Protein AF-A0A939YEX9-F1 (afdb_monomer_lite)

Secondary structure (DSSP, 8-state):
-HHHHHHHHHHHHHHHHHHHHHHHHHHHHHHHHHHHHHHHHHHHHHHHHHHS-HHHHTS-S--SSS-PBPP-SSSS----SS--SS-GGG--EEEEEEEEEEETTEEEEEEEEEEEEEEEEEEEEEETTTTEEEEEEEEEE-HHHHHHHHHSEEE--S--HHHHHHHHHHTGGGT---EE-TTS-EEEE-SS--EEEEEEEE-SS----TTTS---S-S---TTTEEEEE--STHHHHHHHHHHHHHHHHHHHHTHHHHHHTT-GGGGSSHHHHHHHHHHHHHHTTTSEEEEEEEEEEEES-BTTB-SEEEEEEEEEEEE-EEETTEEESSSGGG-PPEEEEEEEEEE--SSPPEEEEEE---EEEEETTEEEE-SEEEEEEE--TTTSS-STT-PPPEEEEEE-SS-HHHHHHHH--S--TTSPPPHHHHHHHHHHH-TT---EEEETTEEEE-EEEEEEEEETT-TTPPPPEEEE-S-----SS-TTS-S-B-TTS-BSEE--SS-SS-TTS--SS--TTEEEEESS-SS-TTSS--EEE-TTS-EEE-SSPP------S-SEEEEEEEEEESS-TTS--EEEEEEEE--

Structure (mmCIF, N/CA/C/O backbone):
data_AF-A0A939YEX9-F1
#
_entry.id   AF-A0A939YEX9-F1
#
loop_
_atom_site.group_PDB
_atom_site.id
_atom_site.type_symbol
_atom_site.label_atom_id
_atom_site.label_alt_id
_atom_site.label_comp_id
_atom_site.label_asym_id
_atom_site.label_entity_id
_atom_site.label_seq_id
_atom_site.pdbx_PDB_ins_code
_atom_site.Cartn_x
_atom_site.Cartn_y
_atom_site.Cartn_z
_atom_site.occupancy
_atom_site.B_iso_or_equiv
_atom_site.auth_seq_id
_atom_site.auth_comp_id
_atom_site.auth_asym_id
_atom_site.auth_atom_id
_atom_site.pdbx_PDB_model_num
ATOM 1 N N . MET A 1 1 ? 85.782 7.161 -43.278 1.00 54.78 1 MET A N 1
ATOM 2 C CA . MET A 1 1 ? 84.565 7.900 -43.706 1.00 54.78 1 MET A CA 1
ATOM 3 C C . MET A 1 1 ? 83.475 6.940 -44.194 1.00 54.78 1 MET A C 1
ATOM 5 O O . MET A 1 1 ? 82.371 7.008 -43.679 1.00 54.78 1 MET A O 1
ATOM 9 N N . ILE A 1 2 ? 83.792 5.991 -45.088 1.00 61.62 2 ILE A N 1
ATOM 10 C CA . ILE A 1 2 ? 82.863 4.935 -45.551 1.00 61.62 2 ILE A CA 1
ATOM 11 C C . ILE A 1 2 ? 82.334 4.055 -44.399 1.00 61.62 2 ILE A C 1
ATOM 13 O O . ILE A 1 2 ? 81.137 3.807 -44.330 1.00 61.62 2 ILE A O 1
ATOM 17 N N . GLU A 1 3 ? 83.180 3.660 -43.444 1.00 56.56 3 GLU A N 1
ATOM 18 C CA . GLU A 1 3 ? 82.765 2.830 -42.295 1.00 56.56 3 GLU A CA 1
ATOM 19 C C . GLU A 1 3 ? 81.742 3.521 -41.378 1.00 56.56 3 GLU A C 1
ATOM 21 O O . GLU A 1 3 ? 80.841 2.866 -40.866 1.00 56.56 3 GLU A O 1
ATOM 26 N N . ILE A 1 4 ? 81.816 4.850 -41.226 1.00 60.69 4 ILE A N 1
ATOM 27 C CA . ILE A 1 4 ? 80.838 5.628 -40.446 1.00 60.69 4 ILE A CA 1
ATOM 28 C C . ILE A 1 4 ? 79.496 5.688 -41.186 1.00 60.69 4 ILE A C 1
ATOM 30 O O . ILE A 1 4 ? 78.447 5.537 -40.568 1.00 60.69 4 ILE A O 1
ATOM 34 N N . ILE A 1 5 ? 79.517 5.850 -42.512 1.00 66.62 5 ILE A N 1
ATOM 35 C CA . ILE A 1 5 ? 78.298 5.877 -43.335 1.00 66.62 5 ILE A CA 1
ATOM 36 C C . ILE A 1 5 ? 77.602 4.508 -43.312 1.00 66.62 5 ILE A C 1
ATOM 38 O O . ILE A 1 5 ? 76.385 4.443 -43.149 1.00 66.62 5 ILE A O 1
ATOM 42 N N . ILE A 1 6 ? 78.367 3.414 -43.402 1.00 70.12 6 ILE A N 1
ATOM 43 C CA . ILE A 1 6 ? 77.831 2.048 -43.309 1.00 70.12 6 ILE A CA 1
ATOM 44 C C . ILE A 1 6 ? 77.278 1.780 -41.905 1.00 70.12 6 ILE A C 1
ATOM 46 O O . ILE A 1 6 ? 76.169 1.268 -41.783 1.00 70.12 6 ILE A O 1
ATOM 50 N N . ALA A 1 7 ? 77.991 2.178 -40.847 1.00 68.25 7 ALA A N 1
ATOM 51 C CA . ALA A 1 7 ? 77.516 2.017 -39.474 1.00 68.25 7 ALA A CA 1
ATOM 52 C C . ALA A 1 7 ? 76.199 2.773 -39.222 1.00 68.25 7 ALA A C 1
ATOM 54 O O . ALA A 1 7 ? 75.281 2.209 -38.634 1.00 68.25 7 ALA A O 1
ATOM 55 N N . VAL A 1 8 ? 76.058 4.008 -39.719 1.00 69.06 8 VAL A N 1
ATOM 56 C CA . VAL A 1 8 ? 74.814 4.795 -39.601 1.00 69.06 8 VAL A CA 1
ATOM 57 C C . VAL A 1 8 ? 73.670 4.176 -40.415 1.00 69.06 8 VAL A C 1
ATOM 59 O O . VAL A 1 8 ? 72.540 4.108 -39.928 1.00 69.06 8 VAL A O 1
ATOM 62 N N . ALA A 1 9 ? 73.944 3.676 -41.624 1.00 69.44 9 ALA A N 1
ATOM 63 C CA . ALA A 1 9 ? 72.939 3.020 -42.462 1.00 69.44 9 ALA A CA 1
ATOM 64 C C . ALA A 1 9 ? 72.438 1.700 -41.848 1.00 69.44 9 ALA A C 1
ATOM 66 O O . ALA A 1 9 ? 71.231 1.472 -41.782 1.00 69.44 9 ALA A O 1
ATOM 67 N N . VAL A 1 10 ? 73.346 0.867 -41.327 1.00 72.31 10 VAL A N 1
ATOM 68 C CA . VAL A 1 10 ? 73.003 -0.379 -40.620 1.00 72.31 10 VAL A CA 1
ATOM 69 C C . VAL A 1 10 ? 72.233 -0.074 -39.335 1.00 72.31 10 VAL A C 1
ATOM 71 O O . VAL A 1 10 ? 71.230 -0.722 -39.050 1.00 72.31 10 VAL A O 1
ATOM 74 N N . MET A 1 11 ? 72.631 0.960 -38.593 1.00 70.88 11 MET A N 1
ATOM 75 C CA . MET A 1 11 ? 71.930 1.378 -37.381 1.00 70.88 11 MET A CA 1
ATOM 76 C C . MET A 1 11 ? 70.521 1.908 -37.693 1.00 70.88 11 MET A C 1
ATOM 78 O O . MET A 1 11 ? 69.580 1.586 -36.978 1.00 70.88 11 MET A O 1
ATOM 82 N N . THR A 1 12 ? 70.329 2.631 -38.798 1.00 71.12 12 THR A N 1
ATOM 83 C CA . THR A 1 12 ? 69.005 3.128 -39.215 1.00 71.12 12 THR A CA 1
ATOM 84 C C . THR A 1 12 ? 68.100 1.989 -39.696 1.00 71.12 12 THR A C 1
ATOM 86 O O . THR A 1 12 ? 66.922 1.955 -39.340 1.00 71.12 12 THR A O 1
ATOM 89 N N . LEU A 1 13 ? 68.651 1.014 -40.430 1.00 72.44 13 LEU A N 1
ATOM 90 C CA . LEU A 1 13 ? 67.932 -0.198 -40.844 1.00 72.44 13 LEU A CA 1
ATOM 91 C C . LEU A 1 13 ? 67.508 -1.071 -39.654 1.00 72.44 13 LEU A C 1
ATOM 93 O O . LEU A 1 13 ? 66.443 -1.679 -39.704 1.00 72.44 13 LEU A O 1
ATOM 97 N N . LEU A 1 14 ? 68.308 -1.117 -38.585 1.00 72.62 14 LEU A N 1
ATOM 98 C CA . LEU A 1 14 ? 67.995 -1.888 -37.378 1.00 72.62 14 LEU A CA 1
ATOM 99 C C . LEU A 1 14 ? 67.056 -1.145 -36.416 1.00 72.62 14 LEU A C 1
ATOM 101 O O . LEU A 1 14 ? 66.194 -1.766 -35.801 1.00 72.62 14 LEU A O 1
ATOM 105 N N . ILE A 1 15 ? 67.195 0.176 -36.286 1.00 71.38 15 ILE A N 1
ATOM 106 C CA . ILE A 1 15 ? 66.407 0.983 -35.344 1.00 71.38 15 ILE A CA 1
ATOM 107 C C . ILE A 1 15 ? 65.014 1.312 -35.899 1.00 71.38 15 ILE A C 1
ATOM 109 O O . ILE A 1 15 ? 64.055 1.360 -35.131 1.00 71.38 15 ILE A O 1
ATOM 113 N N . SER A 1 16 ? 64.858 1.515 -37.212 1.00 73.00 16 SER A N 1
ATOM 114 C CA . SER A 1 16 ? 63.571 1.917 -37.801 1.00 73.00 16 SER A CA 1
ATOM 115 C C . SER A 1 16 ? 62.424 0.917 -37.540 1.00 73.00 16 SER A C 1
ATOM 117 O O . SER A 1 16 ? 61.361 1.367 -37.099 1.00 73.00 16 SER A O 1
ATOM 119 N N . PRO A 1 17 ? 62.610 -0.414 -37.683 1.00 72.00 17 PRO A N 1
ATOM 120 C CA . PRO A 1 17 ? 61.582 -1.395 -37.326 1.00 72.00 17 PRO A CA 1
ATOM 121 C C . PRO A 1 17 ? 61.230 -1.386 -35.832 1.00 72.00 17 PRO A C 1
ATOM 123 O O . PRO A 1 17 ? 60.062 -1.518 -35.477 1.00 72.00 17 PRO A O 1
ATOM 126 N N . ILE A 1 18 ? 62.219 -1.176 -34.955 1.00 70.94 18 ILE A N 1
ATOM 127 C CA . ILE A 1 18 ? 62.025 -1.122 -33.497 1.00 70.94 18 ILE A CA 1
ATOM 128 C C . ILE A 1 18 ? 61.221 0.123 -33.116 1.00 70.94 18 ILE A C 1
ATOM 130 O O . ILE A 1 18 ? 60.263 0.035 -32.353 1.00 70.94 18 ILE A O 1
ATOM 134 N N . ILE A 1 19 ? 61.560 1.283 -33.684 1.00 69.56 19 ILE A N 1
ATOM 135 C CA . ILE A 1 19 ? 60.816 2.528 -33.472 1.00 69.56 19 ILE A CA 1
ATOM 136 C C . ILE A 1 19 ? 59.370 2.377 -33.962 1.00 69.56 19 ILE A C 1
ATOM 138 O O . ILE A 1 19 ? 58.446 2.749 -33.240 1.00 69.56 19 ILE A O 1
ATOM 142 N N . ALA A 1 20 ? 59.155 1.786 -35.141 1.00 66.06 20 ALA A N 1
ATOM 143 C CA . ALA A 1 20 ? 57.813 1.528 -35.661 1.00 66.06 20 ALA A CA 1
ATOM 144 C C . ALA A 1 20 ? 56.999 0.607 -34.732 1.00 66.06 20 ALA A C 1
ATOM 146 O O . ALA A 1 20 ? 55.842 0.908 -34.442 1.00 66.06 20 ALA A O 1
ATOM 147 N N . GLN A 1 21 ? 57.609 -0.457 -34.199 1.00 68.50 21 GLN A N 1
ATOM 148 C CA . GLN A 1 21 ? 56.969 -1.358 -33.232 1.00 68.50 21 GLN A CA 1
ATOM 149 C C . GLN A 1 21 ? 56.656 -0.669 -31.897 1.00 68.50 21 GLN A C 1
ATOM 151 O O . GLN A 1 21 ? 55.584 -0.887 -31.332 1.00 68.50 21 GLN A O 1
ATOM 156 N N . VAL A 1 22 ? 57.545 0.194 -31.394 1.00 70.06 22 VAL A N 1
ATOM 157 C CA . VAL A 1 22 ? 57.306 0.975 -30.168 1.00 70.06 22 VAL A CA 1
ATOM 158 C C . VAL A 1 22 ? 56.159 1.964 -30.374 1.00 70.06 22 VAL A C 1
ATOM 160 O O . VAL A 1 22 ? 55.268 2.035 -29.531 1.00 70.06 22 VAL A O 1
ATOM 163 N N . PHE A 1 23 ? 56.112 2.674 -31.506 1.00 71.62 23 PHE A N 1
ATOM 164 C CA . PHE A 1 23 ? 54.994 3.565 -31.826 1.00 71.62 23 PHE A CA 1
ATOM 165 C C . PHE A 1 23 ? 53.674 2.806 -31.982 1.00 71.62 23 PHE A C 1
ATOM 167 O O . PHE A 1 23 ? 52.668 3.247 -31.430 1.00 71.62 23 PHE A O 1
ATOM 174 N N . GLN A 1 24 ? 53.675 1.647 -32.648 1.00 70.06 24 GLN A N 1
ATOM 175 C CA . GLN A 1 24 ? 52.498 0.776 -32.729 1.00 70.06 24 GLN A CA 1
ATOM 176 C C . GLN A 1 24 ? 52.051 0.303 -31.340 1.00 70.06 24 GLN A C 1
ATOM 178 O O . GLN A 1 24 ? 50.870 0.375 -31.021 1.00 70.06 24 GLN A O 1
ATOM 183 N N . THR A 1 25 ? 52.981 -0.101 -30.474 1.00 70.00 25 THR A N 1
ATOM 184 C CA . THR A 1 25 ? 52.676 -0.547 -29.104 1.00 70.00 25 THR A CA 1
ATOM 185 C C . THR A 1 25 ? 52.109 0.589 -28.250 1.00 70.00 25 THR A C 1
ATOM 187 O O . THR A 1 25 ? 51.130 0.393 -27.532 1.00 70.00 25 THR A O 1
ATOM 190 N N . ILE A 1 26 ? 52.674 1.798 -28.353 1.00 72.12 26 ILE A N 1
ATOM 191 C CA . ILE A 1 26 ? 52.170 2.993 -27.661 1.00 72.12 26 ILE A CA 1
ATOM 192 C C . ILE A 1 26 ? 50.772 3.358 -28.169 1.00 72.12 26 ILE A C 1
ATOM 194 O O . ILE A 1 26 ? 49.898 3.654 -27.356 1.00 72.12 26 ILE A O 1
ATOM 198 N N . GLN A 1 27 ? 50.537 3.302 -29.483 1.00 72.50 27 GLN A N 1
ATOM 199 C CA . GLN A 1 27 ? 49.219 3.555 -30.066 1.00 72.50 27 GLN A CA 1
ATOM 200 C C . GLN A 1 27 ? 48.193 2.517 -29.603 1.00 72.50 27 GLN A C 1
ATOM 202 O O . GLN A 1 27 ? 47.121 2.900 -29.143 1.00 72.50 27 GLN A O 1
ATOM 207 N N . THR A 1 28 ? 48.521 1.224 -29.640 1.00 74.25 28 THR A N 1
ATOM 208 C CA . THR A 1 28 ? 47.641 0.152 -29.152 1.00 74.25 28 THR A CA 1
ATOM 209 C C . THR A 1 28 ? 47.346 0.303 -27.660 1.00 74.25 28 THR A C 1
ATOM 211 O O . THR A 1 28 ? 46.192 0.214 -27.250 1.00 74.25 28 THR A O 1
ATOM 214 N N . SER A 1 29 ? 48.356 0.612 -26.840 1.00 72.81 29 SER A N 1
ATOM 215 C CA . SER A 1 29 ? 48.173 0.850 -25.402 1.00 72.81 29 SER A CA 1
ATOM 216 C C . SER A 1 29 ? 47.309 2.084 -25.124 1.00 72.81 29 SER A C 1
ATOM 218 O O . SER A 1 29 ? 46.412 2.024 -24.284 1.00 72.81 29 SER A O 1
ATOM 220 N N . SER A 1 30 ? 47.523 3.185 -25.851 1.00 73.50 30 SER A N 1
ATOM 221 C CA . SER A 1 30 ? 46.703 4.396 -25.733 1.00 73.50 30 SER A CA 1
ATOM 222 C C . SER A 1 30 ? 45.245 4.118 -26.102 1.00 73.50 30 SER A C 1
ATOM 224 O O . SER A 1 30 ? 44.353 4.481 -25.340 1.00 73.50 30 SER A O 1
ATOM 226 N N . ARG A 1 31 ? 45.003 3.394 -27.204 1.00 75.56 31 ARG A N 1
ATOM 227 C CA . ARG A 1 31 ? 43.657 2.984 -27.642 1.00 75.56 31 ARG A CA 1
ATOM 228 C C . ARG A 1 31 ? 42.975 2.039 -26.654 1.00 75.56 31 ARG A C 1
ATOM 230 O O . ARG A 1 31 ? 41.770 2.141 -26.438 1.00 75.56 31 ARG A O 1
ATOM 237 N N . SER A 1 32 ? 43.729 1.126 -26.043 1.00 75.06 32 SER A N 1
ATOM 238 C CA . SER A 1 32 ? 43.203 0.215 -25.021 1.00 75.06 32 SER A CA 1
ATOM 239 C C . SER A 1 32 ? 42.791 0.965 -23.754 1.00 75.06 32 SER A C 1
ATOM 241 O O . SER A 1 32 ? 41.746 0.665 -23.189 1.00 75.06 32 SER A O 1
ATOM 243 N N . LYS A 1 33 ? 43.574 1.959 -23.316 1.00 77.06 33 LYS A N 1
ATOM 244 C CA . LYS A 1 33 ? 43.218 2.794 -22.157 1.00 77.06 33 LYS A CA 1
ATOM 245 C C . LYS A 1 33 ? 42.034 3.707 -22.445 1.00 77.06 33 LYS A C 1
ATOM 247 O O . LYS A 1 33 ? 41.152 3.839 -21.614 1.00 77.06 33 LYS A O 1
ATOM 252 N N . GLU A 1 34 ? 41.996 4.306 -23.629 1.00 77.38 34 GLU A N 1
ATOM 253 C CA . GLU A 1 34 ? 40.845 5.084 -24.089 1.00 77.38 34 GLU A CA 1
ATOM 254 C C . GLU A 1 34 ? 39.575 4.232 -24.152 1.00 77.38 34 GLU A C 1
ATOM 256 O O . GLU A 1 34 ? 38.528 4.656 -23.682 1.00 77.38 34 GLU A O 1
ATOM 261 N N . THR A 1 35 ? 39.691 2.993 -24.637 1.00 77.56 35 THR A N 1
ATOM 262 C CA . THR A 1 35 ? 38.607 2.004 -24.601 1.00 77.56 35 THR A CA 1
ATOM 263 C C . THR A 1 35 ? 38.113 1.758 -23.181 1.00 77.56 35 THR A C 1
ATOM 265 O O . THR A 1 35 ? 36.905 1.755 -22.978 1.00 77.56 35 THR A O 1
ATOM 268 N N . GLN A 1 36 ? 39.022 1.600 -22.215 1.00 77.69 36 GLN A N 1
ATOM 269 C CA . GLN A 1 36 ? 38.646 1.437 -20.813 1.00 77.69 36 GLN A CA 1
ATOM 270 C C . GLN A 1 36 ? 37.895 2.664 -20.284 1.00 77.69 36 GLN A C 1
ATOM 272 O O . GLN A 1 36 ? 36.831 2.510 -19.708 1.00 77.69 36 GLN A O 1
ATOM 277 N N . TYR A 1 37 ? 38.368 3.881 -20.567 1.00 79.81 37 TYR A N 1
ATOM 278 C CA . TYR A 1 37 ? 37.673 5.099 -20.133 1.00 79.81 37 TYR A CA 1
ATOM 279 C C . TYR A 1 37 ? 36.270 5.250 -20.733 1.00 79.81 37 TYR A C 1
ATOM 281 O O . TYR A 1 37 ? 35.382 5.789 -20.078 1.00 79.81 37 TYR A O 1
ATOM 289 N N . VAL A 1 38 ? 36.058 4.787 -21.969 1.00 80.06 38 VAL A N 1
ATOM 290 C CA . VAL A 1 38 ? 34.720 4.745 -22.579 1.00 80.06 38 VAL A CA 1
ATOM 291 C C . VAL A 1 38 ? 33.824 3.737 -21.852 1.00 80.06 38 VAL A C 1
ATOM 293 O O . VAL A 1 38 ? 32.668 4.054 -21.598 1.00 80.06 38 VAL A O 1
ATOM 296 N N . ILE A 1 39 ? 34.353 2.561 -21.491 1.00 80.00 39 ILE A N 1
ATOM 297 C CA . ILE A 1 39 ? 33.623 1.537 -20.722 1.00 80.00 39 ILE A CA 1
ATOM 298 C C . ILE A 1 39 ? 33.222 2.088 -19.349 1.00 80.00 39 ILE A C 1
ATOM 300 O O . ILE A 1 39 ? 32.041 2.076 -19.022 1.00 80.00 39 ILE A O 1
ATOM 304 N N . ASP A 1 40 ? 34.174 2.645 -18.595 1.00 77.56 40 ASP A N 1
ATOM 305 C CA . ASP A 1 40 ? 33.926 3.182 -17.251 1.00 77.56 40 ASP A CA 1
ATOM 306 C C . ASP A 1 40 ? 32.877 4.315 -17.287 1.00 77.56 40 ASP A C 1
ATOM 308 O O . ASP A 1 40 ? 32.009 4.415 -16.422 1.00 77.56 40 ASP A O 1
ATOM 312 N N . ASN A 1 41 ? 32.917 5.171 -18.320 1.00 81.25 41 ASN A N 1
ATOM 313 C CA . ASN A 1 41 ? 31.919 6.229 -18.491 1.00 81.25 41 ASN A CA 1
ATOM 314 C C . ASN A 1 41 ? 30.540 5.675 -18.864 1.00 81.25 41 ASN A C 1
ATOM 316 O O . ASN A 1 41 ? 29.533 6.202 -18.400 1.00 81.25 41 ASN A O 1
ATOM 320 N N . ALA A 1 42 ? 30.487 4.638 -19.700 1.00 77.81 42 ALA A N 1
ATOM 321 C CA . ALA A 1 42 ? 29.236 3.987 -20.059 1.00 77.81 42 ALA A CA 1
ATOM 322 C C . ALA A 1 42 ? 28.580 3.314 -18.850 1.00 77.81 42 ALA A C 1
ATOM 324 O O . ALA A 1 42 ? 27.373 3.436 -18.682 1.00 77.81 42 ALA A O 1
ATOM 325 N N . GLU A 1 43 ? 29.365 2.664 -17.990 1.00 76.38 43 GLU A N 1
ATOM 326 C CA . GLU A 1 43 ? 28.884 2.050 -16.748 1.00 76.38 43 GLU A CA 1
ATOM 327 C C . GLU A 1 43 ? 28.317 3.098 -15.785 1.00 76.38 43 GLU A C 1
ATOM 329 O O . GLU A 1 43 ? 27.205 2.943 -15.290 1.00 76.38 43 GLU A O 1
ATOM 334 N N . MET A 1 44 ? 29.013 4.225 -15.617 1.00 79.19 44 MET A N 1
ATOM 335 C CA . MET A 1 44 ? 28.515 5.358 -14.833 1.00 79.19 44 MET A CA 1
ATOM 336 C C . MET A 1 44 ? 27.186 5.912 -15.378 1.00 79.19 44 MET A C 1
ATOM 338 O O . MET A 1 44 ? 26.282 6.226 -14.608 1.00 79.19 44 MET A O 1
ATOM 342 N N . VAL A 1 45 ? 27.049 6.026 -16.704 1.00 79.81 45 VAL A N 1
ATOM 343 C CA . VAL A 1 45 ? 25.796 6.459 -17.343 1.00 79.81 45 VAL A CA 1
ATOM 344 C C . VAL A 1 45 ? 24.689 5.423 -17.143 1.00 79.81 45 VAL A C 1
ATOM 346 O O . VAL A 1 45 ? 23.569 5.797 -16.811 1.00 79.81 45 VAL A O 1
ATOM 349 N N . LEU A 1 46 ? 24.979 4.131 -17.318 1.00 78.19 46 LEU A N 1
ATOM 350 C CA . LEU A 1 46 ? 24.009 3.060 -17.082 1.00 78.19 46 LEU A CA 1
ATOM 351 C C . LEU A 1 46 ? 23.474 3.108 -15.648 1.00 78.19 46 LEU A C 1
ATOM 353 O O . LEU A 1 46 ? 22.263 3.052 -15.457 1.00 78.19 46 LEU A O 1
ATOM 357 N N . GLU A 1 47 ? 24.357 3.261 -14.663 1.00 73.06 47 GLU A N 1
ATOM 358 C CA . GLU A 1 47 ? 23.973 3.301 -13.252 1.00 73.06 47 GLU A CA 1
ATOM 359 C C . GLU A 1 47 ? 23.107 4.523 -12.923 1.00 73.06 47 GLU A C 1
ATOM 361 O O . GLU A 1 47 ? 22.087 4.394 -12.251 1.00 73.06 47 GLU A O 1
ATOM 366 N N . TYR A 1 48 ? 23.430 5.689 -13.493 1.00 75.44 48 TYR A N 1
ATOM 367 C CA . TYR A 1 48 ? 22.597 6.886 -13.370 1.00 75.44 48 TYR A CA 1
ATOM 368 C C . TYR A 1 48 ? 21.173 6.656 -13.903 1.00 75.44 48 TYR A C 1
ATOM 370 O O . TYR A 1 48 ? 20.192 6.981 -13.237 1.00 75.44 48 TYR A O 1
ATOM 378 N N . PHE A 1 49 ? 21.033 6.060 -15.091 1.00 75.44 49 PHE A N 1
ATOM 379 C CA . PHE A 1 49 ? 19.717 5.797 -15.686 1.00 75.44 49 PHE A CA 1
ATOM 380 C C . PHE A 1 49 ? 18.935 4.690 -14.967 1.00 75.44 49 PHE A C 1
ATOM 382 O O . PHE A 1 49 ? 17.699 4.712 -14.993 1.00 75.44 49 PHE A O 1
ATOM 389 N N . ARG A 1 50 ? 19.630 3.743 -14.321 1.00 71.94 50 ARG A N 1
ATOM 390 C CA . ARG A 1 50 ? 19.015 2.744 -13.435 1.00 71.94 50 ARG A CA 1
ATOM 391 C C . ARG A 1 50 ? 18.447 3.386 -12.175 1.00 71.94 50 ARG A C 1
ATOM 393 O O . ARG A 1 50 ? 17.302 3.109 -11.863 1.00 71.94 50 ARG A O 1
ATOM 400 N N . ALA A 1 51 ? 19.212 4.262 -11.525 1.00 67.19 51 ALA A N 1
ATOM 401 C CA . ALA A 1 51 ? 18.879 4.836 -10.220 1.00 67.19 51 ALA A CA 1
ATOM 402 C C . ALA A 1 51 ? 17.847 5.983 -10.240 1.00 67.19 51 ALA A C 1
ATOM 404 O O . ALA A 1 51 ? 17.424 6.434 -9.182 1.00 67.19 51 ALA A O 1
ATOM 405 N N . ASN A 1 52 ? 17.476 6.515 -11.410 1.00 64.25 52 ASN A N 1
ATOM 406 C CA . ASN A 1 52 ? 16.573 7.671 -11.524 1.00 64.25 52 ASN A CA 1
ATOM 407 C C . ASN A 1 52 ? 15.275 7.295 -12.239 1.00 64.25 52 ASN A C 1
ATOM 409 O O . ASN A 1 52 ? 15.342 6.664 -13.289 1.00 64.25 52 ASN A O 1
ATOM 413 N N . SER A 1 53 ? 14.110 7.737 -11.761 1.00 62.78 53 SER A N 1
ATOM 414 C CA . SER A 1 53 ? 12.801 7.502 -12.404 1.00 62.78 53 SER A CA 1
ATOM 415 C C . SER A 1 53 ? 12.694 8.113 -13.818 1.00 62.78 53 SER A C 1
ATOM 417 O O . SER A 1 53 ? 13.475 8.989 -14.203 1.00 62.78 53 SER A O 1
ATOM 419 N N . LEU A 1 54 ? 11.725 7.675 -14.639 1.00 61.84 54 LEU A N 1
ATOM 420 C CA . LEU A 1 54 ? 11.517 8.279 -15.972 1.00 61.84 54 LEU A CA 1
ATOM 421 C C . LEU A 1 54 ? 11.105 9.755 -15.873 1.00 61.84 54 LEU A C 1
ATOM 423 O O . LEU A 1 54 ? 11.481 10.568 -16.724 1.00 61.84 54 LEU A O 1
ATOM 427 N N . SER A 1 55 ? 10.336 10.105 -14.843 1.00 57.06 55 SER A N 1
ATOM 428 C CA . SER A 1 55 ? 9.950 11.485 -14.561 1.00 57.06 55 SER A CA 1
ATOM 429 C C . SER A 1 55 ? 11.146 12.349 -14.141 1.00 57.06 55 SER A C 1
ATOM 431 O O . SER A 1 55 ? 11.233 13.501 -14.578 1.00 57.06 55 SER A O 1
ATOM 433 N N . ASP A 1 56 ? 12.119 11.791 -13.418 1.00 58.84 56 ASP A N 1
ATOM 434 C CA . ASP A 1 56 ? 13.361 12.486 -13.067 1.00 58.84 56 ASP A CA 1
ATOM 435 C C . ASP A 1 56 ? 14.281 12.739 -14.259 1.00 58.84 56 ASP A C 1
ATOM 437 O O . ASP A 1 56 ? 14.924 13.793 -14.320 1.00 58.84 56 ASP A O 1
ATOM 441 N N . LEU A 1 57 ? 14.305 11.813 -15.218 1.00 62.75 57 LEU A N 1
ATOM 442 C CA . LEU A 1 57 ? 15.083 11.922 -16.454 1.00 62.75 57 LEU A CA 1
ATOM 443 C C . LEU A 1 57 ? 14.470 12.915 -17.461 1.00 62.75 57 LEU A C 1
ATOM 445 O O . LEU A 1 57 ? 15.142 13.347 -18.396 1.00 62.75 57 LEU A O 1
ATOM 449 N N . ALA A 1 58 ? 13.209 13.321 -17.278 1.00 54.69 58 ALA A N 1
ATOM 450 C CA . ALA A 1 58 ? 12.494 14.209 -18.197 1.00 54.69 58 ALA A CA 1
ATOM 451 C C . ALA A 1 58 ? 12.850 15.707 -18.060 1.00 54.69 58 ALA A C 1
ATOM 453 O O . ALA A 1 58 ? 12.330 16.522 -18.827 1.00 54.69 58 ALA A O 1
ATOM 454 N N . VAL A 1 59 ? 13.702 16.095 -17.102 1.00 50.47 59 VAL A N 1
ATOM 455 C CA . VAL A 1 59 ? 14.077 17.496 -16.838 1.00 50.47 59 VAL A CA 1
ATOM 456 C C . VAL A 1 59 ? 15.531 17.748 -17.241 1.00 50.47 59 VAL A C 1
ATOM 458 O O . VAL A 1 59 ? 16.442 17.072 -16.779 1.00 50.47 59 VAL A O 1
ATOM 461 N N . THR A 1 60 ? 15.762 18.757 -18.083 1.00 50.38 60 THR A N 1
ATOM 462 C CA . THR A 1 60 ? 17.107 19.175 -18.514 1.00 50.38 60 THR A CA 1
ATOM 463 C C . THR A 1 60 ? 17.837 19.897 -17.379 1.00 50.38 60 THR A C 1
ATOM 465 O O . THR A 1 60 ? 17.304 20.876 -16.853 1.00 50.38 60 THR A O 1
ATOM 468 N N . GLY A 1 61 ? 19.053 19.475 -17.031 1.00 47.94 61 GLY A N 1
ATOM 469 C CA . GLY A 1 61 ? 19.873 20.125 -16.005 1.00 47.94 61 GLY A CA 1
ATOM 470 C C . GLY A 1 61 ? 20.972 19.221 -15.444 1.00 47.94 61 GLY A C 1
ATOM 471 O O . GLY A 1 61 ? 20.981 18.017 -15.691 1.00 47.94 61 GLY A O 1
ATOM 472 N N . ASP A 1 62 ? 21.899 19.821 -14.698 1.00 47.44 62 ASP A N 1
ATOM 473 C CA . ASP A 1 62 ? 22.898 19.104 -13.901 1.00 47.44 62 ASP A CA 1
ATOM 474 C C . ASP A 1 62 ? 22.223 18.586 -12.620 1.00 47.44 62 ASP A C 1
ATOM 476 O O . ASP A 1 62 ? 21.705 19.375 -11.824 1.00 47.44 62 ASP A O 1
ATOM 480 N N . LYS A 1 63 ? 22.165 17.260 -12.461 1.00 51.47 63 LYS A N 1
ATOM 481 C CA . LYS A 1 63 ? 21.514 16.588 -11.325 1.00 51.47 63 LYS A CA 1
ATOM 482 C C . LYS A 1 63 ? 22.509 16.120 -10.253 1.00 51.47 63 LYS A C 1
ATOM 484 O O . LYS A 1 63 ? 22.120 15.379 -9.360 1.00 51.47 63 LYS A O 1
ATOM 489 N N . GLY A 1 64 ? 23.761 16.586 -10.291 1.00 44.75 64 GLY A N 1
ATOM 490 C CA . GLY A 1 64 ? 24.743 16.364 -9.220 1.00 44.75 64 GLY A CA 1
ATOM 491 C C . GLY A 1 64 ? 25.604 15.107 -9.370 1.00 44.75 64 GLY A C 1
ATOM 492 O O . GLY A 1 64 ? 26.630 15.003 -8.699 1.00 44.75 64 GLY A O 1
ATOM 493 N N . ASP A 1 65 ? 25.259 14.225 -10.307 1.00 51.44 65 ASP A N 1
ATOM 494 C CA . ASP A 1 65 ? 26.114 13.139 -10.784 1.00 51.44 65 ASP A CA 1
ATOM 495 C C . ASP A 1 65 ? 26.727 13.537 -12.134 1.00 51.44 65 ASP A C 1
ATOM 497 O O . ASP A 1 65 ? 26.170 14.362 -12.850 1.00 51.44 65 ASP A O 1
ATOM 501 N N . ALA A 1 66 ? 27.879 12.976 -12.514 1.00 53.53 66 ALA A N 1
ATOM 502 C CA . ALA A 1 66 ? 28.683 13.375 -13.685 1.00 53.53 66 ALA A CA 1
ATOM 503 C C . ALA A 1 66 ? 28.035 13.123 -15.082 1.00 53.53 66 ALA A C 1
ATOM 505 O O . ALA A 1 66 ? 28.732 12.918 -16.086 1.00 53.53 66 ALA A O 1
ATOM 506 N N . VAL A 1 67 ? 26.703 13.126 -15.159 1.00 60.50 67 VAL A N 1
ATOM 507 C CA . VAL A 1 67 ? 25.854 12.943 -16.335 1.00 60.50 67 VAL A CA 1
ATOM 508 C C . VAL A 1 67 ? 24.964 14.180 -16.509 1.00 60.50 67 VAL A C 1
ATOM 510 O O . VAL A 1 67 ? 23.907 14.300 -15.901 1.00 60.50 67 VAL A O 1
ATOM 513 N N . THR A 1 68 ? 25.376 15.093 -17.390 1.00 62.06 68 THR A N 1
ATOM 514 C CA . THR A 1 68 ? 24.558 16.249 -17.787 1.00 62.06 68 THR A CA 1
ATOM 515 C C . THR A 1 68 ? 23.698 15.901 -19.003 1.00 62.06 68 THR A C 1
ATOM 517 O O . THR A 1 68 ? 24.224 15.585 -20.079 1.00 62.06 68 THR A O 1
ATOM 520 N N . LEU A 1 69 ? 22.374 15.982 -18.839 1.00 58.53 69 LEU A N 1
ATOM 521 C CA . LEU A 1 69 ? 21.396 15.867 -19.924 1.00 58.53 69 LEU A CA 1
ATOM 522 C C . LEU A 1 69 ? 21.363 17.173 -20.730 1.00 58.53 69 LEU A C 1
ATOM 524 O O . LEU A 1 69 ? 21.144 18.247 -20.166 1.00 58.53 69 LEU A O 1
ATOM 528 N N . VAL A 1 70 ? 21.547 17.095 -22.050 1.00 57.28 70 VAL A N 1
ATOM 529 C CA . VAL A 1 70 ? 21.559 18.278 -22.927 1.00 57.28 70 VAL A CA 1
ATOM 530 C C . VAL A 1 70 ? 20.210 18.441 -23.603 1.00 57.28 70 VAL A C 1
ATOM 532 O O . VAL A 1 70 ? 19.713 17.516 -24.244 1.00 57.28 70 VAL A O 1
ATOM 535 N N . SER A 1 71 ? 19.639 19.644 -23.534 1.00 46.72 71 SER A N 1
ATOM 536 C CA . SER A 1 71 ? 18.585 20.035 -24.469 1.00 46.72 71 SER A CA 1
ATOM 537 C C . SER A 1 71 ? 19.226 20.358 -25.817 1.00 46.72 71 SER A C 1
ATOM 539 O O . SER A 1 71 ? 20.011 21.296 -25.947 1.00 46.72 71 SER A O 1
ATOM 541 N N . ASN A 1 72 ? 18.908 19.591 -26.857 1.00 39.09 72 ASN A N 1
ATOM 542 C CA . ASN A 1 72 ? 19.451 19.814 -28.202 1.00 39.09 72 ASN A CA 1
ATOM 543 C C . ASN A 1 72 ? 18.804 21.024 -28.911 1.00 39.09 72 ASN A C 1
ATOM 545 O O . ASN A 1 72 ? 18.495 20.939 -30.095 1.00 39.09 72 ASN A O 1
ATOM 549 N N . GLY A 1 73 ? 18.527 22.140 -28.220 1.00 37.16 73 GLY A N 1
ATOM 550 C CA . GLY A 1 73 ? 17.847 23.325 -28.788 1.00 37.16 73 GLY A CA 1
ATOM 551 C C . GLY A 1 73 ? 16.405 23.085 -29.275 1.00 37.16 73 GLY A C 1
ATOM 552 O O . GLY A 1 73 ? 15.671 24.026 -29.555 1.00 37.16 73 GLY A O 1
ATOM 553 N N . GLU A 1 74 ? 15.993 21.830 -29.301 1.00 36.44 74 GLU A N 1
ATOM 554 C CA . GLU A 1 74 ? 14.654 21.289 -29.366 1.00 36.44 74 GLU A CA 1
ATOM 555 C C . GLU A 1 74 ? 14.531 20.463 -28.075 1.00 36.44 74 GLU A C 1
ATOM 557 O O . GLU A 1 74 ? 15.508 19.841 -27.636 1.00 36.44 74 GLU A O 1
ATOM 562 N N . ASN A 1 75 ? 13.363 20.469 -27.426 1.00 38.44 75 ASN A N 1
ATOM 563 C CA . ASN A 1 75 ? 13.029 19.458 -26.413 1.00 38.44 75 ASN A CA 1
ATOM 564 C C . ASN A 1 75 ? 13.455 18.058 -26.919 1.00 38.44 75 ASN A C 1
ATOM 566 O O . ASN A 1 75 ? 13.535 17.903 -28.143 1.00 38.44 75 ASN A O 1
ATOM 570 N N . PRO A 1 76 ? 13.732 17.061 -26.044 1.00 40.31 76 PRO A N 1
ATOM 571 C CA . PRO A 1 76 ? 14.070 15.694 -26.473 1.00 40.31 76 PRO A CA 1
ATOM 572 C C . PRO A 1 76 ? 13.224 15.338 -27.694 1.00 40.31 76 PRO A C 1
ATOM 574 O O . PRO A 1 76 ? 12.020 15.555 -27.632 1.00 40.31 76 PRO A O 1
ATOM 577 N N . LYS A 1 77 ? 13.831 15.000 -28.842 1.00 35.78 77 LYS A N 1
ATOM 578 C CA . LYS A 1 77 ? 13.107 14.939 -30.124 1.00 35.78 77 LYS A CA 1
ATOM 579 C C . LYS A 1 77 ? 11.988 13.900 -30.036 1.00 35.78 77 LYS A C 1
ATOM 581 O O . LYS A 1 77 ? 12.200 12.722 -30.291 1.00 35.78 77 LYS A O 1
ATOM 586 N N . TYR A 1 78 ? 10.799 14.358 -29.665 1.00 39.12 78 TYR A N 1
ATOM 587 C CA . TYR A 1 78 ? 9.583 13.572 -29.595 1.00 39.12 78 TYR A CA 1
ATOM 588 C C . TYR A 1 78 ? 9.035 13.480 -31.019 1.00 39.12 78 TYR A C 1
ATOM 590 O O . TYR A 1 78 ? 8.503 14.458 -31.547 1.00 39.12 78 TYR A O 1
ATOM 598 N N . TYR A 1 79 ? 9.177 12.325 -31.670 1.00 30.11 79 TYR A N 1
ATOM 599 C CA . TYR A 1 79 ? 8.428 12.037 -32.894 1.00 30.11 79 TYR A CA 1
ATOM 600 C C . TYR A 1 79 ? 7.016 11.566 -32.525 1.00 30.11 79 TYR A C 1
ATOM 602 O O . TYR A 1 79 ? 6.648 10.409 -32.689 1.00 30.11 79 TYR A O 1
ATOM 610 N N . ASP A 1 80 ? 6.204 12.506 -32.057 1.00 29.80 80 ASP A N 1
ATOM 611 C CA . ASP A 1 80 ? 4.758 12.471 -32.243 1.00 29.80 80 ASP A CA 1
ATOM 612 C C . ASP A 1 80 ? 4.389 13.813 -32.865 1.00 29.80 80 ASP A C 1
ATOM 614 O O . ASP A 1 80 ? 4.500 14.873 -32.245 1.00 29.80 80 ASP A O 1
ATOM 618 N N . GLY A 1 81 ? 3.987 13.778 -34.132 1.00 30.77 81 GLY A N 1
ATOM 619 C CA . GLY A 1 81 ? 3.379 14.924 -34.777 1.00 30.77 81 GLY A CA 1
ATOM 620 C C . GLY A 1 81 ? 2.005 15.231 -34.181 1.00 30.77 81 GLY A C 1
ATOM 621 O O . GLY A 1 81 ? 1.018 14.995 -34.876 1.00 30.77 81 GLY A O 1
ATOM 622 N N . LYS A 1 82 ? 1.966 15.795 -32.960 1.00 27.27 82 LYS A N 1
ATOM 623 C CA . LYS A 1 82 ? 1.082 16.862 -32.431 1.00 27.27 82 LYS A CA 1
ATOM 624 C C . LYS A 1 82 ? 0.998 16.833 -30.890 1.00 27.27 82 LYS A C 1
ATOM 626 O O . LYS A 1 82 ? 0.433 15.919 -30.311 1.00 27.27 82 LYS A O 1
ATOM 631 N N . ASP A 1 83 ? 1.483 17.917 -30.274 1.00 35.09 83 ASP A N 1
ATOM 632 C CA . ASP A 1 83 ? 1.090 18.513 -28.982 1.00 35.09 83 ASP A CA 1
ATOM 633 C C . ASP A 1 83 ? 0.556 17.601 -27.860 1.00 35.09 83 ASP A C 1
ATOM 635 O O . ASP A 1 83 ? -0.650 17.422 -27.802 1.00 35.09 83 ASP A O 1
ATOM 639 N N . HIS A 1 84 ? 1.371 17.214 -26.860 1.00 31.62 84 HIS A N 1
ATOM 640 C CA . HIS A 1 84 ? 0.915 17.017 -25.463 1.00 31.62 84 HIS A CA 1
ATOM 641 C C . HIS A 1 84 ? 2.082 17.063 -24.453 1.00 31.62 84 HIS A C 1
ATOM 643 O O . HIS A 1 84 ? 2.908 16.160 -24.394 1.00 31.62 84 HIS A O 1
ATOM 649 N N . TYR A 1 85 ? 2.124 18.092 -23.598 1.00 36.06 85 TYR A N 1
ATOM 650 C CA . TYR A 1 85 ? 3.218 18.322 -22.638 1.00 36.06 85 TYR A CA 1
ATOM 651 C C . TYR A 1 85 ? 3.078 17.586 -21.284 1.00 36.06 85 TYR A C 1
ATOM 653 O O . TYR A 1 85 ? 3.921 17.780 -20.424 1.00 36.06 85 TYR A O 1
ATOM 661 N N . ASN A 1 86 ? 2.064 16.744 -21.039 1.00 34.19 86 ASN A N 1
ATOM 662 C CA . ASN A 1 86 ? 1.791 16.235 -19.675 1.00 34.19 86 ASN A CA 1
ATOM 663 C C . ASN A 1 86 ? 1.370 14.754 -19.576 1.00 34.19 86 ASN A C 1
ATOM 665 O O . ASN A 1 86 ? 0.700 14.380 -18.620 1.00 34.19 86 ASN A O 1
ATOM 669 N N . ASP A 1 87 ? 1.768 13.897 -20.517 1.00 37.25 87 ASP A N 1
ATOM 670 C CA . ASP A 1 87 ? 1.446 12.463 -20.459 1.00 37.25 87 ASP A CA 1
ATOM 671 C C . ASP A 1 87 ? 2.702 11.606 -20.718 1.00 37.25 87 ASP A C 1
ATOM 673 O O . ASP A 1 87 ? 3.193 11.595 -21.849 1.00 37.25 87 ASP A O 1
ATOM 677 N N . PRO A 1 88 ? 3.266 10.914 -19.704 1.00 37.53 88 PRO A N 1
ATOM 678 C CA . PRO A 1 88 ? 4.407 10.011 -19.876 1.00 37.53 88 PRO A CA 1
ATOM 679 C C . PRO A 1 88 ? 4.151 8.905 -20.909 1.00 37.53 88 PRO A C 1
ATOM 681 O O . PRO A 1 88 ? 5.072 8.538 -21.633 1.00 37.53 88 PRO A O 1
ATOM 684 N N . SER A 1 89 ? 2.898 8.455 -21.069 1.00 35.78 89 SER A N 1
ATOM 685 C CA . SER A 1 89 ? 2.529 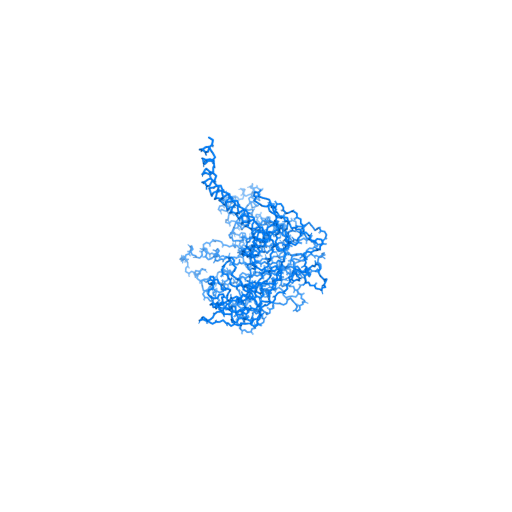7.403 -22.030 1.00 35.78 89 SER A CA 1
ATOM 686 C C . SER A 1 89 ? 2.636 7.829 -23.498 1.00 35.78 89 SER A C 1
ATOM 688 O O . SER A 1 89 ? 2.634 6.983 -24.393 1.00 35.78 89 SER A O 1
ATOM 690 N N . LYS A 1 90 ? 2.778 9.136 -23.760 1.00 37.44 90 LYS A N 1
ATOM 691 C CA . LYS A 1 90 ? 2.932 9.724 -25.101 1.00 37.44 90 LYS A CA 1
ATOM 692 C C . LYS A 1 90 ? 4.370 10.144 -25.426 1.00 37.44 90 LYS A C 1
ATOM 694 O O . LYS A 1 90 ? 4.608 10.747 -26.465 1.00 37.44 90 LYS A O 1
ATOM 699 N N . LYS A 1 91 ? 5.340 9.835 -24.554 1.00 52.00 91 LYS A N 1
ATOM 700 C CA . LYS A 1 91 ? 6.753 10.251 -24.695 1.00 52.00 91 LYS A CA 1
ATOM 701 C C . LYS A 1 91 ? 7.644 9.254 -25.443 1.00 52.00 91 LYS A C 1
ATOM 703 O O . LYS A 1 91 ? 8.846 9.484 -25.537 1.00 52.00 91 LYS A O 1
ATOM 708 N N . HIS A 1 92 ? 7.078 8.169 -25.965 1.00 55.94 92 HIS A N 1
ATOM 709 C CA . HIS A 1 92 ? 7.825 7.101 -26.622 1.00 55.94 92 HIS A CA 1
ATOM 710 C C . HIS A 1 92 ? 7.656 7.164 -28.141 1.00 55.94 92 HIS A C 1
ATOM 712 O O . HIS A 1 92 ? 6.531 7.136 -28.645 1.00 55.94 92 HIS A O 1
ATOM 718 N N . SER A 1 93 ? 8.766 7.163 -28.878 1.00 64.50 93 SER A N 1
ATOM 719 C CA . SER A 1 93 ? 8.726 6.841 -30.304 1.00 64.50 93 SER A CA 1
ATOM 720 C C . SER A 1 93 ? 8.380 5.358 -30.444 1.00 64.50 93 SER A C 1
ATOM 722 O O . SER A 1 93 ? 8.974 4.516 -29.771 1.00 64.50 93 SER A O 1
ATOM 724 N N . LYS A 1 94 ? 7.409 5.020 -31.300 1.00 78.38 94 LYS A N 1
ATOM 725 C CA . LYS A 1 94 ? 7.094 3.619 -31.607 1.00 78.38 94 LYS A CA 1
ATOM 726 C C . LYS A 1 94 ? 7.929 3.145 -32.784 1.00 78.38 94 LYS A C 1
ATOM 728 O O . LYS A 1 94 ? 7.804 3.683 -33.884 1.00 78.38 94 LYS A O 1
ATOM 733 N N . VAL A 1 95 ? 8.726 2.110 -32.561 1.00 83.94 95 VAL A N 1
ATOM 734 C CA . VAL A 1 95 ? 9.555 1.470 -33.583 1.00 83.94 95 VAL A CA 1
ATOM 735 C C . VAL A 1 95 ? 9.002 0.077 -33.862 1.00 83.94 95 VAL A C 1
ATOM 737 O O . VAL A 1 95 ? 8.609 -0.655 -32.954 1.00 83.94 95 VAL A O 1
ATOM 740 N N . SER A 1 96 ? 8.934 -0.286 -35.142 1.00 89.81 96 SER A N 1
ATOM 741 C CA . SER A 1 96 ? 8.544 -1.631 -35.562 1.00 89.81 96 SER A CA 1
ATOM 742 C C . SER A 1 96 ? 9.791 -2.487 -35.749 1.00 89.81 96 SER A C 1
ATOM 744 O O . SER A 1 96 ? 10.671 -2.139 -36.537 1.00 89.81 96 SER A O 1
ATOM 746 N N . CYS A 1 97 ? 9.854 -3.611 -35.040 1.00 92.44 97 CYS A N 1
ATOM 747 C CA . CYS A 1 97 ? 10.946 -4.569 -35.119 1.00 92.44 97 CYS A CA 1
ATOM 748 C C . CYS A 1 97 ? 10.456 -5.889 -35.713 1.00 92.44 97 CYS A C 1
ATOM 750 O O . CYS A 1 97 ? 9.517 -6.499 -35.202 1.00 92.44 97 CYS A O 1
ATOM 752 N N . ASN A 1 98 ? 11.105 -6.354 -36.781 1.00 94.25 98 ASN A N 1
ATOM 753 C CA . ASN A 1 98 ? 10.849 -7.674 -37.351 1.00 94.25 98 ASN A CA 1
ATOM 754 C C . ASN A 1 98 ? 11.600 -8.763 -36.579 1.00 94.25 98 ASN A C 1
ATOM 756 O O . ASN A 1 98 ? 12.828 -8.742 -36.474 1.00 94.25 98 ASN A O 1
ATOM 760 N N . VAL A 1 99 ? 10.862 -9.756 -36.093 1.00 94.06 99 VAL A N 1
ATOM 761 C CA . VAL A 1 99 ? 11.397 -10.843 -35.275 1.00 94.06 99 VAL A CA 1
ATOM 762 C C . VAL A 1 99 ? 11.681 -12.045 -36.165 1.00 94.06 99 VAL A C 1
ATOM 764 O O . VAL A 1 99 ? 10.778 -12.623 -36.766 1.00 94.06 99 VAL A O 1
ATOM 767 N N . TRP A 1 100 ? 12.944 -12.446 -36.249 1.00 93.81 100 TRP A N 1
ATOM 768 C CA . TRP A 1 100 ? 13.370 -13.635 -36.981 1.00 93.81 100 TRP A CA 1
ATOM 769 C C . TRP A 1 100 ? 13.591 -14.782 -36.012 1.00 93.81 100 TRP A C 1
ATOM 771 O O . TRP A 1 100 ? 14.318 -14.630 -35.042 1.00 93.81 100 TRP A O 1
ATOM 781 N N . LYS A 1 101 ? 13.004 -15.947 -36.270 1.00 91.94 101 LYS A N 1
ATOM 782 C CA . LYS A 1 101 ? 13.196 -17.140 -35.442 1.00 91.94 101 LYS A CA 1
ATOM 783 C C . LYS A 1 101 ? 14.285 -18.036 -36.012 1.00 91.94 101 LYS A C 1
ATOM 785 O O . LYS A 1 101 ? 14.282 -18.324 -37.209 1.00 91.94 101 LYS A O 1
ATOM 790 N N . SER A 1 102 ? 15.163 -18.521 -35.135 1.00 85.56 102 SER A N 1
ATOM 791 C CA . SER A 1 102 ? 16.035 -19.666 -35.404 1.00 85.56 102 SER A CA 1
ATOM 792 C C . SER A 1 102 ? 15.335 -20.959 -34.984 1.00 85.56 102 SER A C 1
ATOM 794 O O . SER A 1 102 ? 14.973 -21.124 -33.821 1.00 85.56 102 SER A O 1
ATOM 796 N N . ALA A 1 103 ? 15.134 -21.888 -35.918 1.00 77.50 103 ALA A N 1
ATOM 797 C CA . ALA A 1 103 ? 14.603 -23.217 -35.628 1.00 77.50 103 ALA A CA 1
ATOM 798 C C . ALA A 1 103 ? 15.407 -24.277 -36.384 1.00 77.50 103 ALA A C 1
ATOM 800 O O . ALA A 1 103 ? 15.343 -24.361 -37.609 1.00 77.50 103 ALA A O 1
ATOM 801 N N . SER A 1 104 ? 16.162 -25.107 -35.655 1.00 70.06 104 SER A N 1
ATOM 802 C CA . SER A 1 104 ? 16.925 -26.236 -36.220 1.00 70.06 104 SER A CA 1
ATOM 803 C C . SER A 1 104 ? 17.799 -25.862 -37.435 1.00 70.06 104 SER A C 1
ATOM 805 O O . SER A 1 104 ? 17.841 -26.589 -38.426 1.00 70.06 104 SER A O 1
ATOM 807 N N . GLY A 1 105 ? 18.472 -24.706 -37.386 1.00 69.38 105 GLY A N 1
ATOM 808 C CA . GLY A 1 105 ? 19.347 -24.223 -38.465 1.00 69.38 105 GLY A CA 1
ATOM 809 C C . GLY A 1 105 ? 18.627 -23.563 -39.650 1.00 69.38 105 GLY A C 1
ATOM 810 O O . GLY A 1 105 ? 19.268 -23.268 -40.655 1.00 69.38 105 GLY A O 1
ATOM 811 N N . SER A 1 106 ? 17.316 -23.327 -39.550 1.00 81.19 106 SER A N 1
ATOM 812 C CA . SER A 1 106 ? 16.535 -22.525 -40.501 1.00 81.19 106 SER A CA 1
ATOM 813 C C . SER A 1 106 ? 16.089 -21.204 -39.872 1.00 81.19 106 SER A C 1
ATOM 815 O O . SER A 1 106 ? 15.797 -21.155 -38.676 1.00 81.19 106 SER A O 1
ATOM 817 N N . TYR A 1 107 ? 16.009 -20.153 -40.694 1.00 89.69 107 TYR A N 1
ATOM 818 C CA . TYR A 1 107 ? 15.639 -18.798 -40.277 1.00 89.69 107 TYR A CA 1
ATOM 819 C C . TYR A 1 107 ? 14.368 -18.349 -40.990 1.00 89.69 107 TYR A C 1
ATOM 821 O O . TYR A 1 107 ? 14.302 -18.374 -42.220 1.00 89.69 107 TYR A O 1
ATOM 829 N N . SER A 1 108 ? 13.370 -17.915 -40.228 1.00 90.38 108 SER A N 1
ATOM 830 C CA . SER A 1 108 ? 12.091 -17.442 -40.765 1.00 90.38 108 SER A CA 1
ATOM 831 C C . SER A 1 108 ? 11.616 -16.191 -40.040 1.00 90.38 108 SER A C 1
ATOM 833 O O . SER A 1 108 ? 11.840 -16.053 -38.840 1.00 90.38 108 SER A O 1
ATOM 835 N N . ASN A 1 109 ? 10.923 -15.304 -40.751 1.00 89.25 109 ASN A N 1
ATOM 836 C CA . ASN A 1 109 ? 10.254 -14.160 -40.139 1.00 89.25 109 ASN A CA 1
ATOM 837 C C . ASN A 1 109 ? 9.024 -14.645 -39.345 1.00 89.25 109 ASN A C 1
ATOM 839 O O . ASN A 1 109 ? 8.162 -15.325 -39.903 1.00 89.25 109 ASN A O 1
ATOM 843 N N . SER A 1 110 ? 8.967 -14.303 -38.060 1.00 87.88 110 SER A N 1
ATOM 844 C CA . SER A 1 110 ? 7.905 -14.657 -37.109 1.00 87.88 110 SER A CA 1
ATOM 845 C C . SER A 1 110 ? 6.901 -13.525 -36.876 1.00 87.88 110 SER A C 1
ATOM 847 O O . SER A 1 110 ? 6.037 -13.644 -36.014 1.00 87.88 110 SER A O 1
ATOM 849 N N . GLY A 1 111 ? 6.999 -12.437 -37.640 1.00 88.62 111 GLY A N 1
ATOM 850 C CA . GLY A 1 111 ? 6.157 -11.253 -37.525 1.00 88.62 111 GLY A CA 1
ATOM 851 C C . GLY A 1 111 ? 6.935 -10.029 -37.051 1.00 88.62 111 GLY A C 1
ATOM 852 O O . GLY A 1 111 ? 8.161 -10.038 -36.940 1.00 88.62 111 GLY A O 1
ATOM 853 N N . SER A 1 112 ? 6.198 -8.957 -36.780 1.00 91.19 112 SER A N 1
ATOM 854 C CA . SER A 1 112 ? 6.744 -7.696 -36.286 1.00 91.19 112 SER A CA 1
ATOM 855 C C . SER A 1 112 ? 6.118 -7.332 -34.950 1.00 91.19 112 SER A C 1
ATOM 857 O O . SER A 1 112 ? 4.896 -7.408 -34.823 1.00 91.19 112 SER A O 1
ATOM 859 N N . VAL A 1 113 ? 6.933 -6.862 -34.014 1.00 90.12 113 VAL A N 1
ATOM 860 C CA . VAL A 1 113 ? 6.478 -6.265 -32.755 1.00 90.12 113 VAL A CA 1
ATOM 861 C C . VAL A 1 113 ? 6.661 -4.754 -32.810 1.00 90.12 113 VAL A C 1
ATOM 863 O O . VAL A 1 113 ? 7.611 -4.260 -33.422 1.00 90.12 113 VAL A O 1
ATOM 866 N N . SER A 1 114 ? 5.746 -4.005 -32.198 1.00 88.38 114 SER A N 1
ATOM 867 C CA . SER A 1 114 ? 5.919 -2.564 -32.001 1.00 88.38 114 SER A CA 1
ATOM 868 C C . SER A 1 114 ? 6.415 -2.335 -30.585 1.00 88.38 114 SER A C 1
ATOM 870 O O . SER A 1 114 ? 5.750 -2.739 -29.638 1.00 88.38 114 SER A O 1
ATOM 872 N N . TYR A 1 115 ? 7.543 -1.651 -30.441 1.00 84.75 115 TYR A N 1
ATOM 873 C CA . TYR A 1 115 ? 8.118 -1.336 -29.140 1.00 84.75 115 TYR A CA 1
ATOM 874 C C . TYR A 1 115 ? 8.349 0.169 -29.000 1.00 84.75 115 TYR A C 1
ATOM 876 O O . TYR A 1 115 ? 8.380 0.913 -29.984 1.00 84.75 115 TYR A O 1
ATOM 884 N N . SER A 1 116 ? 8.437 0.612 -27.760 1.00 80.75 116 SER A N 1
ATOM 885 C CA . SER A 1 116 ? 8.574 1.999 -27.351 1.00 80.75 116 SER A CA 1
ATOM 886 C C . SER A 1 116 ? 10.042 2.312 -27.081 1.00 80.75 116 SER A C 1
ATOM 888 O O . SER A 1 116 ? 10.690 1.558 -26.364 1.00 80.75 116 SER A O 1
ATOM 890 N N . VAL A 1 117 ? 10.555 3.433 -27.598 1.00 78.31 117 VAL A N 1
ATOM 891 C CA . VAL A 1 117 ? 11.917 3.923 -27.322 1.00 78.31 117 VAL A CA 1
ATOM 892 C C . VAL A 1 117 ? 11.918 5.395 -26.903 1.00 78.31 117 VAL A C 1
ATOM 894 O O . VAL A 1 117 ? 11.149 6.201 -27.436 1.00 78.31 117 VAL A O 1
ATOM 897 N N . ILE A 1 118 ? 12.777 5.749 -25.944 1.00 76.88 118 ILE A N 1
ATOM 898 C CA . ILE A 1 118 ? 13.069 7.132 -25.541 1.00 76.88 118 ILE A CA 1
ATOM 899 C C . ILE A 1 118 ? 14.571 7.382 -25.655 1.00 76.88 118 ILE A C 1
ATOM 901 O O . ILE A 1 118 ? 15.345 6.686 -25.004 1.00 76.88 118 ILE A O 1
ATOM 905 N N . ASP A 1 119 ? 14.968 8.414 -26.400 1.00 77.75 119 ASP A N 1
ATOM 906 C CA . ASP A 1 119 ? 16.370 8.812 -26.545 1.00 77.75 119 ASP A CA 1
ATOM 907 C C . ASP A 1 119 ? 16.722 10.053 -25.715 1.00 77.75 119 ASP A C 1
ATOM 909 O O . ASP A 1 119 ? 16.050 11.086 -25.767 1.00 77.75 119 ASP A O 1
ATOM 913 N N . TYR A 1 120 ? 17.856 9.982 -25.025 1.00 75.19 120 TYR A N 1
ATOM 914 C CA . TYR A 1 120 ? 18.463 11.059 -24.256 1.00 75.19 120 TYR A CA 1
ATOM 915 C C . TYR A 1 120 ? 19.829 11.393 -24.844 1.00 75.19 120 TYR A C 1
ATOM 917 O O . TYR A 1 120 ? 20.689 10.526 -24.986 1.00 75.19 120 TYR A O 1
ATOM 925 N N . THR A 1 121 ? 20.062 12.664 -25.173 1.00 77.00 121 THR A N 1
ATOM 926 C CA . THR A 1 121 ? 21.392 13.132 -25.589 1.00 77.00 121 THR A CA 1
ATOM 927 C C . THR A 1 121 ? 22.151 13.672 -24.382 1.00 77.00 121 THR A C 1
ATOM 929 O O . THR A 1 121 ? 21.649 14.533 -23.659 1.00 77.00 121 THR A O 1
ATOM 932 N N . LEU A 1 122 ? 23.371 13.181 -24.174 1.00 76.50 122 LEU A N 1
ATOM 933 C CA . LEU A 1 122 ? 24.267 13.664 -23.123 1.00 76.50 122 LEU A CA 1
ATOM 934 C C . LEU A 1 122 ? 25.313 14.615 -23.705 1.00 76.50 122 LEU A C 1
ATOM 936 O O . LEU A 1 122 ? 25.609 14.585 -24.904 1.00 76.50 122 LEU A O 1
ATOM 940 N N . GLU A 1 123 ? 25.940 15.416 -22.841 1.00 78.06 123 GLU A N 1
ATOM 941 C CA . GLU A 1 123 ? 27.060 16.264 -23.258 1.00 78.06 123 GLU A CA 1
ATOM 942 C C . GLU A 1 123 ? 28.166 15.425 -23.898 1.00 78.06 123 GLU A C 1
ATOM 944 O O . GLU A 1 123 ? 28.471 14.312 -23.459 1.00 78.06 123 GLU A O 1
ATOM 949 N N . SER A 1 124 ? 28.792 15.958 -24.945 1.00 82.94 124 SER A N 1
ATOM 950 C CA . SER A 1 124 ? 29.955 15.296 -25.530 1.00 82.94 124 SER A CA 1
ATOM 951 C C . SER A 1 124 ? 31.138 15.366 -24.568 1.00 82.94 124 SER A C 1
ATOM 953 O O . SER A 1 124 ? 31.368 16.392 -23.932 1.00 82.94 124 SER A O 1
ATOM 955 N N . ILE A 1 125 ? 31.914 14.289 -24.487 1.00 80.38 125 ILE A N 1
ATOM 956 C CA . ILE A 1 125 ? 33.055 14.181 -23.571 1.00 80.38 125 ILE A CA 1
ATOM 957 C C . ILE A 1 125 ? 34.348 13.922 -24.341 1.00 80.38 125 ILE A C 1
ATOM 959 O O . ILE A 1 125 ? 34.350 13.250 -25.371 1.00 80.38 125 ILE A O 1
ATOM 963 N N . GLN A 1 126 ? 35.463 14.458 -23.843 1.00 86.38 126 GLN A N 1
ATOM 964 C CA . GLN A 1 126 ? 36.796 14.158 -24.363 1.00 86.38 126 GLN A CA 1
ATOM 965 C C . GLN A 1 126 ? 37.444 13.055 -23.533 1.00 86.38 126 GLN A C 1
ATOM 967 O O . GLN A 1 126 ? 37.632 13.220 -22.328 1.00 86.38 126 GLN A O 1
ATOM 972 N N . LEU A 1 127 ? 37.814 11.950 -24.178 1.00 80.56 127 LEU A N 1
ATOM 973 C CA . LEU A 1 127 ? 38.399 10.784 -23.515 1.00 80.56 127 LEU A CA 1
ATOM 974 C C . LEU A 1 127 ? 39.783 10.447 -24.079 1.00 80.56 127 LEU A C 1
ATOM 976 O O . LEU A 1 127 ? 40.139 10.778 -25.212 1.00 80.56 127 LEU A O 1
ATOM 980 N N . GLY A 1 128 ? 40.583 9.779 -23.247 1.00 74.00 128 GLY A N 1
ATOM 981 C CA . GLY A 1 128 ? 41.921 9.322 -23.608 1.00 74.00 128 GLY A CA 1
ATOM 982 C C . GLY A 1 128 ? 42.975 10.432 -23.705 1.00 74.00 128 GLY A C 1
ATOM 983 O O . GLY A 1 128 ? 42.722 11.624 -23.537 1.00 74.00 128 GLY A O 1
ATOM 984 N N . LYS A 1 129 ? 44.218 10.020 -23.980 1.00 74.06 129 LYS A N 1
ATOM 985 C CA . LYS A 1 129 ? 45.379 10.925 -24.062 1.00 74.06 129 LYS A CA 1
ATOM 986 C C . LYS A 1 129 ? 45.302 11.879 -25.261 1.00 74.06 129 LYS A C 1
ATOM 988 O O . LYS A 1 129 ? 45.823 12.988 -25.189 1.00 74.06 129 LYS A O 1
ATOM 993 N N . GLU A 1 130 ? 44.668 11.435 -26.345 1.00 74.69 130 GLU A N 1
ATOM 994 C CA . GLU A 1 130 ? 44.467 12.213 -27.576 1.00 74.69 130 GLU A CA 1
ATOM 995 C C . GLU A 1 130 ? 43.288 13.196 -27.467 1.00 74.69 130 GLU A C 1
ATOM 997 O O . GLU A 1 130 ? 43.123 14.025 -28.355 1.00 74.69 130 GLU A O 1
ATOM 1002 N N . LYS A 1 131 ? 42.518 13.153 -26.363 1.00 81.56 131 LYS A N 1
ATOM 1003 C CA . LYS A 1 131 ? 41.308 13.960 -26.142 1.00 81.56 131 LYS A CA 1
ATOM 1004 C C . LYS A 1 131 ? 40.292 13.822 -27.281 1.00 81.56 131 LYS A C 1
ATOM 1006 O O . LYS A 1 131 ? 39.737 14.818 -27.742 1.00 81.56 131 LYS A O 1
ATOM 1011 N N . ASN A 1 132 ? 40.057 12.592 -27.733 1.00 82.44 132 ASN A N 1
ATOM 1012 C CA . ASN A 1 132 ? 39.054 12.331 -28.760 1.00 82.44 132 ASN A CA 1
ATOM 1013 C C . ASN A 1 132 ? 37.664 12.650 -28.200 1.00 82.44 132 ASN A C 1
ATOM 1015 O O . ASN A 1 132 ? 37.344 12.277 -27.069 1.00 82.44 132 ASN A O 1
ATOM 1019 N N . THR A 1 133 ? 36.858 13.363 -28.983 1.00 85.00 133 THR A N 1
ATOM 1020 C CA . THR A 1 133 ? 35.506 13.772 -28.601 1.00 85.00 133 THR A CA 1
ATOM 1021 C C . THR A 1 133 ? 34.513 12.670 -28.940 1.00 85.00 133 THR A C 1
ATOM 1023 O O . THR A 1 133 ? 34.432 12.230 -30.088 1.00 85.00 133 THR A O 1
ATOM 1026 N N . TYR A 1 134 ? 33.716 12.285 -27.950 1.00 82.75 134 TYR A N 1
ATOM 1027 C CA . TYR A 1 134 ? 32.646 11.310 -28.075 1.00 82.75 134 TYR A CA 1
ATOM 1028 C C . TYR A 1 134 ? 31.291 11.970 -27.846 1.00 82.75 134 TYR A C 1
ATOM 1030 O O . TYR A 1 134 ? 31.086 12.586 -26.796 1.00 82.75 134 TYR A O 1
ATOM 1038 N N . SER A 1 135 ? 30.360 11.807 -28.787 1.00 84.31 135 SER A N 1
ATOM 1039 C CA . SER A 1 135 ? 28.942 12.049 -28.505 1.00 84.31 135 SER A CA 1
ATOM 1040 C C . SER A 1 135 ? 28.327 10.827 -27.842 1.00 84.31 135 SER A C 1
ATOM 1042 O O . SER A 1 135 ? 28.734 9.692 -28.105 1.00 84.31 135 SER A O 1
ATOM 1044 N N . ARG A 1 136 ? 27.352 11.078 -26.971 1.00 81.38 136 ARG A N 1
ATOM 1045 C CA . ARG A 1 136 ? 26.740 10.079 -26.100 1.00 81.38 136 ARG A CA 1
ATOM 1046 C C . ARG A 1 136 ? 25.221 10.171 -26.209 1.00 81.38 136 ARG A C 1
ATOM 1048 O O . ARG A 1 136 ? 24.658 11.242 -25.979 1.00 81.38 136 ARG A O 1
ATOM 1055 N N . VAL A 1 137 ? 24.578 9.063 -26.554 1.00 80.94 137 VAL A N 1
ATOM 1056 C CA . VAL A 1 137 ? 23.115 8.936 -26.610 1.00 80.94 137 VAL A CA 1
ATOM 1057 C C . VAL A 1 137 ? 22.703 7.739 -25.764 1.00 80.94 137 VAL A C 1
ATOM 1059 O O . VAL A 1 137 ? 23.360 6.705 -25.823 1.00 80.94 137 VAL A O 1
ATOM 1062 N N . VAL A 1 138 ? 21.646 7.881 -24.973 1.00 79.06 138 VAL A N 1
ATOM 1063 C CA . VAL A 1 138 ? 21.061 6.800 -24.175 1.00 79.06 138 VAL A CA 1
ATOM 1064 C C . VAL A 1 138 ? 19.655 6.529 -24.676 1.00 79.06 138 VAL A C 1
ATOM 1066 O O . VAL A 1 138 ? 18.844 7.445 -24.700 1.00 79.06 138 VAL A O 1
ATOM 1069 N N . SER A 1 139 ? 19.360 5.289 -25.038 1.00 80.38 139 SER A N 1
ATOM 1070 C CA . SER A 1 139 ? 18.034 4.842 -25.457 1.00 80.38 139 SER A CA 1
ATOM 1071 C C . SER A 1 139 ? 17.435 3.935 -24.384 1.00 80.38 139 SER A C 1
ATOM 1073 O O . SER A 1 139 ? 18.104 3.010 -23.925 1.00 80.38 139 SER A O 1
ATOM 1075 N N . LEU A 1 140 ? 16.194 4.197 -23.975 1.00 80.19 140 LEU A N 1
ATOM 1076 C CA . LEU A 1 140 ? 15.397 3.330 -23.102 1.00 80.19 140 LEU A CA 1
ATOM 1077 C C . LEU A 1 140 ? 14.306 2.654 -23.928 1.00 80.19 140 LEU A C 1
ATOM 1079 O O . LEU A 1 140 ? 13.491 3.371 -24.508 1.00 80.19 140 LEU A O 1
ATOM 1083 N N . ASP A 1 141 ? 14.261 1.321 -23.968 1.00 82.50 141 ASP A N 1
ATOM 1084 C CA . ASP A 1 141 ? 13.287 0.585 -24.783 1.00 82.50 141 ASP A CA 1
ATOM 1085 C C . ASP A 1 141 ? 12.679 -0.662 -24.120 1.00 82.50 141 ASP A C 1
ATOM 1087 O O . ASP A 1 141 ? 13.261 -1.239 -23.206 1.00 82.50 141 ASP A O 1
ATOM 1091 N N . ASP A 1 142 ? 11.485 -1.076 -24.558 1.00 82.12 142 ASP A N 1
ATOM 1092 C CA . ASP A 1 142 ? 10.784 -2.275 -24.065 1.00 82.12 142 ASP A CA 1
ATOM 1093 C C . ASP A 1 142 ? 10.798 -3.454 -25.062 1.00 82.12 142 ASP A C 1
ATOM 1095 O O . ASP A 1 142 ? 9.999 -4.388 -24.926 1.00 82.12 142 ASP A O 1
ATOM 1099 N N . LEU A 1 143 ? 11.713 -3.460 -26.049 1.00 86.81 143 LEU A N 1
ATOM 1100 C CA . LEU A 1 143 ? 11.706 -4.428 -27.157 1.00 86.81 143 LEU A CA 1
ATOM 1101 C C . LEU A 1 143 ? 11.721 -5.876 -26.669 1.00 86.81 143 LEU A C 1
ATOM 1103 O O . LEU A 1 143 ? 10.931 -6.691 -27.141 1.00 86.81 143 LEU A O 1
ATOM 1107 N N . SER A 1 144 ? 12.604 -6.206 -25.725 1.00 86.12 144 SER A N 1
ATOM 1108 C CA . SER A 1 144 ? 12.729 -7.576 -25.215 1.00 86.12 144 SER A CA 1
ATOM 1109 C C . SER A 1 144 ? 11.399 -8.083 -24.642 1.00 86.12 144 SER A C 1
ATOM 1111 O O . SER A 1 144 ? 10.947 -9.178 -24.984 1.00 86.12 144 SER A O 1
ATOM 1113 N N . ASN A 1 145 ? 10.706 -7.258 -23.850 1.00 83.56 145 ASN A N 1
ATOM 1114 C CA . ASN A 1 145 ? 9.420 -7.624 -23.251 1.00 83.56 145 ASN A CA 1
ATOM 1115 C C . ASN A 1 145 ? 8.344 -7.822 -24.318 1.00 83.56 145 ASN A C 1
ATOM 1117 O O . ASN A 1 145 ? 7.603 -8.803 -24.258 1.00 83.56 145 ASN A O 1
ATOM 1121 N N . ARG A 1 146 ? 8.308 -6.941 -25.327 1.00 86.44 146 ARG A N 1
ATOM 1122 C CA . ARG A 1 146 ? 7.382 -7.024 -26.465 1.00 86.44 146 ARG A CA 1
ATOM 1123 C C . ARG A 1 146 ? 7.595 -8.292 -27.282 1.00 86.44 146 ARG A C 1
ATOM 1125 O O . ARG A 1 146 ? 6.634 -9.006 -27.550 1.00 86.44 146 ARG A O 1
ATOM 1132 N N . VAL A 1 147 ? 8.845 -8.624 -27.616 1.00 88.56 147 VAL A N 1
ATOM 1133 C CA . VAL A 1 147 ? 9.184 -9.870 -28.326 1.00 88.56 147 VAL A CA 1
ATOM 1134 C C . VAL A 1 147 ? 8.686 -11.077 -27.530 1.00 88.56 147 VAL A C 1
ATOM 1136 O O . VAL A 1 147 ? 7.989 -11.932 -28.079 1.00 88.56 147 VAL A O 1
ATOM 1139 N N . MET A 1 148 ? 8.954 -11.113 -26.226 1.00 87.62 148 MET A N 1
ATOM 1140 C CA . MET A 1 148 ? 8.565 -12.231 -25.367 1.00 87.62 148 MET A CA 1
ATOM 1141 C C . MET A 1 148 ? 7.052 -12.366 -25.188 1.00 87.62 148 MET A C 1
ATOM 1143 O O . MET A 1 148 ? 6.538 -13.481 -25.263 1.00 87.62 148 MET A O 1
ATOM 1147 N N . ALA A 1 149 ? 6.336 -11.264 -24.968 1.00 83.69 149 ALA A N 1
ATOM 1148 C CA . ALA A 1 149 ? 4.900 -11.291 -24.699 1.00 83.69 149 ALA A CA 1
ATOM 1149 C C . ALA A 1 149 ? 4.054 -11.488 -25.962 1.00 83.69 149 ALA A C 1
ATOM 1151 O O . ALA A 1 149 ? 3.053 -12.197 -25.919 1.00 83.69 149 ALA A O 1
ATOM 1152 N N . GLU A 1 150 ? 4.451 -10.894 -27.090 1.00 87.56 150 GLU A N 1
ATOM 1153 C CA . GLU A 1 150 ? 3.646 -10.917 -28.317 1.00 87.56 150 GLU A CA 1
ATOM 1154 C C . GLU A 1 150 ? 3.976 -12.110 -29.222 1.00 87.56 150 GLU A C 1
ATOM 1156 O O . GLU A 1 150 ? 3.113 -12.561 -29.975 1.00 87.56 150 GLU A O 1
ATOM 1161 N N . THR A 1 151 ? 5.203 -12.645 -29.155 1.00 87.50 151 THR A N 1
ATOM 1162 C CA . THR A 1 151 ? 5.637 -13.742 -30.045 1.00 87.50 151 THR A CA 1
ATOM 1163 C C . THR A 1 151 ? 5.940 -15.056 -29.326 1.00 87.50 151 THR A C 1
ATOM 1165 O O . THR A 1 151 ? 6.024 -16.093 -29.984 1.00 87.50 151 THR A O 1
ATOM 1168 N N . GLY A 1 152 ? 6.108 -15.047 -27.997 1.00 86.69 152 GLY A N 1
ATOM 1169 C CA . GLY A 1 152 ? 6.569 -16.221 -27.243 1.00 86.69 152 GLY A CA 1
ATOM 1170 C C . GLY A 1 152 ? 8.029 -16.604 -27.529 1.00 86.69 152 GLY A C 1
ATOM 1171 O O . GLY A 1 152 ? 8.446 -17.729 -27.257 1.00 86.69 152 GLY A O 1
ATOM 1172 N N . LEU A 1 153 ? 8.807 -15.687 -28.108 1.00 90.25 153 LEU A N 1
ATOM 1173 C CA . LEU A 1 153 ? 10.224 -15.863 -28.419 1.00 90.25 153 LEU A CA 1
ATOM 1174 C C . LEU A 1 153 ? 11.078 -14.990 -27.493 1.00 90.25 153 LEU A C 1
ATOM 1176 O O . LEU A 1 153 ? 10.623 -13.964 -27.009 1.00 90.25 153 LEU A O 1
ATOM 1180 N N . GLU A 1 154 ? 12.330 -15.356 -27.267 1.00 90.06 154 GLU A N 1
ATOM 1181 C CA . GLU A 1 154 ? 13.328 -14.524 -26.588 1.00 90.06 154 GLU A CA 1
ATOM 1182 C C . GLU A 1 154 ? 14.457 -14.158 -27.549 1.00 90.06 154 GLU A C 1
ATOM 1184 O O . GLU A 1 154 ? 14.762 -14.912 -28.475 1.00 90.06 154 GLU A O 1
ATOM 1189 N N . ILE A 1 155 ? 15.080 -12.995 -27.352 1.00 90.31 155 ILE A N 1
ATOM 1190 C CA . ILE A 1 155 ? 16.203 -12.559 -28.187 1.00 90.31 155 ILE A CA 1
ATOM 1191 C C . ILE A 1 155 ? 17.346 -13.575 -28.066 1.00 90.31 155 ILE A C 1
ATOM 1193 O O . ILE A 1 155 ? 17.716 -14.013 -26.978 1.00 90.31 155 ILE A O 1
ATOM 1197 N N . ARG A 1 156 ? 17.892 -13.989 -29.211 1.00 87.81 156 ARG A N 1
ATOM 1198 C CA . ARG A 1 156 ? 18.924 -15.021 -29.277 1.00 87.81 156 ARG A CA 1
ATOM 1199 C C . ARG A 1 156 ? 20.291 -14.414 -28.969 1.00 87.81 156 ARG A C 1
ATOM 1201 O O . ARG A 1 156 ? 20.823 -13.661 -29.782 1.00 87.81 156 ARG A O 1
ATOM 1208 N N . HIS A 1 157 ? 20.868 -14.857 -27.857 1.00 86.56 157 HIS A N 1
ATOM 1209 C CA . HIS A 1 157 ? 22.256 -14.602 -27.466 1.00 86.56 157 HIS A CA 1
ATOM 1210 C C . HIS A 1 157 ? 23.241 -15.592 -28.110 1.00 86.56 157 HIS A C 1
ATOM 1212 O O . HIS A 1 157 ? 22.834 -16.630 -28.637 1.00 86.56 157 HIS A O 1
ATOM 1218 N N . ASP A 1 158 ? 24.539 -15.287 -28.046 1.00 86.25 158 ASP A N 1
ATOM 1219 C CA . ASP A 1 158 ? 25.642 -16.131 -28.536 1.00 86.25 158 ASP A CA 1
ATOM 1220 C C . ASP A 1 158 ? 25.545 -16.520 -30.023 1.00 86.25 158 ASP A C 1
ATOM 1222 O O . ASP A 1 158 ? 25.839 -17.653 -30.414 1.00 86.25 158 ASP A O 1
ATOM 1226 N N . VAL A 1 159 ? 25.123 -15.581 -30.872 1.00 88.62 159 VAL A N 1
ATOM 1227 C CA . VAL A 1 159 ? 25.026 -15.796 -32.318 1.00 88.62 159 VAL A CA 1
ATOM 1228 C C . VAL A 1 159 ? 26.417 -15.872 -32.937 1.00 88.62 159 VAL A C 1
ATOM 1230 O O . VAL A 1 159 ? 27.238 -14.961 -32.824 1.00 88.62 159 VAL A O 1
ATOM 1233 N N . THR A 1 160 ? 26.681 -16.959 -33.653 1.00 89.62 160 THR A N 1
ATOM 1234 C CA . THR A 1 160 ? 27.941 -17.154 -34.371 1.00 89.62 160 THR A CA 1
ATOM 1235 C C . THR A 1 160 ? 27.953 -16.421 -35.716 1.00 89.62 160 THR A C 1
ATOM 1237 O O . THR A 1 160 ? 26.918 -16.180 -36.338 1.00 89.62 160 THR A O 1
ATOM 1240 N N . ASN A 1 161 ? 29.149 -16.134 -36.244 1.00 89.00 161 ASN A N 1
ATOM 1241 C CA . ASN A 1 161 ? 29.292 -15.560 -37.591 1.00 89.00 161 ASN A CA 1
ATOM 1242 C C . ASN A 1 161 ? 28.637 -16.431 -38.679 1.00 89.00 161 ASN A C 1
ATOM 1244 O O . ASN A 1 161 ? 28.115 -15.902 -39.654 1.00 89.00 161 ASN A O 1
ATOM 1248 N N . ALA A 1 162 ? 28.646 -17.759 -38.520 1.00 89.19 162 ALA A N 1
ATOM 1249 C CA . ALA A 1 162 ? 28.008 -18.665 -39.473 1.00 89.19 162 ALA A CA 1
ATOM 1250 C C . ALA A 1 162 ? 26.479 -18.500 -39.480 1.00 89.19 162 ALA A C 1
ATOM 1252 O O . ALA A 1 162 ? 25.868 -18.442 -40.546 1.00 89.19 162 ALA A O 1
ATOM 1253 N N . GLU A 1 163 ? 25.875 -18.369 -38.298 1.00 89.62 163 GLU A N 1
ATOM 1254 C CA . GLU A 1 163 ? 24.441 -18.109 -38.152 1.00 89.62 163 GLU A CA 1
ATOM 1255 C C . GLU A 1 163 ? 24.058 -16.724 -38.690 1.00 89.62 163 GLU A C 1
ATOM 1257 O O . GLU A 1 163 ? 23.036 -16.590 -39.360 1.00 89.62 163 GLU A O 1
ATOM 1262 N N . LEU A 1 164 ? 24.904 -15.707 -38.479 1.00 90.19 164 LEU A N 1
ATOM 1263 C CA . LEU A 1 164 ? 24.699 -14.364 -39.028 1.00 90.19 164 LEU A CA 1
ATOM 1264 C C . LEU A 1 164 ? 24.649 -14.369 -40.566 1.00 90.19 164 LEU A C 1
ATOM 1266 O O . LEU A 1 164 ? 23.772 -13.742 -41.159 1.00 90.19 164 LEU A O 1
ATOM 1270 N N . GLU A 1 165 ? 25.572 -15.069 -41.228 1.00 91.00 165 GLU A N 1
ATOM 1271 C CA . GLU A 1 165 ? 25.602 -15.143 -42.697 1.00 91.00 165 GLU A CA 1
ATOM 1272 C C . GLU A 1 165 ? 24.416 -15.940 -43.265 1.00 91.00 165 GLU A C 1
ATOM 1274 O O . GLU A 1 165 ? 23.835 -15.569 -44.294 1.00 91.00 165 GLU A O 1
ATOM 1279 N N . ALA A 1 166 ? 23.997 -16.999 -42.570 1.00 90.12 166 ALA A N 1
ATOM 1280 C CA . ALA A 1 166 ? 22.801 -17.750 -42.932 1.00 90.12 166 ALA A CA 1
ATOM 1281 C C . ALA A 1 166 ? 21.525 -16.899 -42.776 1.00 90.12 166 ALA A C 1
ATOM 1283 O O . ALA A 1 166 ? 20.679 -16.888 -43.676 1.00 90.12 166 ALA A O 1
ATOM 1284 N N . LEU A 1 167 ? 21.428 -16.111 -41.700 1.00 91.62 167 LEU A N 1
ATOM 1285 C CA . LEU A 1 167 ? 20.342 -15.157 -41.480 1.00 91.62 167 LEU A CA 1
ATOM 1286 C C . LEU A 1 167 ? 20.297 -14.083 -42.574 1.00 91.62 167 LEU A C 1
ATOM 1288 O O . LEU A 1 167 ? 19.239 -13.871 -43.164 1.00 91.62 167 LEU A O 1
ATOM 1292 N N . LYS A 1 168 ? 21.436 -13.461 -42.914 1.00 92.25 168 LYS A N 1
ATOM 1293 C CA . LYS A 1 168 ? 21.532 -12.473 -44.009 1.00 92.25 168 LYS A CA 1
ATOM 1294 C C . LYS A 1 168 ? 21.031 -13.035 -45.337 1.00 92.25 168 LYS A C 1
ATOM 1296 O O . LYS A 1 168 ? 20.355 -12.337 -46.091 1.00 92.25 168 LYS A O 1
ATOM 1301 N N . THR A 1 169 ? 21.348 -14.298 -45.614 1.00 89.75 169 THR A N 1
ATOM 1302 C CA . THR A 1 169 ? 20.891 -14.990 -46.824 1.00 89.75 169 THR A CA 1
ATOM 1303 C C . THR A 1 169 ? 19.372 -15.173 -46.804 1.00 89.75 169 THR A C 1
ATOM 1305 O O . THR A 1 169 ? 18.693 -14.797 -47.765 1.00 89.75 169 THR A O 1
ATOM 1308 N N . ALA A 1 170 ? 18.828 -15.684 -45.695 1.00 88.38 170 ALA A N 1
ATOM 1309 C CA . ALA A 1 170 ? 17.393 -15.913 -45.515 1.00 88.38 170 ALA A CA 1
ATOM 1310 C C . ALA A 1 170 ? 16.567 -14.613 -45.541 1.00 88.38 170 ALA A C 1
ATOM 1312 O O . ALA A 1 170 ? 15.444 -14.602 -46.042 1.00 88.38 170 ALA A O 1
ATOM 1313 N N . SER A 1 171 ? 17.133 -13.503 -45.060 1.00 90.06 171 SER A N 1
ATOM 1314 C CA . SER A 1 171 ? 16.479 -12.193 -45.003 1.00 90.06 171 SER A CA 1
ATOM 1315 C C . SER A 1 171 ? 16.837 -11.256 -46.160 1.00 90.06 171 SER A C 1
ATOM 1317 O O . SER A 1 171 ? 16.549 -10.060 -46.088 1.00 90.06 171 SER A O 1
ATOM 1319 N N . SER A 1 172 ? 17.494 -11.752 -47.209 1.00 85.25 172 SER A N 1
ATOM 1320 C CA . SER A 1 172 ? 18.044 -10.926 -48.298 1.00 85.25 172 SER A CA 1
ATOM 1321 C C . SER A 1 172 ? 16.998 -10.058 -49.011 1.00 85.25 172 SER A C 1
ATOM 1323 O O . SER A 1 172 ? 17.308 -8.948 -49.437 1.00 85.25 172 SER A O 1
ATOM 1325 N N . SER A 1 173 ? 15.741 -10.508 -49.070 1.00 84.25 173 SER A N 1
ATOM 1326 C CA . SER A 1 173 ? 14.618 -9.758 -49.650 1.00 84.25 173 SER A CA 1
ATOM 1327 C C . SER A 1 173 ? 14.198 -8.518 -48.851 1.00 84.25 173 SER A C 1
ATOM 1329 O O . SER A 1 173 ? 13.476 -7.682 -49.386 1.00 84.25 173 SER A O 1
ATOM 1331 N N . GLN A 1 174 ? 14.634 -8.393 -47.593 1.00 82.75 174 GLN A N 1
ATOM 1332 C CA . GLN A 1 174 ? 14.252 -7.304 -46.686 1.00 82.75 174 GLN A CA 1
ATOM 1333 C C . GLN A 1 174 ? 15.324 -6.211 -46.554 1.00 82.75 174 GLN A C 1
ATOM 1335 O O . GLN A 1 174 ? 15.054 -5.154 -45.996 1.00 82.75 174 GLN A O 1
ATOM 1340 N N . GLY A 1 175 ? 16.544 -6.444 -47.053 1.00 83.31 175 GLY A N 1
ATOM 1341 C CA . GLY A 1 175 ? 17.607 -5.431 -47.063 1.00 83.31 175 GLY A CA 1
ATOM 1342 C C . GLY A 1 175 ? 18.212 -5.076 -45.696 1.00 83.31 175 GLY A C 1
ATOM 1343 O O . GLY A 1 175 ? 18.852 -4.033 -45.577 1.00 83.31 175 GLY A O 1
ATOM 1344 N N . TYR A 1 176 ? 18.045 -5.914 -44.667 1.00 88.88 176 TYR A N 1
ATOM 1345 C CA . TYR A 1 176 ? 18.602 -5.658 -43.333 1.00 88.88 176 TYR A CA 1
ATOM 1346 C C . TYR A 1 176 ? 20.133 -5.724 -43.296 1.00 88.88 176 TYR A C 1
ATOM 1348 O O . TYR A 1 176 ? 20.747 -6.685 -43.764 1.00 88.88 176 TYR A O 1
ATOM 1356 N N . ASN A 1 177 ? 20.749 -4.735 -42.645 1.00 87.75 177 ASN A N 1
ATOM 1357 C CA . ASN A 1 177 ? 22.184 -4.720 -42.371 1.00 87.75 177 ASN A CA 1
ATOM 1358 C C . ASN A 1 177 ? 22.492 -5.378 -41.016 1.00 87.75 177 ASN A C 1
ATOM 1360 O O . ASN A 1 177 ? 22.765 -4.695 -40.028 1.00 87.75 177 ASN A O 1
ATOM 1364 N N . TRP A 1 178 ? 22.411 -6.708 -40.972 1.00 87.94 178 TRP A N 1
ATOM 1365 C CA . TRP A 1 178 ? 22.630 -7.485 -39.752 1.00 87.94 178 TRP A CA 1
ATOM 1366 C C . TRP A 1 178 ? 24.058 -7.384 -39.216 1.00 87.94 178 TRP A C 1
ATOM 1368 O O . TRP A 1 178 ? 25.033 -7.579 -39.953 1.00 87.94 178 TRP A O 1
ATOM 1378 N N . LYS A 1 179 ? 24.166 -7.187 -37.902 1.00 87.00 179 LYS A N 1
ATOM 1379 C CA . LYS A 1 179 ? 25.419 -7.201 -37.146 1.00 87.00 179 LYS A CA 1
ATOM 1380 C C . LYS A 1 179 ? 25.252 -8.019 -35.869 1.00 87.00 179 LYS A C 1
ATOM 1382 O O . LYS A 1 179 ? 24.153 -8.098 -35.325 1.00 87.00 179 LYS A O 1
ATOM 1387 N N . ILE A 1 180 ? 26.354 -8.600 -35.400 1.00 82.06 180 ILE A N 1
ATOM 1388 C CA . ILE A 1 180 ? 26.421 -9.145 -34.043 1.00 82.06 180 ILE A CA 1
ATOM 1389 C C . ILE A 1 180 ? 26.704 -7.976 -33.093 1.00 82.06 180 ILE A C 1
ATOM 1391 O O . ILE A 1 180 ? 27.666 -7.233 -33.305 1.00 82.06 180 ILE A O 1
ATOM 1395 N N . THR A 1 181 ? 25.837 -7.779 -32.101 1.00 76.88 181 THR A N 1
ATOM 1396 C CA . THR A 1 181 ? 25.990 -6.763 -31.055 1.00 76.88 181 THR A CA 1
ATOM 1397 C C . THR A 1 181 ? 27.082 -7.169 -30.067 1.00 76.88 181 THR A C 1
ATOM 1399 O O . THR A 1 181 ? 27.571 -8.299 -30.069 1.00 76.88 181 THR A O 1
ATOM 1402 N N . THR A 1 182 ? 27.478 -6.245 -29.196 1.00 66.31 182 THR A N 1
ATOM 1403 C CA . THR A 1 182 ? 28.444 -6.506 -28.120 1.00 66.31 182 THR A CA 1
ATOM 1404 C C . THR A 1 182 ? 27.960 -7.567 -27.123 1.00 66.31 182 THR A C 1
ATOM 1406 O O . THR A 1 182 ? 28.798 -8.253 -26.547 1.00 66.31 182 THR A O 1
ATOM 1409 N N . GLU A 1 183 ? 26.646 -7.776 -26.980 1.00 65.81 183 GLU A N 1
ATOM 1410 C CA . GLU A 1 183 ? 26.062 -8.875 -26.184 1.00 65.81 183 GLU A CA 1
ATOM 1411 C C . GLU A 1 183 ? 25.977 -10.218 -26.929 1.00 65.81 183 GLU A C 1
ATOM 1413 O O . GLU A 1 183 ? 25.429 -11.184 -26.402 1.00 65.81 183 GLU A O 1
ATOM 1418 N N . GLY A 1 184 ? 26.452 -10.293 -28.175 1.00 78.81 184 GLY A N 1
ATOM 1419 C CA . GLY A 1 184 ? 26.371 -11.516 -28.972 1.00 78.81 184 GLY A CA 1
ATOM 1420 C C . GLY A 1 184 ? 25.010 -11.758 -29.635 1.00 78.81 184 GLY A C 1
ATOM 1421 O O . GLY A 1 184 ? 24.757 -12.872 -30.086 1.00 78.81 184 GLY A O 1
ATOM 1422 N N . ASN A 1 185 ? 24.146 -10.743 -29.737 1.00 87.25 185 ASN A N 1
ATOM 1423 C CA . ASN A 1 185 ? 22.849 -10.845 -30.420 1.00 87.25 185 ASN A CA 1
ATOM 1424 C C . ASN A 1 185 ? 22.984 -10.500 -31.903 1.00 87.25 185 ASN A C 1
ATOM 1426 O O . ASN A 1 185 ? 23.771 -9.627 -32.254 1.00 87.25 185 ASN A O 1
ATOM 1430 N N . ALA A 1 186 ? 22.182 -11.096 -32.787 1.00 90.19 186 ALA A N 1
ATOM 1431 C CA . ALA A 1 186 ? 22.061 -10.600 -34.160 1.00 90.19 186 ALA A CA 1
ATOM 1432 C C . ALA A 1 186 ? 20.923 -9.580 -34.257 1.00 90.19 186 ALA A C 1
ATOM 1434 O O . ALA A 1 186 ? 19.761 -9.923 -34.036 1.00 90.19 186 ALA A O 1
ATOM 1435 N N . ALA A 1 187 ? 21.263 -8.344 -34.621 1.00 90.81 187 ALA A N 1
ATOM 1436 C CA . ALA A 1 187 ? 20.313 -7.250 -34.783 1.00 90.81 187 ALA A CA 1
ATOM 1437 C C . ALA A 1 187 ? 20.639 -6.393 -36.016 1.00 90.81 187 ALA A C 1
ATOM 1439 O O . ALA A 1 187 ? 21.793 -6.295 -36.448 1.00 90.81 187 ALA A O 1
ATOM 1440 N N . ALA A 1 188 ? 19.614 -5.765 -36.582 1.00 90.00 188 ALA A N 1
ATOM 1441 C CA . ALA A 1 188 ? 19.740 -4.699 -37.565 1.00 90.00 188 ALA A CA 1
ATOM 1442 C C . ALA A 1 188 ? 19.127 -3.421 -36.991 1.00 90.00 188 ALA A C 1
ATOM 1444 O O . ALA A 1 188 ? 18.053 -3.468 -36.389 1.00 90.00 188 ALA A O 1
ATOM 1445 N N . THR A 1 189 ? 19.802 -2.292 -37.196 1.00 86.12 189 THR A N 1
ATOM 1446 C CA . THR A 1 189 ? 19.373 -0.987 -36.687 1.00 86.12 189 THR A CA 1
ATOM 1447 C C . THR A 1 189 ? 19.104 0.001 -37.815 1.00 86.12 189 THR A C 1
ATOM 1449 O O . THR A 1 189 ? 19.664 -0.136 -38.908 1.00 86.12 189 THR A O 1
ATOM 1452 N N . ASP A 1 190 ? 18.279 1.008 -37.548 1.00 83.62 190 ASP A N 1
ATOM 1453 C CA . ASP A 1 190 ? 18.102 2.164 -38.429 1.00 83.62 190 ASP A CA 1
ATOM 1454 C C . ASP A 1 190 ? 19.247 3.195 -38.296 1.00 83.62 190 ASP A C 1
ATOM 1456 O O . ASP A 1 190 ? 20.327 2.897 -37.770 1.00 83.62 190 ASP A O 1
ATOM 1460 N N . SER A 1 191 ? 19.036 4.400 -38.840 1.00 75.38 191 SER A N 1
ATOM 1461 C CA . SER A 1 191 ? 19.995 5.511 -38.793 1.00 75.38 191 SER A CA 1
ATOM 1462 C C . SER A 1 191 ? 20.199 6.092 -37.397 1.00 75.38 191 SER A C 1
ATOM 1464 O O . SER A 1 191 ? 21.288 6.595 -37.113 1.00 75.38 191 SER A O 1
ATOM 1466 N N . ASP A 1 192 ? 19.180 6.023 -36.546 1.00 70.69 192 ASP A N 1
ATOM 1467 C CA . ASP A 1 192 ? 19.216 6.565 -35.189 1.00 70.69 192 ASP A CA 1
ATOM 1468 C C . ASP A 1 192 ? 19.819 5.541 -34.211 1.00 70.69 192 ASP A C 1
ATOM 1470 O O . ASP A 1 192 ? 20.461 5.903 -33.223 1.00 70.69 192 ASP A O 1
ATOM 1474 N N . GLY A 1 193 ? 19.794 4.262 -34.590 1.00 75.50 193 GLY A N 1
ATOM 1475 C CA . GLY A 1 193 ? 20.359 3.149 -33.836 1.00 75.50 193 GLY A CA 1
ATOM 1476 C C . GLY A 1 193 ? 19.292 2.285 -33.174 1.00 75.50 193 GLY A C 1
ATOM 1477 O O . GLY A 1 193 ? 19.646 1.426 -32.369 1.00 75.50 193 GLY A O 1
ATOM 1478 N N . HIS A 1 194 ? 18.017 2.477 -33.518 1.00 83.75 194 HIS A N 1
ATOM 1479 C CA . HIS A 1 194 ? 16.909 1.672 -33.017 1.00 83.75 194 HIS A CA 1
ATOM 1480 C C . HIS A 1 194 ? 16.856 0.333 -33.747 1.00 83.75 194 HIS A C 1
ATOM 1482 O O . HIS A 1 194 ? 17.151 0.245 -34.940 1.00 83.75 194 HIS A O 1
ATOM 1488 N N . VAL A 1 195 ? 16.504 -0.732 -33.031 1.00 88.00 195 VAL A N 1
ATOM 1489 C CA . VAL A 1 195 ? 16.483 -2.100 -33.554 1.00 88.00 195 VAL A CA 1
ATOM 1490 C C . VAL A 1 195 ? 15.239 -2.315 -34.417 1.00 88.00 195 VAL A C 1
ATOM 1492 O O . VAL A 1 195 ? 14.118 -2.369 -33.928 1.00 88.00 195 VAL A O 1
ATOM 1495 N N . ILE A 1 196 ? 15.444 -2.511 -35.716 1.00 90.94 196 ILE A N 1
ATOM 1496 C CA . ILE A 1 196 ? 14.374 -2.743 -36.700 1.00 90.94 196 ILE A CA 1
ATOM 1497 C C . ILE A 1 196 ? 14.228 -4.219 -37.089 1.00 90.94 196 ILE A C 1
ATOM 1499 O O . ILE A 1 196 ? 13.230 -4.612 -37.700 1.00 90.94 196 ILE A O 1
ATOM 1503 N N . ALA A 1 197 ? 15.212 -5.054 -36.748 1.00 93.00 197 ALA A N 1
ATOM 1504 C CA . ALA A 1 197 ? 15.098 -6.503 -36.838 1.00 93.00 197 ALA A CA 1
ATOM 1505 C C . ALA A 1 197 ? 16.006 -7.201 -35.820 1.00 93.00 197 ALA A C 1
ATOM 1507 O O . ALA A 1 197 ? 17.128 -6.753 -35.580 1.00 93.00 197 ALA A O 1
ATOM 1508 N N . VAL A 1 198 ? 15.544 -8.324 -35.266 1.00 94.06 198 VAL A N 1
ATOM 1509 C CA . VAL A 1 198 ? 16.286 -9.108 -34.267 1.00 94.06 198 VAL A CA 1
ATOM 1510 C C . VAL A 1 198 ? 16.143 -10.611 -34.510 1.00 94.06 198 VAL A C 1
ATOM 1512 O O . VAL A 1 198 ? 15.100 -11.072 -34.979 1.00 94.06 198 VAL A O 1
ATOM 1515 N N . LEU A 1 199 ? 17.191 -11.381 -34.204 1.00 93.62 199 LEU A N 1
ATOM 1516 C CA . LEU A 1 199 ? 17.125 -12.841 -34.152 1.00 93.62 199 LEU A CA 1
ATOM 1517 C C . LEU A 1 199 ? 16.662 -13.304 -32.764 1.00 93.62 199 LEU A C 1
ATOM 1519 O O . LEU A 1 199 ? 17.195 -12.871 -31.746 1.00 93.62 199 LEU A O 1
ATOM 1523 N N . ALA A 1 200 ? 15.711 -14.228 -32.735 1.00 93.12 200 ALA A N 1
ATOM 1524 C CA . ALA A 1 200 ? 15.073 -14.763 -31.545 1.00 93.12 200 ALA A CA 1
ATOM 1525 C C . ALA A 1 200 ? 14.988 -16.302 -31.585 1.00 93.12 200 ALA A C 1
ATOM 1527 O O . ALA A 1 200 ? 15.127 -16.940 -32.636 1.00 93.12 200 ALA A O 1
ATOM 1528 N N . THR A 1 201 ? 14.766 -16.906 -30.423 1.00 91.44 201 THR A N 1
ATOM 1529 C CA . THR A 1 201 ? 14.591 -18.348 -30.202 1.00 91.44 201 THR A CA 1
ATOM 1530 C C . THR A 1 201 ? 13.369 -18.601 -29.323 1.00 91.44 201 THR A C 1
ATOM 1532 O O . THR A 1 201 ? 12.819 -17.670 -28.750 1.00 91.44 201 THR A O 1
ATOM 1535 N N . ASP A 1 202 ? 12.905 -19.845 -29.233 1.00 88.69 202 ASP A N 1
ATOM 1536 C CA . ASP A 1 202 ? 11.747 -20.186 -28.402 1.00 88.69 202 ASP A CA 1
ATOM 1537 C C . ASP A 1 202 ? 12.007 -19.905 -26.916 1.00 88.69 202 ASP A C 1
ATOM 1539 O O . ASP A 1 202 ? 12.943 -20.457 -26.335 1.00 88.69 202 ASP A O 1
ATOM 1543 N N . LYS A 1 203 ? 11.137 -19.092 -26.303 1.00 79.25 203 LYS A N 1
ATOM 1544 C CA . LYS A 1 203 ? 11.104 -18.860 -24.860 1.00 79.25 203 LYS A CA 1
ATOM 1545 C C . LYS A 1 203 ? 10.186 -19.908 -24.241 1.00 79.25 203 LYS A C 1
ATOM 1547 O O . LYS A 1 203 ? 8.982 -19.907 -24.476 1.00 79.25 203 LYS A O 1
ATOM 1552 N N . GLY A 1 204 ? 10.737 -20.852 -23.487 1.00 71.94 204 GLY A N 1
ATOM 1553 C CA . GLY A 1 204 ? 9.915 -21.861 -22.817 1.00 71.94 204 GLY A CA 1
ATOM 1554 C C . GLY A 1 204 ? 8.917 -21.220 -21.840 1.00 71.94 204 GLY A C 1
ATOM 1555 O O . GLY A 1 204 ? 9.329 -20.506 -20.931 1.00 71.94 204 GLY A O 1
ATOM 1556 N N . GLY A 1 205 ? 7.621 -21.512 -21.993 1.00 74.69 205 GLY A N 1
ATOM 1557 C CA . GLY A 1 205 ? 6.556 -21.067 -21.081 1.00 74.69 205 GLY A CA 1
ATOM 1558 C C . GLY A 1 205 ? 5.795 -19.811 -21.528 1.00 74.69 205 GLY A C 1
ATOM 1559 O O . GLY A 1 205 ? 6.110 -19.191 -22.539 1.00 74.69 205 GLY A O 1
ATOM 1560 N N . THR A 1 206 ? 4.751 -19.451 -20.777 1.00 76.50 206 THR A N 1
ATOM 1561 C CA . THR A 1 206 ? 3.961 -18.231 -21.010 1.00 76.50 206 THR A CA 1
ATOM 1562 C C . THR A 1 206 ? 4.632 -17.043 -20.326 1.00 76.50 206 THR A C 1
ATOM 1564 O O . THR A 1 206 ? 5.011 -17.136 -19.160 1.00 76.50 206 THR A O 1
ATOM 1567 N N . TYR A 1 207 ? 4.767 -15.923 -21.037 1.00 76.81 207 TYR A N 1
ATOM 1568 C CA . TYR A 1 207 ? 5.295 -14.679 -20.486 1.00 76.81 207 TYR A CA 1
ATOM 1569 C C . TYR A 1 207 ? 4.249 -13.572 -20.539 1.00 76.81 207 TYR A C 1
ATOM 1571 O O . TYR A 1 207 ? 3.608 -13.365 -21.566 1.00 76.81 207 TYR A O 1
ATOM 1579 N N . HIS A 1 208 ? 4.127 -12.849 -19.433 1.00 70.81 208 HIS A N 1
ATOM 1580 C CA . HIS A 1 208 ? 3.292 -11.666 -19.308 1.00 70.81 208 HIS A CA 1
ATOM 1581 C C . HIS A 1 208 ? 4.206 -10.448 -19.209 1.00 70.81 208 HIS A C 1
ATOM 1583 O O . HIS A 1 208 ? 5.111 -10.423 -18.374 1.00 70.81 208 HIS A O 1
ATOM 1589 N N . ASP A 1 209 ? 4.009 -9.470 -20.092 1.00 71.81 209 ASP A N 1
ATOM 1590 C CA . ASP A 1 209 ? 4.837 -8.268 -20.120 1.00 71.81 209 ASP A CA 1
ATOM 1591 C C . ASP A 1 209 ? 4.595 -7.434 -18.845 1.00 71.81 209 ASP A C 1
ATOM 1593 O O . ASP A 1 209 ? 3.465 -6.998 -18.609 1.00 71.81 209 ASP A O 1
ATOM 1597 N N . PRO A 1 210 ? 5.624 -7.197 -18.009 1.00 63.03 210 PRO A N 1
ATOM 1598 C CA . PRO A 1 210 ? 5.484 -6.472 -16.748 1.00 63.03 210 PRO A CA 1
ATOM 1599 C C . PRO A 1 210 ? 5.111 -4.996 -16.941 1.00 63.03 210 PRO A C 1
ATOM 1601 O O . PRO A 1 210 ? 4.647 -4.373 -15.987 1.00 63.03 210 PRO A O 1
ATOM 1604 N N . ASN A 1 211 ? 5.273 -4.451 -18.155 1.00 64.06 211 ASN A N 1
ATOM 1605 C CA . ASN A 1 211 ? 4.859 -3.095 -18.521 1.00 64.06 211 ASN A CA 1
ATOM 1606 C C . ASN A 1 211 ? 3.366 -3.001 -18.876 1.00 64.06 211 ASN A C 1
ATOM 1608 O O . ASN A 1 211 ? 2.832 -1.902 -18.977 1.00 64.06 211 ASN A O 1
ATOM 1612 N N . THR A 1 212 ? 2.689 -4.133 -19.091 1.00 60.16 212 THR A N 1
ATOM 1613 C CA . THR A 1 212 ? 1.253 -4.195 -19.431 1.00 60.16 212 THR A CA 1
ATOM 1614 C C . THR A 1 212 ? 0.441 -5.056 -18.467 1.00 60.16 212 THR A C 1
ATOM 1616 O O . THR A 1 212 ? -0.787 -5.037 -18.504 1.00 60.16 212 THR A O 1
ATOM 1619 N N . THR A 1 213 ? 1.110 -5.800 -17.588 1.00 53.19 213 THR A N 1
ATOM 1620 C CA . THR A 1 213 ? 0.483 -6.708 -16.627 1.00 53.19 213 THR A CA 1
ATOM 1621 C C . THR A 1 213 ? 0.426 -6.054 -15.261 1.00 53.19 213 THR A C 1
ATOM 1623 O O . THR A 1 213 ? 1.454 -5.672 -14.715 1.00 53.19 213 THR A O 1
ATOM 1626 N N . THR A 1 214 ? -0.752 -5.956 -14.658 1.00 49.94 214 THR A N 1
ATOM 1627 C CA . THR A 1 214 ? -0.895 -5.466 -13.285 1.00 49.94 214 THR A CA 1
ATOM 1628 C C . THR A 1 214 ? -0.320 -6.493 -12.305 1.00 49.94 214 THR A C 1
ATOM 1630 O O . THR A 1 214 ? -0.856 -7.592 -12.186 1.00 49.94 214 THR A O 1
ATOM 1633 N N . LEU A 1 215 ? 0.773 -6.167 -11.603 1.00 47.53 215 LEU A N 1
ATOM 1634 C CA . LEU A 1 215 ? 1.501 -7.119 -10.741 1.00 47.53 215 LEU A CA 1
ATOM 1635 C C . LEU A 1 215 ? 0.834 -7.366 -9.373 1.00 47.53 215 LEU A C 1
ATOM 1637 O O . LEU A 1 215 ? 1.398 -8.030 -8.508 1.00 47.53 215 LEU A O 1
ATOM 1641 N N . GLY A 1 216 ? -0.391 -6.881 -9.173 1.00 48.59 216 GLY A N 1
ATOM 1642 C CA . GLY A 1 216 ? -1.082 -7.001 -7.895 1.00 48.59 216 GLY A CA 1
ATOM 1643 C C . GLY A 1 216 ? -0.513 -6.080 -6.812 1.00 48.59 216 GLY A C 1
ATOM 1644 O O . GLY A 1 216 ? 0.202 -5.119 -7.086 1.00 48.59 216 GLY A O 1
ATOM 1645 N N . ASN A 1 217 ? -0.923 -6.373 -5.580 1.00 49.25 217 ASN A N 1
ATOM 1646 C CA . ASN A 1 217 ? -1.112 -5.438 -4.469 1.00 49.25 217 ASN A CA 1
ATOM 1647 C C . ASN A 1 217 ? 0.150 -4.941 -3.741 1.00 49.25 217 ASN A C 1
ATOM 1649 O O . ASN A 1 217 ? 0.017 -4.148 -2.831 1.00 49.25 217 ASN A O 1
ATOM 1653 N N . ILE A 1 218 ? 1.368 -5.382 -4.052 1.00 52.03 218 ILE A N 1
ATOM 1654 C CA . ILE A 1 218 ? 2.563 -4.856 -3.366 1.00 52.03 218 ILE A CA 1
ATOM 1655 C C . ILE A 1 218 ? 3.686 -4.784 -4.390 1.00 52.03 218 ILE A C 1
ATOM 1657 O O . ILE A 1 218 ? 4.355 -5.779 -4.649 1.00 52.03 218 ILE A O 1
ATOM 1661 N N . GLN A 1 219 ? 3.840 -3.625 -5.028 1.00 51.59 219 GLN A N 1
ATOM 1662 C CA . GLN A 1 219 ? 4.867 -3.442 -6.059 1.00 51.59 219 GLN A CA 1
ATOM 1663 C C . GLN A 1 219 ? 6.126 -2.766 -5.531 1.00 51.59 219 GLN A C 1
ATOM 1665 O O . GLN A 1 219 ? 7.190 -3.008 -6.080 1.00 51.59 219 GLN A O 1
ATOM 1670 N N . ASN A 1 220 ? 6.024 -1.987 -4.453 1.00 55.91 220 ASN A N 1
ATOM 1671 C CA . ASN A 1 220 ? 7.161 -1.292 -3.873 1.00 55.91 220 ASN A CA 1
ATOM 1672 C C . ASN A 1 220 ? 7.013 -1.285 -2.335 1.00 55.91 220 ASN A C 1
ATOM 1674 O O . ASN A 1 220 ? 6.075 -0.697 -1.803 1.00 55.91 220 ASN A O 1
ATOM 1678 N N . ILE A 1 221 ? 7.880 -2.036 -1.640 1.00 59.97 221 ILE A N 1
ATOM 1679 C CA . ILE A 1 221 ? 7.955 -2.119 -0.159 1.00 59.97 221 ILE A CA 1
ATOM 1680 C C . ILE A 1 221 ? 9.043 -1.162 0.353 1.00 59.97 221 ILE A C 1
ATOM 1682 O O . ILE A 1 221 ? 9.497 -1.258 1.492 1.00 59.97 221 ILE A O 1
ATOM 1686 N N . ASP A 1 222 ? 9.521 -0.252 -0.492 1.00 63.03 222 ASP A N 1
ATOM 1687 C CA . ASP A 1 222 ? 10.471 0.744 -0.049 1.00 63.03 222 ASP A CA 1
ATOM 1688 C C . ASP A 1 222 ? 9.819 1.626 1.020 1.00 63.03 222 ASP A C 1
ATOM 1690 O O . ASP A 1 222 ? 8.726 2.173 0.862 1.00 63.03 222 ASP A O 1
ATOM 1694 N N . SER A 1 223 ? 10.546 1.794 2.116 1.00 60.34 223 SER A N 1
ATOM 1695 C CA . SER A 1 223 ? 10.244 2.727 3.195 1.00 60.34 223 SER A CA 1
ATOM 1696 C C . SER A 1 223 ? 10.021 4.174 2.734 1.00 60.34 223 SER A C 1
ATOM 1698 O O . SER A 1 223 ? 9.451 4.965 3.488 1.00 60.34 223 SER A O 1
ATOM 1700 N N . TYR A 1 224 ? 10.461 4.529 1.520 1.00 64.88 224 TYR A N 1
ATOM 1701 C CA . TYR A 1 224 ? 10.233 5.837 0.906 1.00 64.88 224 TYR A CA 1
ATOM 1702 C C . TYR A 1 224 ? 8.927 5.949 0.111 1.00 64.88 224 TYR A C 1
ATOM 1704 O O . TYR A 1 224 ? 8.522 7.069 -0.184 1.00 64.88 224 TYR A O 1
ATOM 1712 N N . SER A 1 225 ? 8.256 4.843 -0.220 1.00 68.38 225 SER A N 1
ATOM 1713 C CA . SER A 1 225 ? 7.030 4.818 -1.037 1.00 68.38 225 SER A CA 1
ATOM 1714 C C . SER A 1 225 ? 5.838 4.162 -0.326 1.00 68.38 225 SER A C 1
ATOM 1716 O O . SER A 1 225 ? 4.689 4.349 -0.737 1.00 68.38 225 SER A O 1
ATOM 1718 N N . MET A 1 226 ? 6.094 3.433 0.765 1.00 82.00 226 MET A N 1
ATOM 1719 C CA . MET A 1 226 ? 5.087 2.734 1.554 1.00 82.00 226 MET A CA 1
ATOM 1720 C C . MET A 1 226 ? 5.268 2.978 3.056 1.00 82.00 226 MET A C 1
ATOM 1722 O O . MET A 1 226 ? 6.360 2.852 3.610 1.00 82.00 226 MET A O 1
ATOM 1726 N N . ALA A 1 227 ? 4.164 3.264 3.743 1.00 85.69 227 ALA A N 1
ATOM 1727 C CA . ALA A 1 227 ? 4.104 3.266 5.197 1.00 85.69 227 ALA A CA 1
ATOM 1728 C C . ALA A 1 227 ? 3.830 1.850 5.710 1.00 85.69 227 ALA A C 1
ATOM 1730 O O . ALA A 1 227 ? 2.763 1.291 5.455 1.00 85.69 227 ALA A O 1
ATOM 1731 N N . ILE A 1 228 ? 4.772 1.279 6.459 1.00 85.56 228 ILE A N 1
ATOM 1732 C CA . ILE A 1 228 ? 4.613 -0.034 7.094 1.00 85.56 228 ILE A CA 1
ATOM 1733 C C . ILE A 1 228 ? 4.274 0.181 8.567 1.00 85.56 228 ILE A C 1
ATOM 1735 O O . ILE A 1 228 ? 5.080 0.701 9.337 1.00 85.56 228 ILE A O 1
ATOM 1739 N N . ILE A 1 229 ? 3.061 -0.210 8.946 1.00 86.69 229 ILE A N 1
ATOM 1740 C CA . ILE A 1 229 ? 2.505 -0.024 10.283 1.00 86.69 229 ILE A CA 1
ATOM 1741 C C . ILE A 1 229 ? 2.236 -1.395 10.893 1.00 86.69 229 ILE A C 1
ATOM 1743 O O . ILE A 1 229 ? 1.347 -2.134 10.462 1.00 86.69 229 ILE A O 1
ATOM 1747 N N . GLU A 1 230 ? 2.991 -1.720 11.937 1.00 80.12 230 GLU A N 1
ATOM 1748 C CA . GLU A 1 230 ? 2.764 -2.909 12.751 1.00 80.12 230 GLU A CA 1
ATOM 1749 C C . GLU A 1 230 ? 1.834 -2.554 13.917 1.00 80.12 230 GLU A C 1
ATOM 1751 O O . GLU A 1 230 ? 2.240 -1.942 14.902 1.00 80.12 230 GLU A O 1
ATOM 1756 N N . GLY A 1 231 ? 0.560 -2.935 13.812 1.00 67.75 231 GLY A N 1
ATOM 1757 C CA . GLY A 1 231 ? -0.386 -2.924 14.936 1.00 67.75 231 GLY A CA 1
ATOM 1758 C C . GLY A 1 231 ? -0.501 -4.271 15.636 1.00 67.75 231 GLY A C 1
ATOM 1759 O O . GLY A 1 231 ? -1.451 -4.487 16.388 1.00 67.75 231 GLY A O 1
ATOM 1760 N N . THR A 1 232 ? 0.412 -5.195 15.352 1.00 59.25 232 THR A N 1
ATOM 1761 C CA . THR A 1 232 ? 0.496 -6.490 16.021 1.00 59.25 232 THR A CA 1
ATOM 1762 C C . THR A 1 232 ? 1.208 -6.337 17.353 1.00 59.25 232 THR A C 1
ATOM 1764 O O . THR A 1 232 ? 2.248 -5.692 17.425 1.00 59.25 232 THR A O 1
ATOM 1767 N N . GLN A 1 233 ? 0.681 -7.003 18.378 1.00 54.41 233 GLN A N 1
ATOM 1768 C CA . GLN A 1 233 ? 1.076 -6.937 19.788 1.00 54.41 233 GLN A CA 1
ATOM 1769 C C . GLN A 1 233 ? 0.439 -5.822 20.619 1.00 54.41 233 GLN A C 1
ATOM 1771 O O . GLN A 1 233 ? 0.409 -4.640 20.286 1.00 54.41 233 GLN A O 1
ATOM 1776 N N . ALA A 1 234 ? 0.021 -6.260 21.806 1.00 56.31 234 ALA A N 1
ATOM 1777 C CA . ALA A 1 234 ? -0.587 -5.532 22.906 1.00 56.31 234 ALA A CA 1
ATOM 1778 C C . ALA A 1 234 ? 0.244 -4.361 23.465 1.00 56.31 234 ALA A C 1
ATOM 1780 O O . ALA A 1 234 ? 0.021 -3.978 24.601 1.00 56.31 234 ALA A O 1
ATOM 1781 N N . THR A 1 235 ? 1.222 -3.789 22.763 1.00 67.19 235 THR A N 1
ATOM 1782 C CA . THR A 1 235 ? 2.051 -2.698 23.302 1.00 67.19 235 THR A CA 1
ATOM 1783 C C . THR A 1 235 ? 1.202 -1.467 23.594 1.00 67.19 235 THR A C 1
ATOM 1785 O O . THR A 1 235 ? 1.227 -0.968 24.717 1.00 67.19 235 THR A O 1
ATOM 1788 N N . THR A 1 236 ? 0.371 -1.038 22.641 1.00 80.88 236 THR A N 1
ATOM 1789 C CA . THR A 1 236 ? -0.556 0.083 22.850 1.00 80.88 236 THR A CA 1
ATOM 1790 C C . THR A 1 236 ? -1.674 -0.288 23.826 1.00 80.88 236 THR A C 1
ATOM 1792 O O . THR A 1 236 ? -2.015 0.508 24.694 1.00 80.88 236 THR A O 1
ATOM 1795 N N . ASP A 1 237 ? -2.184 -1.525 23.766 1.00 81.25 237 ASP A N 1
ATOM 1796 C CA . ASP A 1 237 ? -3.201 -2.024 24.705 1.00 81.25 237 ASP A CA 1
ATOM 1797 C C . ASP A 1 237 ? -2.664 -2.077 26.157 1.00 81.25 237 ASP A C 1
ATOM 1799 O O . ASP A 1 237 ? -3.358 -1.713 27.106 1.00 81.25 237 ASP A O 1
ATOM 1803 N N . ASN A 1 238 ? -1.404 -2.486 26.339 1.00 80.06 238 ASN A N 1
ATOM 1804 C CA . ASN A 1 238 ? -0.703 -2.520 27.622 1.00 80.06 238 ASN A CA 1
ATOM 1805 C C . ASN A 1 238 ? -0.413 -1.106 28.117 1.00 80.06 238 ASN A C 1
ATOM 1807 O O . ASN A 1 238 ? -0.573 -0.847 29.309 1.00 80.06 238 ASN A O 1
ATOM 1811 N N . GLN A 1 239 ? 0.011 -0.203 27.226 1.00 85.44 239 GLN A N 1
ATOM 1812 C CA . GLN A 1 239 ? 0.223 1.203 27.562 1.00 85.44 239 GLN A CA 1
ATOM 1813 C C . GLN A 1 239 ? -1.087 1.838 28.038 1.00 85.44 239 GLN A C 1
ATOM 1815 O O . GLN A 1 239 ? -1.113 2.433 29.111 1.00 85.44 239 GLN A O 1
ATOM 1820 N N . PHE A 1 240 ? -2.189 1.595 27.323 1.00 87.56 240 PHE A N 1
ATOM 1821 C CA . PHE A 1 240 ? -3.530 1.983 27.751 1.00 87.56 240 PHE A CA 1
ATOM 1822 C C . PHE A 1 240 ? -3.875 1.436 29.139 1.00 87.56 240 PHE A C 1
ATOM 1824 O O . PHE A 1 240 ? -4.324 2.193 29.996 1.00 87.56 240 PHE A O 1
ATOM 1831 N N . GLN A 1 241 ? -3.625 0.151 29.408 1.00 86.38 241 GLN A N 1
ATOM 1832 C CA . GLN A 1 241 ? -3.851 -0.414 30.740 1.00 86.38 241 GLN A CA 1
ATOM 1833 C C . GLN A 1 241 ? -3.000 0.279 31.818 1.00 86.38 241 GLN A C 1
ATOM 1835 O O . GLN A 1 241 ? -3.514 0.555 32.902 1.00 86.38 241 GLN A O 1
ATOM 1840 N N . GLN A 1 242 ? -1.718 0.558 31.557 1.00 86.50 242 GLN A N 1
ATOM 1841 C CA . GLN A 1 242 ? -0.862 1.246 32.530 1.00 86.50 242 GLN A CA 1
ATOM 1842 C C . GLN A 1 242 ? -1.351 2.671 32.805 1.00 86.50 242 GLN A C 1
ATOM 1844 O O . GLN A 1 242 ? -1.445 3.057 33.969 1.00 86.50 242 GLN A O 1
ATOM 1849 N N . ASP A 1 243 ? -1.719 3.422 31.768 1.00 88.06 243 ASP A N 1
ATOM 1850 C CA . ASP A 1 243 ? -2.213 4.795 31.909 1.00 88.06 243 ASP A CA 1
ATOM 1851 C C . ASP A 1 243 ? -3.573 4.820 32.621 1.00 88.06 243 ASP A C 1
ATOM 1853 O O . ASP A 1 243 ? -3.807 5.637 33.514 1.00 88.06 243 ASP A O 1
ATOM 1857 N N . PHE A 1 244 ? -4.448 3.858 32.318 1.00 88.00 244 PHE A N 1
ATOM 1858 C CA . PHE A 1 244 ? -5.715 3.681 33.021 1.00 88.00 244 PHE A CA 1
ATOM 1859 C C . PHE A 1 244 ? -5.497 3.389 34.512 1.00 88.00 244 PHE A C 1
ATOM 1861 O O . PHE A 1 244 ? -6.142 3.992 35.373 1.00 88.00 244 PHE A O 1
ATOM 1868 N N . ILE A 1 245 ? -4.574 2.480 34.842 1.00 88.75 245 ILE A N 1
ATOM 1869 C CA . ILE A 1 245 ? -4.224 2.167 36.233 1.00 88.75 245 ILE A CA 1
ATOM 1870 C C . ILE A 1 245 ? -3.599 3.384 36.921 1.00 88.75 245 ILE A C 1
ATOM 1872 O O . ILE A 1 245 ? -3.901 3.628 38.087 1.00 88.75 245 ILE A O 1
ATOM 1876 N N . SER A 1 246 ? -2.786 4.179 36.221 1.00 87.62 246 SER A N 1
ATOM 1877 C CA . SER A 1 246 ? -2.246 5.431 36.760 1.00 87.62 246 SER A CA 1
ATOM 1878 C C . SER A 1 246 ? -3.370 6.381 37.184 1.00 87.62 246 SER A C 1
ATOM 1880 O O . SER A 1 246 ? -3.368 6.862 38.317 1.00 87.62 246 SER A O 1
ATOM 1882 N N . ASN A 1 247 ? -4.401 6.549 36.349 1.00 86.88 247 ASN A N 1
ATOM 1883 C CA . ASN A 1 247 ? -5.578 7.350 36.702 1.00 86.88 247 ASN A CA 1
ATOM 1884 C C . ASN A 1 247 ? -6.318 6.785 37.929 1.00 86.88 247 ASN A C 1
ATOM 1886 O O . ASN A 1 247 ? -6.785 7.540 38.786 1.00 86.88 247 ASN A O 1
ATOM 1890 N N . MET A 1 248 ? -6.408 5.456 38.063 1.00 88.62 248 MET A N 1
ATOM 1891 C CA . MET A 1 248 ? -6.972 4.824 39.264 1.00 88.62 248 MET A CA 1
ATOM 1892 C C . MET A 1 248 ? -6.143 5.127 40.516 1.00 88.62 248 MET A C 1
ATOM 1894 O O . MET A 1 248 ? -6.708 5.433 41.570 1.00 88.62 248 MET A O 1
ATOM 1898 N N . VAL A 1 249 ? -4.813 5.066 40.410 1.00 89.69 249 VAL A N 1
ATOM 1899 C CA . VAL A 1 249 ? -3.889 5.373 41.510 1.00 89.69 249 VAL A CA 1
ATOM 1900 C C . VAL A 1 249 ? -4.050 6.819 41.971 1.00 89.69 249 VAL A C 1
ATOM 1902 O O . VAL A 1 249 ? -4.084 7.055 43.179 1.00 89.69 249 VAL A O 1
ATOM 1905 N N . ASP A 1 250 ? -4.247 7.768 41.058 1.00 88.19 250 ASP A N 1
ATOM 1906 C CA . ASP A 1 250 ? -4.493 9.170 41.411 1.00 88.19 250 ASP A CA 1
ATOM 1907 C C . ASP A 1 250 ? -5.791 9.352 42.214 1.00 88.19 250 ASP A C 1
ATOM 1909 O O . ASP A 1 250 ? -5.834 10.110 43.189 1.00 88.19 250 ASP A O 1
ATOM 1913 N N . ILE A 1 251 ? -6.850 8.611 41.872 1.00 88.38 251 ILE A N 1
ATOM 1914 C CA . ILE A 1 251 ? -8.112 8.610 42.633 1.00 88.38 251 ILE A CA 1
ATOM 1915 C C . ILE A 1 251 ? -7.890 8.016 44.029 1.00 88.38 251 ILE A C 1
ATOM 1917 O O . ILE A 1 251 ? -8.316 8.596 45.032 1.00 88.38 251 ILE A O 1
ATOM 1921 N N . ILE A 1 252 ? -7.185 6.885 44.120 1.00 91.06 252 ILE A N 1
ATOM 1922 C CA . ILE A 1 252 ? -6.849 6.244 45.400 1.00 91.06 252 ILE A CA 1
ATOM 1923 C C . ILE A 1 252 ? -6.007 7.179 46.268 1.00 91.06 252 ILE A C 1
ATOM 1925 O O . ILE A 1 252 ? -6.255 7.288 47.468 1.00 91.06 252 ILE A O 1
ATOM 1929 N N . ALA A 1 253 ? -5.039 7.885 45.679 1.00 89.50 253 ALA A N 1
ATOM 1930 C CA . ALA A 1 253 ? -4.198 8.842 46.381 1.00 89.50 253 ALA A CA 1
ATOM 1931 C C . ALA A 1 253 ? -5.031 9.992 46.965 1.00 89.50 253 ALA A C 1
ATOM 1933 O O . ALA A 1 253 ? -4.873 10.317 48.145 1.00 89.50 253 ALA A O 1
ATOM 1934 N N . ARG A 1 254 ? -5.975 10.545 46.188 1.00 91.56 254 ARG A N 1
ATOM 1935 C CA . ARG A 1 254 ? -6.909 11.581 46.662 1.00 91.56 254 ARG A CA 1
ATOM 1936 C C . ARG A 1 254 ? -7.836 11.079 47.772 1.00 91.56 254 ARG A C 1
ATOM 1938 O O . ARG A 1 254 ? -8.079 11.811 48.728 1.00 91.56 254 ARG A O 1
ATOM 1945 N N . LYS A 1 255 ? -8.309 9.831 47.692 1.00 91.75 255 LYS A N 1
ATOM 1946 C CA . LYS A 1 255 ? -9.244 9.229 48.666 1.00 91.75 255 LYS A CA 1
ATOM 1947 C C . LYS A 1 255 ? -8.573 8.418 49.773 1.00 91.75 255 LYS A C 1
ATOM 1949 O O . LYS A 1 255 ? -9.251 7.758 50.560 1.00 91.75 255 LYS A O 1
ATOM 1954 N N . LYS A 1 256 ? -7.245 8.469 49.883 1.00 91.81 256 LYS A N 1
ATOM 1955 C CA . LYS A 1 256 ? -6.463 7.588 50.762 1.00 91.81 256 LYS A CA 1
ATOM 1956 C C . LYS A 1 256 ? -6.960 7.574 52.208 1.00 91.81 256 LYS A C 1
ATOM 1958 O O . LYS A 1 256 ? -7.110 6.505 52.793 1.00 91.81 256 LYS A O 1
ATOM 1963 N N . HIS A 1 257 ? -7.219 8.743 52.790 1.00 92.25 257 HIS A N 1
ATOM 1964 C CA . HIS A 1 257 ? -7.672 8.843 54.180 1.00 92.25 257 HIS A CA 1
ATOM 1965 C C . HIS A 1 257 ? -9.054 8.212 54.399 1.00 92.25 257 HIS A C 1
ATOM 1967 O O . HIS A 1 257 ? -9.254 7.540 55.409 1.00 92.25 257 HIS A O 1
ATOM 1973 N N . GLU A 1 258 ? -9.972 8.368 53.444 1.00 93.44 258 GLU A N 1
ATOM 1974 C CA . GLU A 1 258 ? -11.307 7.759 53.482 1.00 93.44 258 GLU A CA 1
ATOM 1975 C C . GLU A 1 258 ? -11.220 6.235 53.360 1.00 93.44 258 GLU A C 1
ATOM 1977 O O . GLU A 1 258 ? -11.843 5.509 54.130 1.00 93.44 258 GLU A O 1
ATOM 1982 N N . LEU A 1 259 ? -10.384 5.741 52.443 1.00 92.81 259 LEU A N 1
ATOM 1983 C CA . LEU A 1 259 ? -10.157 4.308 52.248 1.00 92.81 259 LEU A CA 1
ATOM 1984 C C . LEU A 1 259 ? -9.536 3.646 53.486 1.00 92.81 259 LEU A C 1
ATOM 1986 O O . LEU A 1 259 ? -9.904 2.524 53.831 1.00 92.81 259 LEU A O 1
ATOM 1990 N N . ILE A 1 260 ? -8.619 4.334 54.177 1.00 92.69 260 ILE A N 1
ATOM 1991 C CA . ILE A 1 260 ? -8.040 3.849 55.439 1.00 92.69 260 ILE A CA 1
ATOM 1992 C C . ILE A 1 260 ? -9.105 3.825 56.541 1.00 92.69 260 ILE A C 1
ATOM 1994 O O . ILE A 1 260 ? -9.216 2.827 57.249 1.00 92.69 260 ILE A O 1
ATOM 1998 N N . ALA A 1 261 ? -9.907 4.887 56.674 1.00 93.69 261 ALA A N 1
ATOM 1999 C CA . ALA A 1 261 ? -10.976 4.955 57.671 1.00 93.69 261 ALA A CA 1
ATOM 2000 C C . ALA A 1 261 ? -12.049 3.870 57.460 1.00 93.69 261 ALA A C 1
ATOM 2002 O O . ALA A 1 261 ? -12.565 3.321 58.432 1.00 93.69 261 ALA A O 1
ATOM 2003 N N . ASN A 1 262 ? -12.331 3.525 56.200 1.00 92.19 262 ASN A N 1
ATOM 2004 C CA . ASN A 1 262 ? -13.282 2.480 55.819 1.00 92.19 262 ASN A CA 1
ATOM 2005 C C . ASN A 1 262 ? -12.677 1.063 55.816 1.00 92.19 262 ASN A C 1
ATOM 2007 O O . ASN A 1 262 ? -13.405 0.097 55.600 1.00 92.19 262 ASN A O 1
ATOM 2011 N N . GLY A 1 263 ? -11.367 0.915 56.045 1.00 91.25 263 GLY A N 1
ATOM 2012 C CA . GLY A 1 263 ? -10.681 -0.381 56.051 1.00 91.25 263 GLY A CA 1
ATOM 2013 C C . GLY A 1 263 ? -10.507 -1.036 54.674 1.00 91.25 263 GLY A C 1
ATOM 2014 O O . GLY A 1 263 ? -10.186 -2.218 54.617 1.00 91.25 263 GLY A O 1
ATOM 2015 N N . THR A 1 264 ? -10.693 -0.297 53.575 1.00 91.44 264 THR A N 1
ATOM 2016 C CA . THR A 1 264 ? -10.653 -0.813 52.189 1.00 91.44 264 THR A CA 1
ATOM 2017 C C . THR A 1 264 ? -9.395 -0.405 51.418 1.00 91.44 264 THR A C 1
ATOM 2019 O O . THR A 1 264 ? -9.259 -0.719 50.242 1.00 91.44 264 THR A O 1
ATOM 2022 N N . TYR A 1 265 ? -8.460 0.326 52.034 1.00 89.25 265 TYR A N 1
ATOM 2023 C CA . TYR A 1 265 ? -7.210 0.733 51.367 1.00 89.25 265 TYR A CA 1
ATOM 2024 C C . TYR A 1 265 ? -6.364 -0.467 50.911 1.00 89.25 265 TYR A C 1
ATOM 2026 O O . TYR A 1 265 ? -5.711 -0.420 49.869 1.00 89.25 265 TYR A O 1
ATOM 2034 N N . ASP A 1 266 ? -6.413 -1.562 51.670 1.00 88.81 266 ASP A N 1
ATOM 2035 C CA . ASP A 1 266 ? -5.668 -2.786 51.385 1.00 88.81 266 ASP A CA 1
ATOM 2036 C C . ASP A 1 266 ? -6.121 -3.506 50.106 1.00 88.81 266 ASP A C 1
ATOM 2038 O O . ASP A 1 266 ? -5.349 -4.296 49.562 1.00 88.81 266 ASP A O 1
ATOM 2042 N N . ASP A 1 267 ? -7.310 -3.185 49.588 1.00 86.81 267 ASP A N 1
ATOM 2043 C CA . ASP A 1 267 ? -7.822 -3.704 48.316 1.00 86.81 267 ASP A CA 1
ATOM 2044 C C . ASP A 1 267 ? -7.167 -3.039 47.096 1.00 86.81 267 ASP A C 1
ATOM 2046 O O . ASP A 1 267 ? -7.431 -3.449 45.972 1.00 86.81 267 ASP A O 1
ATOM 2050 N N . TYR A 1 268 ? -6.316 -2.025 47.302 1.00 89.00 268 TYR A N 1
ATOM 2051 C CA . TYR A 1 268 ? -5.687 -1.241 46.230 1.00 89.00 268 TYR A CA 1
ATOM 2052 C C . TYR A 1 268 ? -4.199 -0.947 46.472 1.00 89.00 268 TYR A C 1
ATOM 2054 O O . TYR A 1 268 ? -3.605 -0.107 45.796 1.00 89.00 268 TYR A O 1
ATOM 2062 N N . LYS A 1 269 ? -3.590 -1.585 47.476 1.00 80.50 269 LYS A N 1
ATOM 2063 C CA . LYS A 1 269 ? -2.249 -1.222 47.967 1.00 80.50 269 LYS A CA 1
ATOM 2064 C C . LYS A 1 269 ? -1.090 -1.708 47.095 1.00 80.50 269 LYS A C 1
ATOM 2066 O O . LYS A 1 269 ? 0.035 -1.255 47.299 1.00 80.50 269 LYS A O 1
ATOM 2071 N N . ASP A 1 270 ? -1.341 -2.644 46.185 1.00 86.69 270 ASP A N 1
ATOM 2072 C CA . ASP A 1 270 ? -0.323 -3.261 45.338 1.00 86.69 270 ASP A CA 1
ATOM 2073 C C . ASP A 1 270 ? -0.780 -3.402 43.878 1.00 86.69 270 ASP A C 1
ATOM 2075 O O . ASP A 1 270 ? -1.946 -3.198 43.531 1.00 86.69 270 ASP A O 1
ATOM 2079 N N . LYS A 1 271 ? 0.185 -3.718 43.009 1.00 83.12 271 LYS A N 1
ATOM 2080 C CA . LYS A 1 271 ? -0.010 -3.787 41.558 1.00 83.12 271 LYS A CA 1
ATOM 2081 C C . LYS A 1 271 ? -0.995 -4.883 41.146 1.00 83.12 271 LYS A C 1
ATOM 2083 O O . LYS A 1 271 ? -1.757 -4.670 40.208 1.00 83.12 271 LYS A O 1
ATOM 2088 N N . ASP A 1 272 ? -0.993 -6.027 41.822 1.00 83.31 272 ASP A N 1
ATOM 2089 C CA . ASP A 1 272 ? -1.860 -7.151 41.462 1.00 83.31 272 ASP A CA 1
ATOM 2090 C C . ASP A 1 272 ? -3.316 -6.807 41.772 1.00 83.31 272 ASP A C 1
ATOM 2092 O O . ASP A 1 272 ? -4.192 -6.991 40.933 1.00 83.31 272 ASP A O 1
ATOM 2096 N N . LYS A 1 273 ? -3.558 -6.171 42.920 1.00 87.56 273 LYS A N 1
ATOM 2097 C CA . LYS A 1 273 ? -4.875 -5.659 43.298 1.00 87.56 273 LYS A CA 1
ATOM 2098 C C . LYS A 1 273 ? -5.390 -4.553 42.382 1.00 87.56 273 LYS A C 1
ATOM 2100 O O . LYS A 1 273 ? -6.575 -4.529 42.055 1.00 87.56 273 LYS A O 1
ATOM 2105 N N . LEU A 1 274 ? -4.512 -3.659 41.933 1.00 86.88 274 LEU A N 1
ATOM 2106 C CA . LEU A 1 274 ? -4.868 -2.634 40.948 1.00 86.88 274 LEU A CA 1
ATOM 2107 C C . LEU A 1 274 ? -5.227 -3.246 39.591 1.00 86.88 274 LEU A C 1
ATOM 2109 O O . LEU A 1 274 ? -6.210 -2.831 38.980 1.00 86.88 274 LEU A O 1
ATOM 2113 N N . ASN A 1 275 ? -4.477 -4.258 39.149 1.00 83.94 275 ASN A N 1
ATOM 2114 C CA . ASN A 1 275 ? -4.805 -5.014 37.942 1.00 83.94 275 ASN A CA 1
ATOM 2115 C C . ASN A 1 275 ? -6.140 -5.757 38.088 1.00 83.94 275 ASN A C 1
ATOM 2117 O O . ASN A 1 275 ? -6.961 -5.695 37.178 1.00 83.94 275 ASN A O 1
ATOM 2121 N N . ASP A 1 276 ? -6.400 -6.393 39.234 1.00 84.06 276 ASP A N 1
ATOM 2122 C CA . ASP A 1 276 ? -7.687 -7.037 39.519 1.00 84.06 276 ASP A CA 1
ATOM 2123 C C . ASP A 1 276 ? -8.840 -6.020 39.450 1.00 84.06 276 ASP A C 1
ATOM 2125 O O . ASP A 1 276 ? -9.876 -6.281 38.836 1.00 84.06 276 ASP A O 1
ATOM 2129 N N . ALA A 1 277 ? -8.663 -4.832 40.038 1.00 86.12 277 ALA A N 1
ATOM 2130 C CA . ALA A 1 277 ? -9.663 -3.767 40.015 1.00 86.12 277 ALA A CA 1
ATOM 2131 C C . ALA A 1 277 ? -9.909 -3.224 38.595 1.00 86.12 277 ALA A C 1
ATOM 2133 O O . ALA A 1 277 ? -11.066 -3.046 38.202 1.00 86.12 277 ALA A O 1
ATOM 2134 N N . PHE A 1 278 ? -8.848 -3.017 37.807 1.00 86.81 278 PHE A N 1
ATOM 2135 C CA . PHE A 1 278 ? -8.946 -2.677 36.385 1.00 86.81 278 PHE A CA 1
ATOM 2136 C C . PHE A 1 278 ? -9.753 -3.732 35.627 1.00 86.81 278 PHE A C 1
ATOM 2138 O O . PHE A 1 278 ? -10.715 -3.403 34.934 1.00 86.81 278 PHE A O 1
ATOM 2145 N N . GLU A 1 279 ? -9.424 -5.009 35.815 1.00 81.50 279 GLU A N 1
ATOM 2146 C CA . GLU A 1 279 ? -10.106 -6.119 35.158 1.00 81.50 279 GLU A CA 1
ATOM 2147 C C . GLU A 1 279 ? -11.589 -6.194 35.536 1.00 81.50 279 GLU A C 1
ATOM 2149 O O . GLU A 1 279 ? -12.437 -6.418 34.668 1.00 81.50 279 GLU A O 1
ATOM 2154 N N . VAL A 1 280 ? -11.938 -5.942 36.801 1.00 82.31 280 VAL A N 1
ATOM 2155 C CA . VAL A 1 280 ? -13.334 -5.862 37.257 1.00 82.31 280 VAL A CA 1
ATOM 2156 C C . VAL A 1 280 ? -14.076 -4.705 36.583 1.00 82.31 280 VAL A C 1
ATOM 2158 O O . VAL A 1 280 ? -15.195 -4.901 36.093 1.00 82.31 280 VAL A O 1
ATOM 2161 N N . ILE A 1 281 ? -13.472 -3.514 36.516 1.00 84.94 281 ILE A N 1
ATOM 2162 C CA . ILE A 1 281 ? -14.061 -2.337 35.856 1.00 84.94 281 ILE A CA 1
ATOM 2163 C C . ILE A 1 281 ? -14.282 -2.615 34.372 1.00 84.94 281 ILE A C 1
ATOM 2165 O O . ILE A 1 281 ? -15.386 -2.419 33.853 1.00 84.94 281 ILE A O 1
ATOM 2169 N N . ARG A 1 282 ? -13.244 -3.106 33.701 1.00 79.00 282 ARG A N 1
ATOM 2170 C CA . ARG A 1 282 ? -13.232 -3.401 32.273 1.00 79.00 282 ARG A CA 1
ATOM 2171 C C . ARG A 1 282 ? -14.259 -4.470 31.905 1.00 79.00 282 ARG A C 1
ATOM 2173 O O . ARG A 1 282 ? -14.919 -4.366 30.874 1.00 79.00 282 ARG A O 1
ATOM 2180 N N . GLN A 1 283 ? -14.460 -5.473 32.763 1.00 73.69 283 GLN A N 1
ATOM 2181 C CA . GLN A 1 283 ? -15.503 -6.489 32.589 1.00 73.69 283 GLN A CA 1
ATOM 2182 C C . GLN A 1 283 ? -16.912 -5.927 32.805 1.00 73.69 283 GLN A C 1
ATOM 2184 O O . GLN A 1 283 ? -17.811 -6.189 32.001 1.00 73.69 283 GLN A O 1
ATOM 2189 N N . SER A 1 284 ? -17.105 -5.145 33.866 1.00 76.94 284 SER A N 1
ATOM 2190 C CA . SER A 1 284 ? -18.419 -4.608 34.243 1.00 76.94 284 SER A CA 1
ATOM 2191 C C . SER A 1 284 ? -18.931 -3.565 33.248 1.00 76.94 284 SER A C 1
ATOM 2193 O O . SER A 1 284 ? -20.132 -3.482 33.011 1.00 76.94 284 SER A O 1
ATOM 2195 N N . ASN A 1 285 ? -18.024 -2.823 32.608 1.00 75.75 285 ASN A N 1
ATOM 2196 C CA . ASN A 1 285 ? -18.340 -1.736 31.673 1.00 75.75 285 ASN A CA 1
ATOM 2197 C C . ASN A 1 285 ? -17.989 -2.090 30.230 1.00 75.75 285 ASN A C 1
ATOM 2199 O O . ASN A 1 285 ? -17.662 -1.241 29.410 1.00 75.75 285 ASN A O 1
ATOM 2203 N N . SER A 1 286 ? -18.009 -3.374 29.917 1.00 67.44 286 SER A N 1
ATOM 2204 C CA . SER A 1 286 ? -17.360 -3.878 28.717 1.00 67.44 286 SER A CA 1
ATOM 2205 C C . SER A 1 286 ? -17.988 -3.471 27.377 1.00 67.44 286 SER A C 1
ATOM 2207 O O . SER A 1 286 ? -17.337 -3.618 26.351 1.00 67.44 286 SER A O 1
ATOM 2209 N N . SER A 1 287 ? -19.215 -2.945 27.376 1.00 69.00 287 SER A N 1
ATOM 2210 C CA . SER A 1 287 ? -19.846 -2.293 26.217 1.00 69.00 287 SER A CA 1
ATOM 2211 C C . SER A 1 287 ? -19.355 -0.862 25.977 1.00 69.00 287 SER A C 1
ATOM 2213 O O . SER A 1 287 ? -19.643 -0.282 24.937 1.00 69.00 287 SER A O 1
ATOM 2215 N N . SER A 1 288 ? -18.669 -0.284 26.959 1.00 75.19 288 SER A N 1
ATOM 2216 C CA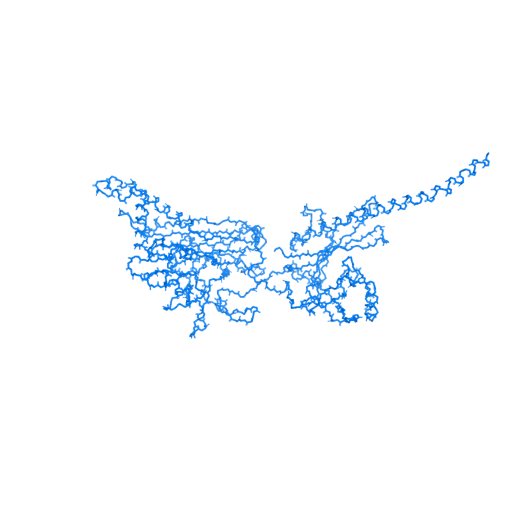 . SER A 1 288 ? -18.226 1.109 26.979 1.00 75.19 288 SER A CA 1
ATOM 2217 C C . SER A 1 288 ? -16.717 1.258 26.798 1.00 75.19 288 SER A C 1
ATOM 2219 O O . SER A 1 288 ? -16.222 2.382 26.791 1.00 75.19 288 SER A O 1
ATOM 2221 N N . PHE A 1 289 ? -15.993 0.139 26.685 1.00 79.56 289 PHE A N 1
ATOM 2222 C CA . PHE A 1 289 ? -14.591 0.104 26.282 1.00 79.56 289 PHE A CA 1
ATOM 2223 C C . PHE A 1 289 ? -14.532 -0.033 24.765 1.00 79.56 289 PHE A C 1
ATOM 2225 O O . PHE A 1 289 ? -15.076 -0.981 24.201 1.00 79.56 289 PHE A O 1
ATOM 2232 N N . SER A 1 290 ? -13.906 0.921 24.093 1.00 81.38 290 SER A N 1
ATOM 2233 C CA . SER A 1 290 ? -13.799 0.942 22.636 1.00 81.38 290 SER A CA 1
ATOM 2234 C C . SER A 1 290 ? -12.413 1.392 22.223 1.00 81.38 290 SER A C 1
ATOM 2236 O O . SER A 1 290 ? -11.880 2.342 22.797 1.00 81.38 290 SER A O 1
ATOM 2238 N N . ARG A 1 291 ? -11.862 0.723 21.209 1.00 87.44 291 ARG A N 1
ATOM 2239 C CA . ARG A 1 291 ? -10.633 1.132 20.540 1.00 87.44 291 ARG A CA 1
ATOM 2240 C C . ARG A 1 291 ? -10.959 1.572 19.122 1.00 87.44 291 ARG A C 1
ATOM 2242 O O . ARG A 1 291 ? -11.696 0.887 18.416 1.00 87.44 291 ARG A O 1
ATOM 2249 N N . MET A 1 292 ? -10.426 2.717 18.726 1.00 88.69 292 MET A N 1
ATOM 2250 C CA . MET A 1 292 ? -10.574 3.260 17.386 1.00 88.69 292 MET A CA 1
ATOM 2251 C C . MET A 1 292 ? -9.205 3.590 16.819 1.00 88.69 292 MET A C 1
ATOM 2253 O O . MET A 1 292 ? -8.369 4.176 17.497 1.00 88.69 292 MET A O 1
ATOM 2257 N N . ILE A 1 293 ? -8.987 3.225 15.568 1.00 90.69 293 ILE A N 1
ATOM 2258 C CA . ILE A 1 293 ? -7.758 3.500 14.842 1.00 90.69 293 ILE A CA 1
ATOM 2259 C C . ILE A 1 293 ? -8.084 4.535 13.771 1.00 90.69 293 ILE A C 1
ATOM 2261 O O . ILE A 1 293 ? -8.959 4.301 12.941 1.00 90.69 293 ILE A O 1
ATOM 2265 N N . LYS A 1 294 ? -7.404 5.681 13.809 1.00 91.88 294 LYS A N 1
ATOM 2266 C CA . LYS A 1 294 ? -7.493 6.735 12.795 1.00 91.88 294 LYS A CA 1
ATOM 2267 C C . LYS A 1 294 ? -6.219 6.704 11.962 1.00 91.88 294 LYS A C 1
ATOM 2269 O O . LYS A 1 294 ? -5.151 7.055 12.460 1.00 91.88 294 LYS A O 1
ATOM 2274 N N . LEU A 1 295 ? -6.348 6.303 10.704 1.00 93.62 295 LEU A N 1
ATOM 2275 C CA . LEU A 1 295 ? -5.292 6.371 9.703 1.00 93.62 295 LEU A CA 1
ATOM 2276 C C . LEU A 1 295 ? -5.525 7.605 8.828 1.00 93.62 295 LEU A C 1
ATOM 2278 O O . LEU A 1 295 ? -6.602 7.755 8.256 1.00 93.62 295 LEU A O 1
ATOM 2282 N N . SER A 1 296 ? -4.534 8.484 8.723 1.00 93.25 296 SER A N 1
ATOM 2283 C CA . SER A 1 296 ? -4.581 9.679 7.879 1.00 93.25 296 SER A CA 1
ATOM 2284 C C . SER A 1 296 ? -3.491 9.618 6.825 1.00 93.25 296 SER A C 1
ATOM 2286 O O . SER A 1 296 ? -2.342 9.348 7.161 1.00 93.25 296 SER A O 1
ATOM 2288 N N . ILE A 1 297 ? -3.857 9.887 5.573 1.00 92.56 297 ILE A N 1
ATOM 2289 C CA . ILE A 1 297 ? -2.960 9.939 4.417 1.00 92.56 297 ILE A CA 1
ATOM 2290 C C . ILE A 1 297 ? -3.287 11.235 3.673 1.00 92.56 297 ILE A C 1
ATOM 2292 O O . ILE A 1 297 ? -4.291 11.306 2.960 1.00 92.56 297 ILE A O 1
ATOM 2296 N N . THR A 1 298 ? -2.485 12.278 3.879 1.00 91.44 298 THR A N 1
ATOM 2297 C CA . THR A 1 298 ? -2.766 13.632 3.365 1.00 91.44 298 THR A CA 1
ATOM 2298 C C . THR A 1 298 ? -1.561 14.239 2.661 1.00 91.44 298 THR A C 1
ATOM 2300 O O . THR A 1 298 ? -0.415 13.960 3.006 1.00 91.44 298 THR A O 1
ATOM 2303 N N . GLY A 1 299 ? -1.819 15.062 1.648 1.00 89.50 299 GLY A N 1
ATOM 2304 C CA . GLY A 1 299 ? -0.822 15.914 1.017 1.00 89.50 299 GLY A CA 1
ATOM 2305 C C . GLY A 1 299 ? -0.602 17.187 1.834 1.00 89.50 299 GLY A C 1
ATOM 2306 O O . GLY A 1 299 ? -1.551 17.885 2.184 1.00 89.50 299 GLY A O 1
ATOM 2307 N N . GLU A 1 300 ? 0.655 17.520 2.102 1.00 89.62 300 GLU A N 1
ATOM 2308 C CA . GLU A 1 300 ? 1.054 18.650 2.941 1.00 89.62 300 GLU A CA 1
ATOM 2309 C C . GLU A 1 300 ? 1.858 19.691 2.143 1.00 89.62 300 GLU A C 1
ATOM 2311 O O . GLU A 1 300 ? 2.379 19.419 1.055 1.00 89.62 300 GLU A O 1
ATOM 2316 N N . ASP A 1 301 ? 1.945 20.910 2.691 1.00 86.62 301 ASP A N 1
ATOM 2317 C CA . ASP A 1 301 ? 2.666 22.055 2.117 1.00 86.62 301 ASP A CA 1
ATOM 2318 C C . ASP A 1 301 ? 2.384 22.245 0.619 1.00 86.62 301 ASP A C 1
ATOM 2320 O O . ASP A 1 301 ? 3.257 22.109 -0.240 1.00 86.62 301 ASP A O 1
ATOM 2324 N N . ILE A 1 302 ? 1.126 22.543 0.290 1.00 82.94 302 ILE A N 1
ATOM 2325 C CA . ILE A 1 302 ? 0.673 22.668 -1.099 1.00 82.94 302 ILE A CA 1
ATOM 2326 C C . ILE A 1 302 ? 1.386 23.834 -1.797 1.00 82.94 302 ILE A C 1
ATOM 2328 O O . ILE A 1 302 ? 1.120 25.006 -1.518 1.00 82.94 302 ILE A O 1
ATOM 2332 N N . VAL A 1 303 ? 2.242 23.516 -2.770 1.00 72.81 303 VAL A N 1
ATOM 2333 C CA . VAL A 1 303 ? 2.924 24.499 -3.618 1.00 72.81 303 VAL A CA 1
ATOM 2334 C C . VAL A 1 303 ? 2.286 24.471 -5.006 1.00 72.81 303 VAL A C 1
ATOM 2336 O O . VAL A 1 303 ? 2.425 23.531 -5.789 1.00 72.81 303 VAL A O 1
ATOM 2339 N N . GLY A 1 304 ? 1.536 25.527 -5.324 1.00 77.81 304 GLY A N 1
ATOM 2340 C CA . GLY A 1 304 ? 0.763 25.605 -6.562 1.00 77.81 304 GLY A CA 1
ATOM 2341 C C . GLY A 1 304 ? -0.460 24.681 -6.534 1.00 77.81 304 GLY A C 1
ATOM 2342 O O . GLY A 1 304 ? -1.462 25.015 -5.909 1.00 77.81 304 GLY A O 1
ATOM 2343 N N . SER A 1 305 ? -0.394 23.550 -7.246 1.00 74.75 305 SER A N 1
ATOM 2344 C CA . SER A 1 305 ? -1.495 22.570 -7.367 1.00 74.75 305 SER A CA 1
ATOM 2345 C C . SER A 1 305 ? -1.135 21.161 -6.888 1.00 74.75 305 SER A C 1
ATOM 2347 O O . SER A 1 305 ? -1.964 20.262 -7.003 1.00 74.75 305 SER A O 1
ATOM 2349 N N . LYS A 1 306 ? 0.069 20.968 -6.341 1.00 77.44 306 LYS A N 1
ATOM 2350 C CA . LYS A 1 306 ? 0.563 19.675 -5.862 1.00 77.44 306 LYS A CA 1
ATOM 2351 C C . LYS A 1 306 ? 1.069 19.795 -4.419 1.00 77.44 306 LYS A C 1
A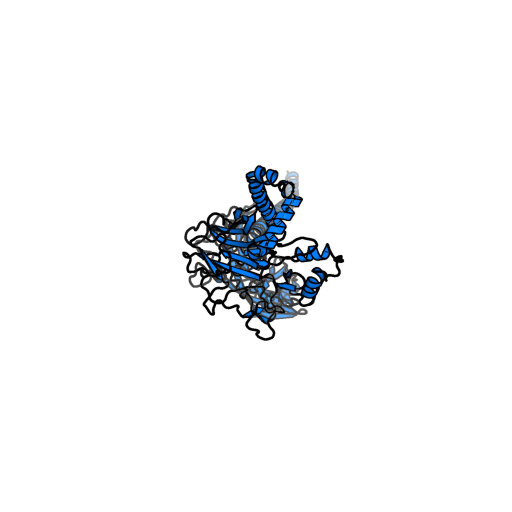TOM 2353 O O . LYS A 1 306 ? 1.543 20.873 -4.049 1.00 77.44 306 LYS A O 1
ATOM 2358 N N . PRO A 1 307 ? 0.957 18.730 -3.613 1.00 84.69 307 PRO A N 1
ATOM 2359 C CA . PRO A 1 307 ? 1.611 18.675 -2.313 1.00 84.69 307 PRO A CA 1
ATOM 2360 C C . PRO A 1 307 ? 3.135 18.647 -2.474 1.00 84.69 307 PRO A C 1
ATOM 2362 O O . PRO A 1 307 ? 3.644 18.150 -3.479 1.00 84.69 307 PRO A O 1
ATOM 2365 N N . SER A 1 308 ? 3.854 19.204 -1.498 1.00 84.19 308 SER A N 1
ATOM 2366 C CA . SER A 1 308 ? 5.323 19.108 -1.456 1.00 84.19 308 SER A CA 1
ATOM 2367 C C . SER A 1 308 ? 5.789 17.767 -0.891 1.00 84.19 308 SER A C 1
ATOM 2369 O O . SER A 1 308 ? 6.863 17.290 -1.245 1.00 84.19 308 SER A O 1
ATOM 2371 N N . TYR A 1 309 ? 4.992 17.178 -0.001 1.00 84.69 309 TYR A N 1
ATOM 2372 C CA . TYR A 1 309 ? 5.179 15.842 0.555 1.00 84.69 309 TYR A CA 1
ATOM 2373 C C . TYR A 1 309 ? 3.830 15.286 1.009 1.00 84.69 309 TYR A C 1
ATOM 2375 O O . TYR A 1 309 ? 2.851 16.024 1.127 1.00 84.69 309 TYR A O 1
ATOM 2383 N N . TYR A 1 310 ? 3.786 13.993 1.292 1.00 89.25 310 TYR A N 1
ATOM 2384 C CA . TYR A 1 310 ? 2.629 13.336 1.886 1.00 89.25 310 TYR A CA 1
ATOM 2385 C C . TYR A 1 310 ? 2.938 12.954 3.325 1.00 89.25 310 TYR A C 1
ATOM 2387 O O . TYR A 1 310 ? 4.046 12.521 3.627 1.00 89.25 310 TYR A O 1
ATOM 2395 N N . ARG A 1 311 ? 1.968 13.083 4.222 1.00 93.44 311 ARG A N 1
ATOM 2396 C CA . ARG A 1 311 ? 2.095 12.651 5.611 1.00 93.44 311 ARG A CA 1
ATOM 2397 C C . ARG A 1 311 ? 1.157 11.486 5.870 1.00 93.44 311 ARG A C 1
ATOM 2399 O O . ARG A 1 311 ? -0.045 11.578 5.620 1.00 93.44 311 ARG A O 1
ATOM 2406 N N . VAL A 1 312 ? 1.716 10.409 6.416 1.00 94.44 312 VAL A N 1
ATOM 2407 C CA . VAL A 1 312 ? 0.939 9.284 6.939 1.00 94.44 312 VAL A CA 1
ATOM 2408 C C . VAL A 1 312 ? 1.012 9.308 8.456 1.00 94.44 312 VAL A C 1
ATOM 2410 O O . VAL A 1 312 ? 2.102 9.246 9.026 1.00 94.44 312 VAL A O 1
ATOM 2413 N N . THR A 1 313 ? -0.144 9.372 9.116 1.00 94.25 313 THR A N 1
ATOM 2414 C CA . THR A 1 313 ? -0.243 9.218 10.572 1.00 94.25 313 THR A CA 1
ATOM 2415 C C . THR A 1 313 ? -1.215 8.114 10.943 1.00 94.25 313 THR A C 1
ATOM 2417 O O . THR A 1 313 ? -2.269 7.961 10.330 1.00 94.25 313 THR A O 1
ATOM 2420 N N . CYS A 1 314 ? -0.882 7.361 11.986 1.00 92.75 314 CYS A N 1
ATOM 2421 C CA . CYS A 1 314 ? -1.791 6.402 12.591 1.00 92.75 314 CYS A CA 1
ATOM 2422 C C . CYS A 1 314 ? -1.891 6.665 14.089 1.00 92.75 314 CYS A C 1
ATOM 2424 O O . CYS A 1 314 ? -0.920 6.521 14.836 1.00 92.75 314 CYS A O 1
ATOM 2426 N N . ASP A 1 315 ? -3.087 7.049 14.515 1.00 91.56 315 ASP A N 1
ATOM 2427 C CA . ASP A 1 315 ? -3.431 7.294 15.907 1.00 91.56 315 ASP A CA 1
ATOM 2428 C C . ASP A 1 315 ? -4.381 6.201 16.404 1.00 91.56 315 ASP A C 1
ATOM 2430 O O . ASP A 1 315 ? -5.382 5.879 15.761 1.00 91.56 315 ASP A O 1
ATOM 2434 N N . VAL A 1 316 ? -4.088 5.650 17.577 1.00 90.75 316 VAL A N 1
ATOM 2435 C CA . VAL A 1 316 ? -4.951 4.700 18.277 1.00 90.75 316 VAL A CA 1
ATOM 2436 C C . VAL A 1 316 ? -5.589 5.405 19.462 1.00 90.75 316 VAL A C 1
ATOM 2438 O O . VAL A 1 316 ? -4.903 5.964 20.318 1.00 90.75 316 VAL A O 1
ATOM 2441 N N . TYR A 1 317 ? -6.912 5.362 19.509 1.00 89.75 317 TYR A N 1
ATOM 2442 C CA . TYR A 1 317 ? -7.739 5.967 20.536 1.00 89.75 317 TYR A CA 1
ATOM 2443 C C . TYR A 1 317 ? -8.407 4.887 21.375 1.00 89.75 317 TYR A C 1
ATOM 2445 O O . TYR A 1 317 ? -8.996 3.954 20.829 1.00 89.75 317 TYR A O 1
ATOM 2453 N N . TYR A 1 318 ? -8.382 5.051 22.692 1.00 87.94 318 TYR A N 1
ATOM 2454 C CA . TYR A 1 318 ? -9.139 4.225 23.624 1.00 87.94 318 TYR A CA 1
ATOM 2455 C C . TYR A 1 318 ? -10.106 5.098 24.405 1.00 87.94 318 TYR A C 1
ATOM 2457 O O . TYR A 1 318 ? -9.740 6.141 24.949 1.00 87.94 318 TYR A O 1
ATOM 2465 N N . LYS A 1 319 ? -11.343 4.630 24.513 1.00 83.75 319 LYS A N 1
ATOM 2466 C CA . LYS A 1 319 ? -12.371 5.236 25.352 1.00 83.75 319 LYS A CA 1
ATOM 2467 C C . LYS A 1 319 ? -12.941 4.203 26.294 1.00 83.75 319 LYS A C 1
ATOM 2469 O O . LYS A 1 319 ? -13.189 3.065 25.903 1.00 83.75 319 LYS A O 1
ATOM 2474 N N . ALA A 1 320 ? -13.152 4.633 27.530 1.00 81.38 320 ALA A N 1
ATOM 2475 C CA . ALA A 1 320 ? -13.736 3.836 28.589 1.00 81.38 320 ALA A CA 1
ATOM 2476 C C . ALA A 1 320 ? -14.673 4.714 29.419 1.00 81.38 320 ALA A C 1
ATOM 2478 O O . ALA A 1 320 ? -14.249 5.729 29.964 1.00 81.38 320 ALA A O 1
ATOM 2479 N N . ILE A 1 321 ? -15.936 4.307 29.538 1.00 82.31 321 ILE A N 1
ATOM 2480 C CA . ILE A 1 321 ? -16.893 4.921 30.471 1.00 82.31 321 ILE A CA 1
ATOM 2481 C C . ILE A 1 321 ? -16.992 4.008 31.689 1.00 82.31 321 ILE A C 1
ATOM 2483 O O . ILE A 1 321 ? -17.338 2.833 31.544 1.00 82.31 321 ILE A O 1
ATOM 2487 N N . TYR A 1 322 ? -16.666 4.520 32.875 1.00 83.62 322 TYR A N 1
ATOM 2488 C CA . TYR A 1 322 ? -16.625 3.719 34.098 1.00 83.62 322 TYR A CA 1
ATOM 2489 C C . TYR A 1 322 ? -16.847 4.553 35.361 1.00 83.62 322 TYR A C 1
ATOM 2491 O O . TYR A 1 322 ? -16.743 5.775 35.351 1.00 83.62 322 TYR A O 1
ATOM 2499 N N . SER A 1 323 ? -17.134 3.868 36.468 1.00 85.56 323 SER A N 1
ATOM 2500 C CA . SER A 1 323 ? -17.151 4.456 37.805 1.00 85.56 323 SER A CA 1
ATOM 2501 C C . SER A 1 323 ? -16.106 3.771 38.675 1.00 85.56 323 SER A C 1
ATOM 2503 O O . SER A 1 323 ? -15.996 2.542 38.656 1.00 85.56 323 SER A O 1
ATOM 2505 N N . PHE A 1 324 ? -15.343 4.546 39.439 1.00 88.12 324 PHE A N 1
ATOM 2506 C CA . PHE A 1 324 ? -14.367 4.026 40.387 1.00 88.12 324 PHE A CA 1
ATOM 2507 C C . PHE A 1 324 ? -14.378 4.842 41.678 1.00 88.12 324 PHE A C 1
ATOM 2509 O O . PHE A 1 324 ? -14.267 6.065 41.666 1.00 88.12 324 PHE A O 1
ATOM 2516 N N . LEU A 1 325 ? -14.551 4.151 42.811 1.00 88.69 325 LEU A N 1
ATOM 2517 C CA . LEU A 1 325 ? -14.646 4.754 44.147 1.00 88.69 325 LEU A CA 1
ATOM 2518 C C . LEU A 1 325 ? -15.664 5.910 44.233 1.00 88.69 325 LEU A C 1
ATOM 2520 O O . LEU A 1 325 ? -15.455 6.874 44.967 1.00 88.69 325 LEU A O 1
ATOM 2524 N N . GLY A 1 326 ? -16.771 5.822 43.490 1.00 83.50 326 GLY A N 1
ATOM 2525 C CA . GLY A 1 326 ? -17.835 6.832 43.466 1.00 83.50 326 GLY A CA 1
ATOM 2526 C C . GLY A 1 326 ? -17.560 8.047 42.575 1.00 83.50 326 GLY A C 1
ATOM 2527 O O . GLY A 1 326 ? -18.361 8.976 42.581 1.00 83.50 326 GLY A O 1
ATOM 2528 N N . GLU A 1 327 ? -16.456 8.059 41.826 1.00 84.12 327 GLU A N 1
ATOM 2529 C CA . GLU A 1 327 ? -16.211 9.023 40.747 1.00 84.12 327 GLU A CA 1
ATOM 2530 C C . GLU A 1 327 ? -16.571 8.391 39.402 1.00 84.12 327 GLU A C 1
ATOM 2532 O O . GLU A 1 327 ? -16.244 7.230 39.161 1.00 84.12 327 GLU A O 1
ATOM 2537 N N . ASN A 1 328 ? -17.266 9.138 38.544 1.00 82.88 328 ASN A N 1
ATOM 2538 C CA . ASN A 1 328 ? -17.682 8.687 37.217 1.00 82.88 328 ASN A CA 1
ATOM 2539 C C . ASN A 1 328 ? -16.788 9.330 36.156 1.00 82.88 328 ASN A C 1
ATOM 2541 O O . ASN A 1 328 ? -16.481 10.512 36.259 1.00 82.88 328 ASN A O 1
ATOM 2545 N N . PHE A 1 329 ? -16.412 8.559 35.140 1.00 77.62 329 PHE A N 1
ATOM 2546 C CA . PHE A 1 329 ? -15.527 8.969 34.052 1.00 77.62 329 PHE A CA 1
ATOM 2547 C C . PHE A 1 329 ? -16.182 8.676 32.704 1.00 77.62 329 PHE A C 1
ATOM 2549 O O . PHE A 1 329 ? -16.844 7.645 32.540 1.00 77.62 329 PHE A O 1
ATOM 2556 N N . GLY A 1 330 ? -16.004 9.583 31.740 1.00 69.94 330 GLY A N 1
ATOM 2557 C CA . GLY A 1 330 ? -16.546 9.455 30.383 1.00 69.94 330 GLY A CA 1
ATOM 2558 C C . GLY A 1 330 ? -18.059 9.685 30.251 1.00 69.94 330 GLY A C 1
ATOM 2559 O O . GLY A 1 330 ? -18.608 9.475 29.168 1.00 69.94 330 GLY A O 1
ATOM 2560 N N . SER A 1 331 ? -18.750 10.097 31.325 1.00 63.22 331 SER A N 1
ATOM 2561 C CA . SER A 1 331 ? -20.189 10.414 31.314 1.00 63.22 331 SER A CA 1
ATOM 2562 C C . SER A 1 331 ? -20.506 11.849 30.880 1.00 63.22 331 SER A C 1
ATOM 2564 O O . SER A 1 331 ? -21.565 12.069 30.296 1.00 63.22 331 SER A O 1
ATOM 2566 N N . ASP A 1 332 ? -19.594 12.795 31.120 1.00 59.44 332 ASP A N 1
ATOM 2567 C CA . ASP A 1 332 ? -19.718 14.204 30.726 1.00 59.44 332 ASP A CA 1
ATOM 2568 C C . ASP A 1 332 ? -18.753 14.546 29.581 1.00 59.44 332 ASP A C 1
ATOM 2570 O O . ASP A 1 332 ? -17.691 13.942 29.443 1.00 59.44 332 ASP A O 1
ATOM 2574 N N . ALA A 1 333 ? -19.114 15.524 28.743 1.00 54.66 333 ALA A N 1
ATOM 2575 C CA . ALA A 1 333 ? -18.351 15.881 27.541 1.00 54.66 333 ALA A CA 1
ATOM 2576 C C . ALA A 1 333 ? -16.926 16.405 27.828 1.00 54.66 333 ALA A C 1
ATOM 2578 O O . ALA A 1 333 ? -16.056 16.248 26.978 1.00 54.66 333 ALA A O 1
ATOM 2579 N N . SER A 1 334 ? -16.680 16.992 29.006 1.00 52.72 334 SER A N 1
ATOM 2580 C CA . SER A 1 334 ? -15.358 17.484 29.431 1.00 52.72 334 SER A CA 1
ATOM 2581 C C . SER A 1 334 ? -14.416 16.385 29.930 1.00 52.72 334 SER A C 1
ATOM 2583 O O . SER A 1 334 ? -13.207 16.560 29.864 1.00 52.72 334 SER A O 1
ATOM 2585 N N . ASP A 1 335 ? -14.962 15.254 30.386 1.00 53.62 335 ASP A N 1
ATOM 2586 C CA . ASP A 1 335 ? -14.212 14.137 30.987 1.00 53.62 335 ASP A CA 1
ATOM 2587 C C . ASP A 1 335 ? -14.074 12.965 30.000 1.00 53.62 335 ASP A C 1
ATOM 2589 O O . ASP A 1 335 ? -13.824 11.820 30.382 1.00 53.62 335 ASP A O 1
ATOM 2593 N N . ASN A 1 336 ? -14.320 13.24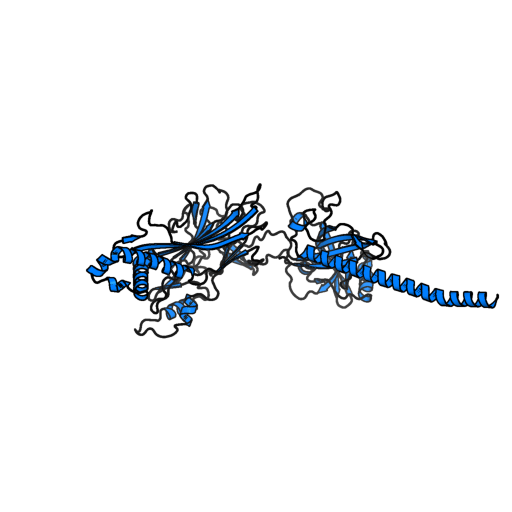8 28.718 1.00 60.03 336 ASN A N 1
ATOM 2594 C CA . ASN A 1 336 ? -14.445 12.273 27.640 1.00 60.03 336 ASN A CA 1
ATOM 2595 C C . ASN A 1 336 ? -13.225 12.247 26.714 1.00 60.03 336 ASN A C 1
ATOM 2597 O O . ASN A 1 336 ? -13.333 11.716 25.606 1.00 60.03 336 ASN A O 1
ATOM 2601 N N . GLU A 1 337 ? -12.103 12.847 27.128 1.00 70.19 337 GLU A N 1
ATOM 2602 C CA . GLU A 1 337 ? -10.878 12.814 26.335 1.00 70.19 337 GLU A CA 1
ATOM 2603 C C . GLU A 1 337 ? -10.399 11.360 26.202 1.00 70.19 337 GLU A C 1
ATOM 2605 O O . GLU A 1 337 ? -10.108 10.704 27.207 1.00 70.19 337 GLU A O 1
ATOM 2610 N N . PRO A 1 338 ? -10.364 10.810 24.977 1.00 80.50 338 PRO A N 1
ATOM 2611 C CA . PRO A 1 338 ? -9.874 9.460 24.765 1.00 80.50 338 PRO A CA 1
ATOM 2612 C C . PRO A 1 338 ? -8.363 9.406 25.007 1.00 80.50 338 PRO A C 1
ATOM 2614 O O . PRO A 1 338 ? -7.633 10.343 24.678 1.00 80.50 338 PRO A O 1
ATOM 2617 N N . PHE A 1 339 ? -7.873 8.270 25.501 1.00 86.62 339 PHE A N 1
ATOM 2618 C CA . PHE A 1 339 ? -6.437 8.002 25.516 1.00 86.62 339 PHE A CA 1
ATOM 2619 C C . PHE A 1 339 ? -5.969 7.896 24.068 1.00 86.62 339 PHE A C 1
ATOM 2621 O O . PHE A 1 339 ? -6.490 7.066 23.323 1.00 86.62 339 PHE A O 1
ATOM 2628 N N . ARG A 1 340 ? -5.018 8.738 23.663 1.00 89.69 340 ARG A N 1
ATOM 2629 C CA . ARG A 1 340 ? -4.505 8.798 22.292 1.00 89.69 340 ARG A CA 1
ATOM 2630 C C . ARG A 1 340 ? -3.041 8.394 22.262 1.00 89.69 340 ARG A C 1
ATOM 2632 O O . ARG A 1 340 ? -2.221 8.985 22.959 1.00 89.69 340 ARG A O 1
ATOM 2639 N N . TYR A 1 341 ? -2.715 7.476 21.363 1.00 89.56 341 TYR A N 1
ATOM 2640 C CA . TYR A 1 341 ? -1.353 7.035 21.096 1.00 89.56 341 TYR A CA 1
ATOM 2641 C C . TYR A 1 341 ? -1.058 7.180 19.610 1.00 89.56 341 TYR A C 1
ATOM 2643 O O . TYR A 1 341 ? -1.726 6.562 18.784 1.00 89.56 341 TYR A O 1
ATOM 2651 N N . ASN A 1 342 ? -0.053 7.980 19.267 1.00 89.88 342 ASN A N 1
ATOM 2652 C CA . ASN A 1 342 ? 0.464 8.006 17.907 1.00 89.88 342 ASN A CA 1
ATOM 2653 C C . ASN A 1 342 ? 1.415 6.817 17.733 1.00 89.88 342 ASN A C 1
ATOM 2655 O O . ASN A 1 342 ? 2.445 6.756 18.403 1.00 89.88 342 ASN A O 1
ATOM 2659 N N . ILE A 1 343 ? 1.039 5.858 16.886 1.00 88.19 343 ILE A N 1
ATOM 2660 C CA . ILE A 1 343 ? 1.843 4.651 16.633 1.00 88.19 343 ILE A CA 1
ATOM 2661 C C . ILE A 1 343 ? 2.661 4.759 15.347 1.00 88.19 343 ILE A C 1
ATOM 2663 O O . ILE A 1 343 ? 3.587 3.983 15.140 1.00 88.19 343 ILE A O 1
ATOM 2667 N N . PHE A 1 344 ? 2.322 5.721 14.489 1.00 90.19 344 PHE A N 1
ATOM 2668 C CA . PHE A 1 344 ? 3.048 5.992 13.260 1.00 90.19 344 PHE A CA 1
ATOM 2669 C C . PHE A 1 344 ? 2.882 7.458 12.853 1.00 90.19 344 PHE A C 1
ATOM 2671 O O . PHE A 1 344 ? 1.775 8.006 12.902 1.00 90.19 344 PHE A O 1
ATOM 2678 N N . SER A 1 345 ? 3.978 8.073 12.416 1.00 91.69 345 SER A N 1
ATOM 2679 C CA . SER A 1 345 ? 3.995 9.396 11.797 1.00 91.69 345 SER A CA 1
ATOM 2680 C C . SER A 1 345 ? 5.238 9.516 10.925 1.00 91.69 345 SER A C 1
ATOM 2682 O O . SER A 1 345 ? 6.352 9.550 11.448 1.00 91.69 345 SER A O 1
ATOM 2684 N N . GLN A 1 346 ? 5.054 9.598 9.611 1.00 88.12 346 GLN A N 1
ATOM 2685 C CA . GLN A 1 346 ? 6.154 9.749 8.661 1.00 88.12 346 GLN A CA 1
ATOM 2686 C C . GLN A 1 346 ? 5.756 10.662 7.501 1.00 88.12 346 GLN A C 1
ATOM 2688 O O . GLN A 1 346 ? 4.619 10.622 7.022 1.00 88.12 346 GLN A O 1
ATOM 2693 N N . ASP A 1 347 ? 6.732 11.452 7.054 1.00 89.38 347 ASP A N 1
ATOM 2694 C CA . ASP A 1 347 ? 6.637 12.313 5.881 1.00 89.38 347 ASP A CA 1
ATOM 2695 C C . ASP A 1 347 ? 7.324 11.627 4.688 1.00 89.38 347 ASP A C 1
ATOM 2697 O O . ASP A 1 347 ? 8.454 11.144 4.795 1.00 89.38 347 ASP A O 1
ATOM 2701 N N . PHE A 1 348 ? 6.631 11.589 3.554 1.00 81.50 348 PHE A N 1
ATOM 2702 C CA . PHE A 1 348 ? 7.030 10.947 2.305 1.00 81.50 348 PHE A CA 1
ATOM 2703 C C . PHE A 1 348 ? 7.230 12.020 1.235 1.00 81.50 348 PHE A C 1
ATOM 2705 O O . PHE A 1 348 ? 6.274 12.637 0.758 1.00 81.50 348 PHE A O 1
ATOM 2712 N N . TYR A 1 349 ? 8.488 12.260 0.868 1.00 80.62 349 TYR A N 1
ATOM 2713 C CA . TYR A 1 349 ? 8.880 13.245 -0.143 1.00 80.62 349 TYR A CA 1
ATOM 2714 C C . TYR A 1 349 ? 8.864 12.622 -1.542 1.00 80.62 349 TYR A C 1
ATOM 2716 O O . TYR A 1 349 ? 9.889 12.531 -2.214 1.00 80.62 349 TYR A O 1
ATOM 2724 N N . THR A 1 350 ? 7.688 12.159 -1.955 1.00 73.75 350 THR A N 1
ATOM 2725 C CA . THR A 1 350 ? 7.452 11.470 -3.227 1.00 73.75 350 THR A CA 1
ATOM 2726 C C . THR A 1 350 ? 6.535 12.282 -4.133 1.00 73.75 350 THR A C 1
ATOM 2728 O O . THR A 1 350 ? 5.784 13.150 -3.691 1.00 73.75 350 THR A O 1
ATOM 2731 N N . SER A 1 351 ? 6.590 12.006 -5.436 1.00 72.94 351 SER A N 1
ATOM 2732 C CA . SER A 1 351 ? 5.670 12.582 -6.424 1.00 72.94 351 SER A CA 1
ATOM 2733 C C . SER A 1 351 ? 4.259 11.984 -6.325 1.00 72.94 351 SER A C 1
ATOM 2735 O O . SER A 1 351 ? 3.275 12.674 -6.604 1.00 72.94 351 SER A O 1
ATOM 2737 N N . GLU A 1 352 ? 4.164 10.728 -5.895 1.00 75.44 352 GLU A N 1
ATOM 2738 C CA . GLU A 1 352 ? 2.931 9.955 -5.738 1.00 75.44 352 GLU A CA 1
ATOM 2739 C C . GLU A 1 352 ? 2.580 9.741 -4.261 1.00 75.44 352 GLU A C 1
ATOM 2741 O O . GLU A 1 352 ? 3.491 9.676 -3.428 1.00 75.44 352 GLU A O 1
ATOM 2746 N N . PRO A 1 353 ? 1.285 9.623 -3.916 1.00 79.94 353 PRO A N 1
ATOM 2747 C CA . PRO A 1 353 ? 0.886 9.376 -2.541 1.00 79.94 353 PRO A CA 1
ATOM 2748 C C . PRO A 1 353 ? 1.332 7.975 -2.084 1.00 79.94 353 PRO A C 1
ATOM 2750 O O . PRO A 1 353 ? 1.195 7.016 -2.847 1.00 79.94 353 PRO A O 1
ATOM 2753 N N . PRO A 1 354 ? 1.847 7.834 -0.850 1.00 83.88 354 PRO A N 1
ATOM 2754 C CA . PRO A 1 354 ? 2.345 6.561 -0.350 1.00 83.88 354 PRO A CA 1
ATOM 2755 C C . PRO A 1 354 ? 1.199 5.584 -0.098 1.00 83.88 354 PRO A C 1
ATOM 2757 O O . PRO A 1 354 ? 0.126 5.970 0.374 1.00 83.88 354 PRO A O 1
ATOM 2760 N N . ASP A 1 355 ? 1.447 4.307 -0.359 1.00 84.00 355 ASP A N 1
ATOM 2761 C CA . ASP A 1 355 ? 0.564 3.225 0.072 1.00 84.00 355 ASP A CA 1
ATOM 2762 C C . ASP A 1 355 ? 0.796 2.910 1.562 1.00 84.00 355 ASP A C 1
ATOM 2764 O O . ASP A 1 355 ? 1.849 3.215 2.125 1.00 84.00 355 ASP A O 1
ATOM 2768 N N . VAL A 1 356 ? -0.173 2.277 2.225 1.00 87.25 356 VAL A N 1
ATOM 2769 C CA . VAL A 1 356 ? -0.061 1.892 3.640 1.00 87.25 356 VAL A CA 1
ATOM 2770 C C . VAL A 1 356 ? -0.237 0.392 3.796 1.00 87.25 356 VAL A C 1
ATOM 2772 O O . VAL A 1 356 ? -1.322 -0.131 3.559 1.00 87.25 356 VAL A O 1
ATOM 2775 N N . LEU A 1 357 ? 0.794 -0.303 4.267 1.00 85.12 357 LEU A N 1
ATOM 2776 C CA . LEU A 1 357 ? 0.686 -1.667 4.769 1.00 85.12 357 LEU A CA 1
ATOM 2777 C C . LEU A 1 357 ? 0.424 -1.631 6.269 1.00 85.12 357 LEU A C 1
ATOM 2779 O O . LEU A 1 357 ? 1.304 -1.293 7.054 1.00 85.12 357 LEU A O 1
ATOM 2783 N N . PHE A 1 358 ? -0.781 -2.014 6.673 1.00 86.38 358 PHE A N 1
ATOM 2784 C CA . PHE A 1 358 ? -1.168 -2.086 8.070 1.00 86.38 358 PHE A CA 1
ATOM 2785 C C . PHE A 1 358 ? -1.391 -3.537 8.487 1.00 86.38 358 PHE A C 1
ATOM 2787 O O . PHE A 1 358 ? -2.438 -4.125 8.210 1.00 86.38 358 PHE A O 1
ATOM 2794 N N . ILE A 1 359 ? -0.428 -4.092 9.224 1.00 82.50 359 ILE A N 1
ATOM 2795 C CA . ILE A 1 359 ? -0.598 -5.378 9.897 1.00 82.50 359 ILE A CA 1
ATOM 2796 C C . ILE A 1 359 ? -1.454 -5.169 11.153 1.00 82.50 359 ILE A C 1
ATOM 2798 O O . ILE A 1 359 ? -1.016 -4.575 12.137 1.00 82.50 359 ILE A O 1
ATOM 2802 N N . TYR A 1 360 ? -2.701 -5.620 11.103 1.00 82.25 360 TYR A N 1
ATOM 2803 C CA . TYR A 1 360 ? -3.739 -5.301 12.075 1.00 82.25 360 TYR A CA 1
ATOM 2804 C C . TYR A 1 360 ? -4.055 -6.465 13.012 1.00 82.25 360 TYR A C 1
ATOM 2806 O O . TYR A 1 360 ? -4.217 -7.607 12.581 1.00 82.25 360 TYR A O 1
ATOM 2814 N N . GLU A 1 361 ? -4.264 -6.153 14.290 1.00 80.75 361 GLU A N 1
ATOM 2815 C CA . GLU A 1 361 ? -4.801 -7.068 15.292 1.00 80.75 361 GLU A CA 1
ATOM 2816 C C . GLU A 1 361 ? -5.862 -6.370 16.172 1.00 80.75 361 GLU A C 1
ATOM 2818 O O . GLU A 1 361 ? -5.621 -5.244 16.613 1.00 80.75 361 GLU A O 1
ATOM 2823 N N . PRO A 1 362 ? -7.031 -6.990 16.453 1.00 81.25 362 PRO A N 1
ATOM 2824 C CA . PRO A 1 362 ? -8.073 -6.410 17.311 1.00 81.25 362 PRO A CA 1
ATOM 2825 C C . PRO A 1 362 ? -7.657 -6.183 18.770 1.00 81.25 362 PRO A C 1
ATOM 2827 O O . PRO A 1 362 ? -6.755 -6.847 19.277 1.00 81.25 362 PRO A O 1
ATOM 2830 N N . PHE A 1 363 ? -8.376 -5.301 19.476 1.00 81.69 363 PHE A N 1
ATOM 2831 C CA . PHE A 1 363 ? -8.131 -4.975 20.879 1.00 81.69 363 PHE A CA 1
ATOM 2832 C C . PHE A 1 363 ? -8.264 -6.224 21.733 1.00 81.69 363 PHE A C 1
ATOM 2834 O O . PHE A 1 363 ? -9.315 -6.882 21.755 1.00 81.69 363 PHE A O 1
ATOM 2841 N N . VAL A 1 364 ? -7.205 -6.544 22.469 1.00 77.31 364 VAL A N 1
ATOM 2842 C CA . VAL A 1 364 ? -7.234 -7.654 23.409 1.00 77.31 364 VAL A CA 1
ATOM 2843 C C . VAL A 1 364 ? -8.089 -7.250 24.598 1.00 77.31 364 VAL A C 1
ATOM 2845 O O . VAL A 1 364 ? -7.698 -6.461 25.453 1.00 77.31 364 VAL A O 1
ATOM 2848 N N . ARG A 1 365 ? -9.292 -7.825 24.671 1.00 68.81 365 ARG A N 1
ATOM 2849 C CA . ARG A 1 365 ? -10.202 -7.558 25.774 1.00 68.81 365 ARG A CA 1
ATOM 2850 C C . ARG A 1 365 ? -9.709 -8.306 26.999 1.00 68.81 365 ARG A C 1
ATOM 2852 O O . ARG A 1 365 ? -9.444 -7.667 27.994 1.00 68.81 365 ARG A O 1
ATOM 2859 N N . ARG A 1 366 ? -9.576 -9.633 27.008 1.00 67.00 366 ARG A N 1
ATOM 2860 C CA . ARG A 1 366 ? -9.252 -10.375 28.249 1.00 67.00 366 ARG A CA 1
ATOM 2861 C C . ARG A 1 366 ? -8.177 -11.423 28.037 1.00 67.00 366 ARG A C 1
ATOM 2863 O O . ARG A 1 366 ? -8.244 -12.157 27.061 1.00 67.00 366 ARG A O 1
ATOM 2870 N N . THR A 1 367 ? -7.237 -11.491 28.978 1.00 61.31 367 THR A N 1
ATOM 2871 C CA . THR A 1 367 ? -6.008 -12.295 28.899 1.00 61.31 367 THR A CA 1
ATOM 2872 C C . THR A 1 367 ? -5.924 -13.401 29.954 1.00 61.31 367 THR A C 1
ATOM 2874 O O . THR A 1 367 ? -4.895 -14.068 30.052 1.00 61.31 367 THR A O 1
ATOM 2877 N N . ASP A 1 368 ? -6.970 -13.610 30.762 1.00 58.41 368 ASP A N 1
ATOM 2878 C CA . ASP A 1 368 ? -6.883 -14.561 31.868 1.00 58.41 368 ASP A CA 1
ATOM 2879 C C . ASP A 1 368 ? -7.095 -16.016 31.448 1.00 58.41 368 ASP A C 1
ATOM 2881 O O . ASP A 1 368 ? -7.649 -16.344 30.395 1.00 58.41 368 ASP A O 1
ATOM 2885 N N . SER A 1 369 ? -6.665 -16.906 32.339 1.00 50.91 369 SER A N 1
ATOM 2886 C CA . SER A 1 369 ? -6.726 -18.352 32.160 1.00 50.91 369 SER A CA 1
ATOM 2887 C C . SER A 1 369 ? -8.143 -18.912 32.079 1.00 50.91 369 SER A C 1
ATOM 2889 O O . SER A 1 369 ? -8.260 -20.119 31.939 1.00 50.91 369 SER A O 1
ATOM 2891 N N . SER A 1 370 ? -9.199 -18.093 32.181 1.00 53.22 370 SER A N 1
ATOM 2892 C CA . SER A 1 370 ? -10.609 -18.492 32.113 1.00 53.22 370 SER A CA 1
ATOM 2893 C C . SER A 1 370 ? -11.350 -18.027 30.870 1.00 53.22 370 SER A C 1
ATOM 2895 O O . SER A 1 370 ? -12.389 -18.600 30.526 1.00 53.22 370 SER A O 1
ATOM 2897 N N . TYR A 1 371 ? -10.829 -17.006 30.195 1.00 57.91 371 TYR A N 1
ATOM 2898 C CA . TYR A 1 371 ? -11.534 -16.330 29.124 1.00 57.91 371 TYR A CA 1
ATOM 2899 C C . TYR A 1 371 ? -10.560 -15.490 28.290 1.00 57.91 371 TYR A C 1
ATOM 2901 O O . TYR A 1 371 ? -10.070 -14.461 28.747 1.00 57.91 371 TYR A O 1
ATOM 2909 N N . VAL A 1 372 ? -10.327 -15.903 27.043 1.00 62.22 372 VAL A N 1
ATOM 2910 C CA . VAL A 1 372 ? -9.430 -15.221 26.098 1.00 62.22 372 VAL A CA 1
ATOM 2911 C C . VAL A 1 372 ? -10.274 -14.648 24.967 1.00 62.22 372 VAL A C 1
ATOM 2913 O O . VAL A 1 372 ? -10.910 -15.397 24.219 1.00 62.22 372 VAL A O 1
ATOM 2916 N N . SER A 1 373 ? -10.356 -13.322 24.861 1.00 69.12 373 SER A N 1
ATOM 2917 C CA . SER A 1 373 ? -11.210 -12.698 23.848 1.00 69.12 373 SER A CA 1
ATOM 2918 C C . SER A 1 373 ? -10.682 -11.353 23.374 1.00 69.12 373 SER A C 1
ATOM 2920 O O . SER A 1 373 ? -10.185 -10.558 24.173 1.00 69.12 373 SER A O 1
ATOM 2922 N N . TYR A 1 374 ? -10.889 -11.077 22.089 1.00 77.06 374 TYR A N 1
ATOM 2923 C CA . TYR A 1 374 ? -10.836 -9.724 21.542 1.00 77.06 374 TYR A CA 1
ATOM 2924 C C . TYR A 1 374 ? -12.052 -8.896 21.993 1.00 77.06 374 TYR A C 1
ATOM 2926 O O . TYR A 1 374 ? -12.969 -9.420 22.641 1.00 77.06 374 TYR A O 1
ATOM 2934 N N . ALA A 1 375 ? -12.057 -7.600 21.693 1.00 76.69 375 ALA A N 1
ATOM 2935 C CA . ALA A 1 375 ? -13.263 -6.786 21.742 1.00 76.69 375 ALA A CA 1
ATOM 2936 C C . ALA A 1 375 ? -14.295 -7.284 20.716 1.00 76.69 375 ALA A C 1
ATOM 2938 O O . ALA A 1 375 ? -13.962 -7.939 19.734 1.00 76.69 375 ALA A O 1
ATOM 2939 N N . ASP A 1 376 ? -15.571 -7.020 20.977 1.00 74.31 376 ASP A N 1
ATOM 2940 C CA . ASP A 1 376 ? -16.673 -7.359 20.074 1.00 74.31 376 ASP A CA 1
ATOM 2941 C C . ASP A 1 376 ? -16.746 -6.415 18.872 1.00 74.31 376 ASP A C 1
ATOM 2943 O O . ASP A 1 376 ? -17.185 -6.832 17.802 1.00 74.31 376 ASP A O 1
ATOM 2947 N N . LYS A 1 377 ? -16.293 -5.170 19.048 1.00 80.06 377 LYS A N 1
ATOM 2948 C CA . LYS A 1 377 ? -16.304 -4.125 18.028 1.00 80.06 377 LYS A CA 1
ATOM 2949 C C . LYS A 1 377 ? -14.960 -3.422 17.956 1.00 80.06 377 LYS A C 1
ATOM 2951 O O . LYS A 1 377 ? -14.374 -3.097 18.986 1.00 80.06 377 LYS A O 1
ATOM 2956 N N . GLU A 1 378 ? -14.542 -3.142 16.736 1.00 84.06 378 GLU A N 1
ATOM 2957 C CA . GLU A 1 378 ? -13.336 -2.402 16.393 1.00 84.06 378 GLU A CA 1
ATOM 2958 C C . GLU A 1 378 ? -13.676 -1.351 15.354 1.00 84.06 378 GLU A C 1
ATOM 2960 O O . GLU A 1 378 ? -14.462 -1.615 14.444 1.00 84.06 378 GLU A O 1
ATOM 2965 N N . TYR A 1 379 ? -13.078 -0.174 15.489 1.00 86.19 379 TYR A N 1
ATOM 2966 C CA . TYR A 1 379 ? -13.385 0.968 14.640 1.00 86.19 379 TYR A CA 1
ATOM 2967 C C . TYR A 1 379 ? -12.129 1.406 13.890 1.00 86.19 379 TYR A C 1
ATOM 2969 O O . TYR A 1 379 ? -11.089 1.652 14.502 1.00 86.19 379 TYR A O 1
ATOM 2977 N N . PHE A 1 380 ? -12.230 1.506 12.571 1.00 87.19 380 PHE A N 1
ATOM 2978 C CA . PHE A 1 380 ? -11.151 1.883 11.671 1.00 87.19 380 PHE A CA 1
ATOM 2979 C C . PHE A 1 380 ? -11.610 3.049 10.803 1.00 87.19 380 PHE A C 1
ATOM 2981 O O . PHE A 1 380 ? -12.516 2.906 9.983 1.00 87.19 380 PHE A O 1
ATOM 2988 N N . LEU A 1 381 ? -11.006 4.212 11.011 1.00 88.44 381 LEU A N 1
ATOM 2989 C CA . LEU A 1 381 ? -11.326 5.432 10.290 1.00 88.44 381 LEU A CA 1
ATOM 2990 C C . LEU A 1 381 ? -10.166 5.774 9.367 1.00 88.44 381 LEU A C 1
ATOM 2992 O O . LEU A 1 381 ? -9.033 5.928 9.825 1.00 88.44 381 LEU A O 1
ATOM 2996 N N . VAL A 1 382 ? -10.462 5.935 8.082 1.00 88.00 382 VAL A N 1
ATOM 2997 C CA . VAL A 1 382 ? -9.482 6.341 7.075 1.00 88.00 382 VAL A CA 1
ATOM 2998 C C . VAL A 1 382 ? -9.777 7.759 6.625 1.00 88.00 382 VAL A C 1
ATOM 3000 O O . VAL A 1 382 ? -10.866 8.055 6.136 1.00 88.00 382 VAL A O 1
ATOM 3003 N N . LYS A 1 383 ? -8.795 8.640 6.782 1.00 88.81 383 LYS A N 1
ATOM 3004 C CA . LYS A 1 383 ? -8.812 9.998 6.257 1.00 88.81 383 LYS A CA 1
ATOM 3005 C C . LYS A 1 383 ? -7.903 10.071 5.036 1.00 88.81 383 LYS A C 1
ATOM 3007 O O . LYS A 1 383 ? -6.697 9.872 5.155 1.00 88.81 383 LYS A O 1
ATOM 3012 N N . GLY A 1 384 ? -8.500 10.377 3.892 1.00 86.44 384 GLY A N 1
ATOM 3013 C CA . GLY A 1 384 ? -7.793 10.836 2.701 1.00 86.44 384 GLY A CA 1
ATOM 3014 C C . GLY A 1 384 ? -8.105 12.304 2.427 1.00 86.44 384 GLY A C 1
ATOM 3015 O O . GLY A 1 384 ? -8.959 12.903 3.085 1.00 86.44 384 GLY A O 1
ATOM 3016 N N . ASP A 1 385 ? -7.442 12.866 1.429 1.00 84.25 385 ASP A N 1
ATOM 3017 C CA . ASP A 1 385 ? -7.796 14.151 0.834 1.00 84.25 385 ASP A CA 1
ATOM 3018 C C . ASP A 1 385 ? -7.858 14.023 -0.693 1.00 84.25 385 ASP A C 1
ATOM 3020 O O . ASP A 1 385 ? -7.620 12.953 -1.266 1.00 84.25 385 ASP A O 1
ATOM 3024 N N . ARG A 1 386 ? -8.165 15.117 -1.389 1.00 79.19 386 ARG A N 1
ATOM 3025 C CA . ARG A 1 386 ? -8.219 15.130 -2.857 1.00 79.19 386 ARG A CA 1
ATOM 3026 C C . ARG A 1 386 ? -6.926 14.694 -3.567 1.00 79.19 386 ARG A C 1
ATOM 3028 O O . ARG A 1 386 ? -6.992 14.353 -4.745 1.00 79.19 386 ARG A O 1
ATOM 3035 N N . TYR A 1 387 ? -5.770 14.744 -2.902 1.00 83.00 387 TYR A N 1
ATOM 3036 C CA . TYR A 1 387 ? -4.463 14.383 -3.464 1.00 83.00 387 TYR A CA 1
ATOM 3037 C C . TYR A 1 387 ? -4.124 12.908 -3.272 1.00 83.00 387 TYR A C 1
ATOM 3039 O O . TYR A 1 387 ? -3.348 12.361 -4.048 1.00 83.00 387 TYR A O 1
ATOM 3047 N N . THR A 1 388 ? -4.702 12.267 -2.259 1.00 81.88 388 THR A N 1
ATOM 3048 C CA . THR A 1 388 ? -4.420 10.867 -1.913 1.00 81.88 388 THR A CA 1
ATOM 3049 C C . THR A 1 388 ? -5.553 9.922 -2.307 1.00 81.88 388 THR A C 1
ATOM 3051 O O . THR A 1 388 ? -5.331 8.726 -2.459 1.00 81.88 388 THR A O 1
ATOM 3054 N N . SER A 1 389 ? -6.756 10.447 -2.546 1.00 73.88 389 SER A N 1
ATOM 3055 C CA . SER A 1 389 ? -7.958 9.679 -2.910 1.00 73.88 389 SER A CA 1
ATOM 3056 C C . SER A 1 389 ? -8.113 9.345 -4.397 1.00 73.88 389 SER A C 1
ATOM 3058 O O . SER A 1 389 ? -9.069 8.673 -4.782 1.00 73.88 389 SER A O 1
ATOM 3060 N N . GLY A 1 390 ? -7.224 9.836 -5.265 1.00 68.50 390 GLY A N 1
ATOM 3061 C CA . GLY A 1 390 ? -7.373 9.687 -6.720 1.00 68.50 390 GLY A CA 1
ATOM 3062 C C . GLY A 1 390 ? -8.533 10.496 -7.316 1.00 68.50 390 GLY A C 1
ATOM 3063 O O . GLY A 1 390 ? -8.946 10.255 -8.450 1.00 68.50 390 GLY A O 1
ATOM 3064 N N . SER A 1 391 ? -9.078 11.460 -6.570 1.00 67.12 391 SER A N 1
ATOM 3065 C CA . SER A 1 391 ? -10.124 12.372 -7.049 1.00 67.12 391 SER A CA 1
ATOM 3066 C C . SER A 1 391 ? -9.652 13.346 -8.124 1.00 67.12 391 SER A C 1
ATOM 3068 O O . SER A 1 391 ? -10.459 13.858 -8.904 1.00 67.12 391 SER A O 1
ATOM 3070 N N . ILE A 1 392 ? -8.350 13.623 -8.178 1.00 66.25 392 ILE A N 1
ATOM 3071 C CA . ILE A 1 392 ? -7.752 14.434 -9.233 1.00 66.25 392 ILE A CA 1
ATOM 3072 C C . ILE A 1 392 ? -7.493 13.530 -10.445 1.00 66.25 392 ILE A C 1
ATOM 3074 O O . ILE A 1 392 ? -6.847 12.489 -10.362 1.00 66.25 392 ILE A O 1
ATOM 3078 N N . ALA A 1 393 ? -8.007 13.924 -11.611 1.00 55.88 393 ALA A N 1
ATOM 3079 C CA . ALA A 1 393 ? -7.808 13.156 -12.834 1.00 55.88 393 ALA A CA 1
ATOM 3080 C C . ALA A 1 393 ? -6.307 13.021 -13.158 1.00 55.88 393 ALA A C 1
ATOM 3082 O O . ALA A 1 393 ? -5.610 14.025 -13.307 1.00 55.88 393 ALA A O 1
ATOM 3083 N N . GLY A 1 394 ? -5.833 11.780 -13.299 1.00 53.53 394 GLY A N 1
ATOM 3084 C CA . GLY A 1 394 ? -4.433 11.473 -13.612 1.00 53.53 394 GLY A CA 1
ATOM 3085 C C . GLY A 1 394 ? -3.501 11.361 -12.401 1.00 53.53 394 GLY A C 1
ATOM 3086 O O . GLY A 1 394 ? -2.294 11.295 -12.606 1.00 53.53 394 GLY A O 1
ATOM 3087 N N . THR A 1 395 ? -4.024 11.347 -11.170 1.00 59.78 395 THR A N 1
ATOM 3088 C CA . THR A 1 395 ? -3.257 10.987 -9.964 1.00 59.78 395 THR A CA 1
ATOM 3089 C C . THR A 1 395 ? -3.654 9.603 -9.472 1.00 59.78 395 THR A C 1
ATOM 3091 O O . THR A 1 395 ? -4.850 9.307 -9.405 1.00 59.78 395 THR A O 1
ATOM 3094 N N . ASP A 1 396 ? -2.675 8.792 -9.081 1.00 62.97 396 ASP A N 1
ATOM 3095 C CA . ASP A 1 396 ? -2.937 7.506 -8.443 1.00 62.97 396 ASP A CA 1
ATOM 3096 C C . ASP A 1 396 ? -3.464 7.697 -7.019 1.00 62.97 396 ASP A C 1
ATOM 3098 O O . ASP A 1 396 ? -3.027 8.586 -6.289 1.00 62.97 396 ASP A O 1
ATOM 3102 N N . ALA A 1 397 ? -4.436 6.871 -6.635 1.00 71.94 397 ALA A N 1
ATOM 3103 C CA . ALA A 1 397 ? -4.929 6.828 -5.267 1.00 71.94 397 ALA A CA 1
ATOM 3104 C C . ALA A 1 397 ? -3.982 5.998 -4.392 1.00 71.94 397 ALA A C 1
ATOM 3106 O O . ALA A 1 397 ? -3.553 4.906 -4.792 1.00 71.94 397 ALA A O 1
ATOM 3107 N N . SER A 1 398 ? -3.740 6.488 -3.177 1.00 78.81 398 SER A N 1
ATOM 3108 C CA . SER A 1 398 ? -3.165 5.687 -2.101 1.00 78.81 398 SER A CA 1
ATOM 3109 C C . SER A 1 398 ? -4.097 4.526 -1.758 1.00 78.81 398 SER A C 1
ATOM 3111 O O . SER A 1 398 ? -5.327 4.631 -1.857 1.00 78.81 398 SER A O 1
ATOM 3113 N N . LYS A 1 399 ? -3.504 3.410 -1.343 1.00 79.50 399 LYS A N 1
ATOM 3114 C CA . LYS A 1 399 ? -4.211 2.201 -0.925 1.00 79.50 399 LYS A CA 1
ATOM 3115 C C . LYS A 1 399 ? -3.798 1.813 0.486 1.00 79.50 399 LYS A C 1
ATOM 3117 O O . LYS A 1 399 ? -2.642 1.945 0.877 1.00 79.50 399 LYS A O 1
ATOM 3122 N N . VAL A 1 400 ? -4.752 1.278 1.240 1.00 83.25 400 VAL A N 1
ATOM 3123 C CA . VAL A 1 400 ? -4.525 0.743 2.585 1.00 83.25 400 VAL A CA 1
ATOM 3124 C C . VAL A 1 400 ? -4.652 -0.772 2.547 1.00 83.25 400 VAL A C 1
ATOM 3126 O O . VAL A 1 400 ? -5.750 -1.310 2.427 1.00 83.25 400 VAL A O 1
ATOM 3129 N N . TYR A 1 401 ? -3.535 -1.470 2.700 1.00 79.94 401 TYR A N 1
ATOM 3130 C CA . TYR A 1 401 ? -3.480 -2.912 2.889 1.00 79.94 401 TYR A CA 1
ATOM 3131 C C . TYR A 1 401 ? -3.691 -3.236 4.370 1.00 79.94 401 TYR A C 1
ATOM 3133 O O . TYR A 1 401 ? -2.748 -3.282 5.153 1.00 79.94 401 TYR A O 1
ATOM 3141 N N . LEU A 1 402 ? -4.943 -3.458 4.763 1.00 80.94 402 LEU A N 1
ATOM 3142 C CA . LEU A 1 402 ? -5.321 -3.922 6.093 1.00 80.94 402 LEU A CA 1
ATOM 3143 C C . LEU A 1 402 ? -5.132 -5.441 6.182 1.00 80.94 402 LEU A C 1
ATOM 3145 O O . LEU A 1 402 ? -6.024 -6.224 5.846 1.00 80.94 402 LEU A O 1
ATOM 3149 N N . VAL A 1 403 ? -3.957 -5.867 6.623 1.00 77.38 403 VAL A N 1
ATOM 3150 C CA . VAL A 1 403 ? -3.519 -7.263 6.596 1.00 77.38 403 VAL A CA 1
ATOM 3151 C C . VAL A 1 403 ? -3.594 -7.865 7.995 1.00 77.38 403 VAL A C 1
ATOM 3153 O O . VAL A 1 403 ? -3.050 -7.334 8.953 1.00 77.38 403 VAL A O 1
ATOM 3156 N N . LYS A 1 404 ? -4.253 -9.009 8.137 1.00 74.94 404 LYS A N 1
ATOM 3157 C CA . LYS A 1 404 ? -4.151 -9.851 9.323 1.00 74.94 404 LYS A CA 1
ATOM 3158 C C . LYS A 1 404 ? -2.768 -10.490 9.405 1.00 74.94 404 LYS A C 1
ATOM 3160 O O . LYS A 1 404 ? -2.311 -11.073 8.424 1.00 74.94 404 LYS A O 1
ATOM 3165 N N . SER A 1 405 ? -2.188 -10.457 10.605 1.00 69.69 405 SER A N 1
ATOM 3166 C CA . SER A 1 405 ? -0.974 -11.197 10.962 1.00 69.69 405 SER A CA 1
ATOM 3167 C C . SER A 1 405 ? -1.097 -12.703 10.697 1.00 69.69 405 SER A C 1
ATOM 3169 O O . SER A 1 405 ? -2.150 -13.305 10.943 1.00 69.69 405 SER A O 1
ATOM 3171 N N . ASP A 1 406 ? 0.007 -13.318 10.268 1.00 65.69 406 ASP A N 1
ATOM 3172 C CA . ASP A 1 406 ? 0.123 -14.767 10.059 1.00 65.69 406 ASP A CA 1
ATOM 3173 C C . ASP A 1 406 ? -0.134 -15.561 11.351 1.00 65.69 406 ASP A C 1
ATOM 3175 O O . ASP A 1 406 ? -0.780 -16.610 11.321 1.00 65.69 406 ASP A O 1
ATOM 3179 N N . SER A 1 407 ? 0.320 -15.021 12.487 1.00 67.50 407 SER A N 1
ATOM 3180 C CA . SER A 1 407 ? 0.060 -15.523 13.839 1.00 67.50 407 SER A CA 1
ATOM 3181 C C . SER A 1 407 ? -0.664 -14.447 14.640 1.00 67.50 407 SER A C 1
ATOM 3183 O O . SER A 1 407 ? -0.159 -13.332 14.784 1.00 67.50 407 SER A O 1
ATOM 3185 N N . THR A 1 408 ? -1.865 -14.749 15.139 1.00 71.00 408 THR A N 1
ATOM 3186 C CA . THR A 1 408 ? -2.601 -13.822 16.015 1.00 71.00 408 THR A CA 1
ATOM 3187 C C . THR A 1 408 ? -2.332 -14.138 17.483 1.00 71.00 408 THR A C 1
ATOM 3189 O O . THR A 1 408 ? -2.163 -15.300 17.853 1.00 71.00 408 THR A O 1
ATOM 3192 N N . TRP A 1 409 ? -2.388 -13.137 18.360 1.00 74.50 409 TRP A N 1
ATOM 3193 C CA . TRP A 1 409 ? -2.261 -13.310 19.808 1.00 74.50 409 TRP A CA 1
ATOM 3194 C C . TRP A 1 409 ? -3.202 -14.399 20.347 1.00 74.50 409 TRP A C 1
ATOM 3196 O O . TRP A 1 409 ? -2.808 -15.221 21.174 1.00 74.50 409 TRP A O 1
ATOM 3206 N N . ALA A 1 410 ? -4.446 -14.464 19.858 1.00 67.88 410 ALA A N 1
ATOM 3207 C CA . ALA A 1 410 ? -5.389 -15.498 20.281 1.00 67.88 410 ALA A CA 1
ATOM 3208 C C . ALA A 1 410 ? -4.937 -16.917 19.880 1.00 67.88 410 ALA A C 1
ATOM 3210 O O . ALA A 1 410 ? -5.195 -17.872 20.619 1.00 67.88 410 ALA A O 1
ATOM 3211 N N . GLN A 1 411 ? -4.263 -17.064 18.734 1.00 68.25 411 GLN A N 1
ATOM 3212 C CA . GLN A 1 411 ? -3.669 -18.331 18.295 1.00 68.25 411 GLN A CA 1
ATOM 3213 C C . GLN A 1 411 ? -2.443 -18.695 19.143 1.00 68.25 411 GLN A C 1
ATOM 3215 O O . GLN A 1 411 ? -2.329 -19.835 19.587 1.00 68.25 411 GLN A O 1
ATOM 3220 N N . GLU A 1 412 ? -1.590 -17.729 19.472 1.00 70.62 412 GLU A N 1
ATOM 3221 C CA . GLU A 1 412 ? -0.432 -17.956 20.348 1.00 70.62 412 GLU A CA 1
ATOM 3222 C C . GLU A 1 412 ? -0.856 -18.361 21.768 1.00 70.62 412 GLU A C 1
ATOM 3224 O O . GLU A 1 412 ? -0.301 -19.285 22.370 1.00 70.62 412 GLU A O 1
ATOM 3229 N N . MET A 1 413 ? -1.898 -17.722 22.310 1.00 66.06 413 MET A N 1
ATOM 3230 C CA . MET A 1 413 ? -2.459 -18.082 23.616 1.00 66.06 413 MET A CA 1
ATOM 3231 C C . MET A 1 413 ? -3.073 -19.486 23.612 1.00 66.06 413 MET A C 1
ATOM 3233 O O . MET A 1 413 ? -2.981 -20.198 24.615 1.00 66.06 413 MET A O 1
ATOM 3237 N N . TYR A 1 414 ? -3.660 -19.909 22.490 1.00 61.59 414 TYR A N 1
ATOM 3238 C CA . TYR A 1 414 ? -4.159 -21.271 22.306 1.00 61.59 414 TYR A CA 1
ATOM 3239 C C . TYR A 1 414 ? -3.025 -22.307 22.380 1.00 61.59 414 TYR A C 1
ATOM 3241 O O . TYR A 1 414 ? -3.156 -23.315 23.078 1.00 61.59 414 TYR A O 1
ATOM 3249 N N . GLU A 1 415 ? -1.902 -22.056 21.705 1.00 64.56 415 GLU A N 1
ATOM 3250 C CA . GLU A 1 415 ? -0.744 -22.961 21.703 1.00 64.56 415 GLU A CA 1
ATOM 3251 C C . GLU A 1 415 ? -0.070 -23.049 23.077 1.00 64.56 415 GLU A C 1
ATOM 3253 O O . GLU A 1 415 ? 0.386 -24.118 23.489 1.00 64.56 415 GLU A O 1
ATOM 3258 N N . LYS A 1 416 ? -0.063 -21.939 23.822 1.00 64.12 416 LYS A N 1
ATOM 3259 C CA . LYS A 1 416 ? 0.547 -21.843 25.151 1.00 64.12 416 LYS A CA 1
ATOM 3260 C C . LYS A 1 416 ? -0.249 -22.548 26.257 1.00 64.12 416 LYS A C 1
ATOM 3262 O O . LYS A 1 416 ? 0.356 -23.017 27.222 1.00 64.12 416 LYS A O 1
ATOM 3267 N N . TYR A 1 417 ? -1.577 -22.657 26.135 1.00 60.53 417 TYR A N 1
ATOM 3268 C CA . TYR A 1 417 ? -2.454 -23.250 27.162 1.00 60.53 417 TYR A CA 1
ATOM 3269 C C . TYR A 1 417 ? -3.332 -24.411 26.631 1.00 60.53 417 TYR A C 1
ATOM 3271 O O . TYR A 1 417 ? -4.564 -24.340 26.671 1.00 60.53 417 TYR A O 1
ATOM 3279 N N . PRO A 1 418 ? -2.732 -25.534 26.182 1.00 53.84 418 PRO A N 1
ATOM 3280 C CA . PRO A 1 418 ? -3.438 -26.560 25.409 1.00 53.84 418 PRO A CA 1
ATOM 3281 C C . PRO A 1 418 ? -4.317 -27.536 26.219 1.00 53.84 418 PRO A C 1
ATOM 3283 O O . PRO A 1 418 ? -5.066 -28.302 2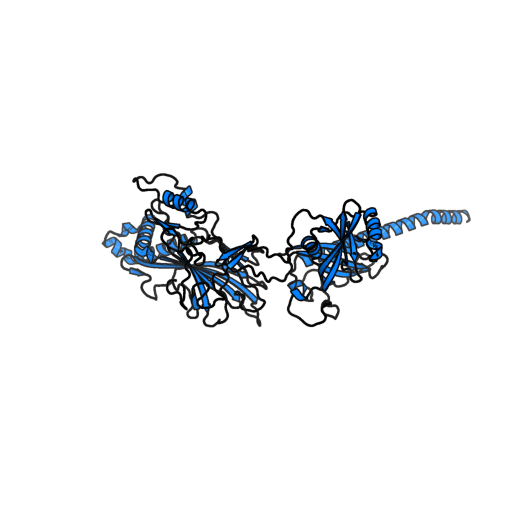5.611 1.00 53.84 418 PRO A O 1
ATOM 3286 N N . SER A 1 419 ? -4.266 -27.567 27.564 1.00 51.72 419 SER A N 1
ATOM 3287 C CA . SER A 1 419 ? -4.938 -28.629 28.345 1.00 51.72 419 SER A CA 1
ATOM 3288 C C . SER A 1 419 ? -5.687 -28.183 29.613 1.00 51.72 419 SER A C 1
ATOM 3290 O O . SER A 1 419 ? -5.144 -27.527 30.493 1.00 51.72 419 SER A O 1
ATOM 3292 N N . THR A 1 420 ? -6.941 -28.658 29.687 1.00 47.72 420 THR A N 1
ATOM 3293 C CA . THR A 1 420 ? -7.838 -28.853 30.850 1.00 47.72 420 THR A CA 1
ATOM 3294 C C . THR A 1 420 ? -8.152 -27.673 31.774 1.00 47.72 420 THR A C 1
ATOM 3296 O O . THR A 1 420 ? -7.403 -27.321 32.678 1.00 47.72 420 THR A O 1
ATOM 3299 N N . PHE A 1 421 ? -9.396 -27.200 31.661 1.00 51.00 421 PHE A N 1
ATOM 3300 C CA . PHE A 1 421 ? -10.092 -26.466 32.712 1.00 51.00 421 PHE A CA 1
ATOM 3301 C C . PHE A 1 421 ? -10.549 -27.416 33.822 1.00 51.00 421 PHE A C 1
ATOM 3303 O O . PHE A 1 421 ? -11.351 -28.319 33.584 1.00 51.00 421 PHE A O 1
ATOM 3310 N N . GLY A 1 422 ? -10.082 -27.188 35.051 1.00 41.19 422 GLY A N 1
ATOM 3311 C CA . GLY A 1 422 ? -10.316 -28.044 36.223 1.00 41.19 422 GLY A CA 1
ATOM 3312 C C . GLY A 1 422 ? -11.755 -28.141 36.755 1.00 41.19 422 GLY A C 1
ATOM 3313 O O . GLY A 1 422 ? -11.928 -28.611 37.869 1.00 41.19 422 GLY A O 1
ATOM 3314 N N . ASN A 1 423 ? -12.781 -27.734 35.996 1.00 44.12 423 ASN A N 1
ATOM 3315 C CA . ASN A 1 423 ? -14.182 -27.708 36.452 1.00 44.12 423 ASN A CA 1
ATOM 3316 C C . ASN A 1 423 ? -15.178 -28.403 35.498 1.00 44.12 423 ASN A C 1
ATOM 3318 O O . ASN A 1 423 ? -16.380 -28.171 35.597 1.00 44.12 423 ASN A O 1
ATOM 3322 N N . GLY A 1 424 ? -14.715 -29.227 34.549 1.00 44.00 424 GLY A N 1
ATOM 3323 C CA . GLY A 1 424 ? -15.608 -29.957 33.629 1.00 44.00 424 GLY A CA 1
ATOM 3324 C C . GLY A 1 424 ? -16.359 -29.078 32.614 1.00 44.00 424 GLY A C 1
ATOM 3325 O O . GLY A 1 424 ? -17.234 -29.569 31.906 1.00 44.00 424 GLY A O 1
ATOM 3326 N N . LEU A 1 425 ? -16.020 -27.788 32.524 1.00 44.72 425 LEU A N 1
ATOM 3327 C CA . LEU A 1 425 ? -16.493 -26.885 31.476 1.00 44.72 425 LEU A CA 1
ATOM 3328 C C . LEU A 1 425 ? -15.676 -27.109 30.197 1.00 44.72 425 LEU A C 1
ATOM 3330 O O . LEU A 1 425 ? -14.458 -27.293 30.262 1.00 44.72 425 LEU A O 1
ATOM 3334 N N . ALA A 1 426 ? -16.349 -27.090 29.042 1.00 49.44 426 ALA A N 1
ATOM 3335 C CA . ALA A 1 426 ? -15.697 -27.182 27.739 1.00 49.44 426 ALA A CA 1
ATOM 3336 C C . ALA A 1 426 ? -14.615 -26.105 27.623 1.00 49.44 426 ALA A C 1
ATOM 3338 O O . ALA A 1 426 ? -14.832 -24.949 27.991 1.00 49.44 426 ALA A O 1
ATOM 3339 N N . ASN A 1 427 ? -13.445 -26.494 27.122 1.00 54.56 427 ASN A N 1
ATOM 3340 C CA . ASN A 1 427 ? -12.332 -25.577 26.975 1.00 54.56 427 ASN A CA 1
ATOM 3341 C C . ASN A 1 427 ? -12.767 -24.425 26.021 1.00 54.56 427 ASN A C 1
ATOM 3343 O O . ASN A 1 427 ? -13.172 -24.712 24.887 1.00 54.56 427 ASN A O 1
ATOM 3347 N N . PRO A 1 428 ? -12.726 -23.135 26.414 1.00 51.06 428 PRO A N 1
ATOM 3348 C CA . PRO A 1 428 ? -12.963 -22.014 25.498 1.00 51.06 428 PRO A CA 1
ATOM 3349 C C . PRO A 1 428 ? -12.105 -22.126 24.225 1.00 51.06 428 PRO A C 1
ATOM 3351 O O . PRO A 1 428 ? -12.575 -21.799 23.135 1.00 51.06 428 PRO A O 1
ATOM 3354 N N . PHE A 1 429 ? -10.922 -22.740 24.327 1.00 53.03 429 PHE A N 1
ATOM 3355 C CA . PHE A 1 429 ? -10.040 -23.058 23.206 1.00 53.03 429 PHE A CA 1
ATOM 3356 C C . PHE A 1 429 ? -10.553 -24.197 22.300 1.00 53.03 429 PHE A C 1
ATOM 3358 O O . PHE A 1 429 ? -10.316 -24.152 21.097 1.00 53.03 429 PHE A O 1
ATOM 3365 N N . THR A 1 430 ? -11.323 -25.177 22.801 1.00 53.06 430 THR A N 1
ATOM 3366 C CA . THR A 1 430 ? -11.991 -26.175 21.927 1.00 53.06 430 THR A CA 1
ATOM 3367 C C . THR A 1 430 ? -13.102 -25.564 21.075 1.00 53.06 430 THR A C 1
ATOM 3369 O O . THR A 1 430 ? -13.329 -26.031 19.965 1.00 53.06 430 THR A O 1
ATOM 3372 N N . THR A 1 431 ? -13.751 -24.495 21.548 1.00 51.44 431 THR A N 1
ATOM 3373 C CA . THR A 1 431 ? -14.797 -23.791 20.779 1.00 51.44 431 THR A CA 1
ATOM 3374 C C . THR A 1 431 ? -14.173 -22.898 19.698 1.00 51.44 431 THR A C 1
ATOM 3376 O O . THR A 1 431 ? -14.659 -22.866 18.573 1.00 51.44 431 THR A O 1
ATOM 3379 N N . ALA A 1 432 ? -13.047 -22.237 19.998 1.00 50.50 432 ALA A N 1
ATOM 3380 C CA . ALA A 1 432 ? -12.239 -21.526 18.999 1.00 50.50 432 ALA A CA 1
ATOM 3381 C C . ALA A 1 432 ? -11.647 -22.474 17.938 1.00 50.50 432 ALA A C 1
ATOM 3383 O O . ALA A 1 432 ? -11.668 -22.155 16.751 1.00 50.50 432 ALA A O 1
ATOM 3384 N N . LYS A 1 433 ? -11.182 -23.664 18.351 1.00 52.44 433 LYS A N 1
ATOM 3385 C CA . LYS A 1 433 ? -10.729 -24.732 17.449 1.00 52.44 433 LYS A CA 1
ATOM 3386 C C . LYS A 1 433 ? -11.850 -25.210 16.524 1.00 52.44 433 LYS A C 1
ATOM 3388 O O . LYS A 1 433 ? -11.636 -25.252 15.322 1.00 52.44 433 LYS A O 1
ATOM 3393 N N . GLN A 1 434 ? -13.040 -25.493 17.061 1.00 53.38 434 GLN A N 1
ATOM 3394 C CA . GLN A 1 434 ? -14.217 -25.827 16.251 1.00 53.38 434 GLN A CA 1
ATOM 3395 C C . GLN A 1 434 ? -14.582 -24.697 15.286 1.00 53.38 434 GLN A C 1
ATOM 3397 O O . GLN A 1 434 ? -14.910 -24.976 14.143 1.00 53.38 434 GLN A O 1
ATOM 3402 N N . GLY A 1 435 ? -14.479 -23.433 15.711 1.00 52.16 435 GLY A N 1
ATOM 3403 C CA . GLY A 1 435 ? -14.593 -22.280 14.819 1.00 52.16 435 GLY A CA 1
ATOM 3404 C C . GLY A 1 435 ? -13.618 -22.394 13.646 1.00 52.16 435 GLY A C 1
ATOM 3405 O O . GLY A 1 435 ? -14.063 -22.530 12.515 1.00 52.16 435 GLY A O 1
ATOM 3406 N N . LYS A 1 436 ? -12.307 -22.437 13.919 1.00 52.06 436 LYS A N 1
ATOM 3407 C CA . LYS A 1 436 ? -11.239 -22.563 12.907 1.00 52.06 436 LYS A CA 1
ATOM 3408 C C . LYS A 1 436 ? -11.427 -23.773 11.977 1.00 52.06 436 LYS A C 1
ATOM 3410 O O . LYS A 1 436 ? -11.309 -23.619 10.773 1.00 52.06 436 LYS A O 1
ATOM 3415 N N . GLU A 1 437 ? -11.771 -24.944 12.513 1.00 52.56 437 GLU A N 1
ATOM 3416 C CA . GLU A 1 437 ? -12.005 -26.179 11.740 1.00 52.56 437 GLU A CA 1
ATOM 3417 C C . GLU A 1 437 ? -13.290 -26.135 10.889 1.00 52.56 437 GLU A C 1
ATOM 3419 O O . GLU A 1 437 ? -13.400 -26.865 9.907 1.00 52.56 437 GLU A O 1
ATOM 3424 N N . LEU A 1 438 ? -14.272 -25.296 11.243 1.00 49.44 438 LEU A N 1
ATOM 3425 C CA . LEU A 1 438 ? -15.509 -25.114 10.473 1.00 49.44 438 LEU A CA 1
ATOM 3426 C C . LEU A 1 438 ? -15.364 -24.096 9.326 1.00 49.44 438 LEU A C 1
ATOM 3428 O O . LEU A 1 438 ? -16.245 -24.040 8.465 1.00 49.44 438 LEU A O 1
ATOM 3432 N N . ASN A 1 439 ? -14.300 -23.283 9.301 1.00 48.97 439 ASN A N 1
ATOM 3433 C CA . ASN A 1 439 ? -13.945 -22.429 8.162 1.00 48.97 439 ASN A CA 1
ATOM 3434 C C . ASN A 1 439 ? -12.477 -21.983 8.284 1.00 48.97 439 ASN A C 1
ATOM 3436 O O . ASN A 1 439 ? -12.145 -21.123 9.106 1.00 48.97 439 ASN A O 1
ATOM 3440 N N . ASP A 1 440 ? -11.621 -22.494 7.399 1.00 45.94 440 ASP A N 1
ATOM 3441 C CA . ASP A 1 440 ? -10.192 -22.138 7.317 1.00 45.94 440 ASP A CA 1
ATOM 3442 C C . ASP A 1 440 ? -9.954 -20.633 7.061 1.00 45.94 440 ASP A C 1
ATOM 3444 O O . ASP A 1 440 ? -8.851 -20.119 7.223 1.00 45.94 440 ASP A O 1
ATOM 3448 N N . ASN A 1 441 ? -11.022 -19.917 6.709 1.00 44.25 441 ASN A N 1
ATOM 3449 C CA . ASN A 1 441 ? -11.083 -18.487 6.447 1.00 44.25 441 ASN A CA 1
ATOM 3450 C C . ASN A 1 441 ? -11.380 -17.606 7.682 1.00 44.25 441 ASN A C 1
ATOM 3452 O O . ASN A 1 441 ? -11.468 -16.389 7.541 1.00 44.25 441 ASN A O 1
ATOM 3456 N N . TYR A 1 442 ? -11.588 -18.148 8.889 1.00 54.59 442 TYR A N 1
ATOM 3457 C CA . TYR A 1 442 ? -11.911 -17.311 10.058 1.00 54.59 442 TYR A CA 1
ATOM 3458 C C . TYR A 1 442 ? -10.688 -16.575 10.625 1.00 54.59 442 TYR A C 1
ATOM 3460 O O . TYR A 1 442 ? -9.682 -17.190 10.976 1.00 54.59 442 TYR A O 1
ATOM 3468 N N . ASN A 1 443 ? -10.806 -15.251 10.794 1.00 58.03 443 ASN A N 1
ATOM 3469 C CA . ASN A 1 443 ? -9.651 -14.395 11.083 1.00 58.03 443 ASN A CA 1
ATOM 3470 C C . ASN A 1 443 ? -9.565 -13.857 12.517 1.00 58.03 443 ASN A C 1
ATOM 3472 O O . ASN A 1 443 ? -8.490 -13.943 13.103 1.00 58.03 443 ASN A O 1
ATOM 3476 N N . TYR A 1 444 ? -10.667 -13.388 13.117 1.00 64.62 444 TYR A N 1
ATOM 3477 C CA . TYR A 1 444 ? -10.683 -12.908 14.508 1.00 64.62 444 TYR A CA 1
ATOM 3478 C C . TYR A 1 444 ? -11.997 -13.276 15.203 1.00 64.62 444 TYR A C 1
ATOM 3480 O O . TYR A 1 444 ? -13.072 -12.931 14.712 1.00 64.62 444 TYR A O 1
ATOM 3488 N N . PHE A 1 445 ? -11.931 -13.959 16.351 1.00 62.56 445 PHE A N 1
ATOM 3489 C CA . PHE A 1 445 ? -13.115 -14.403 17.095 1.00 62.56 445 PHE A CA 1
ATOM 3490 C C . PHE A 1 445 ? -13.120 -13.950 18.555 1.00 62.56 445 PHE A C 1
ATOM 3492 O O . PHE A 1 445 ? -12.117 -13.997 19.267 1.00 62.56 445 PHE A O 1
ATOM 3499 N N . LEU A 1 446 ? -14.317 -13.595 19.009 1.00 59.56 446 LEU A N 1
ATOM 3500 C CA . LEU A 1 446 ? -14.689 -13.466 20.406 1.00 59.56 446 LEU A CA 1
ATOM 3501 C C . LEU A 1 446 ? -15.098 -14.849 20.932 1.00 59.56 446 LEU A C 1
ATOM 3503 O O . LEU A 1 446 ? -16.077 -15.422 20.451 1.00 59.56 446 LEU A O 1
ATOM 3507 N N . THR A 1 447 ? -14.417 -15.371 21.959 1.00 54.91 447 THR A N 1
ATOM 3508 C CA . THR A 1 447 ? -14.956 -16.499 22.733 1.00 54.91 447 THR A CA 1
ATOM 3509 C C . THR A 1 447 ? -15.737 -15.948 23.919 1.00 54.91 447 THR A C 1
ATOM 3511 O O . THR A 1 447 ? -15.161 -15.351 24.824 1.00 54.91 447 THR A O 1
ATOM 3514 N N . ARG A 1 448 ? -17.068 -16.106 23.925 1.00 52.41 448 ARG A N 1
ATOM 3515 C CA . ARG A 1 448 ? -17.900 -15.775 25.092 1.00 52.41 448 ARG A CA 1
ATOM 3516 C C . ARG A 1 448 ? -18.559 -17.034 25.630 1.00 52.41 448 ARG A C 1
ATOM 3518 O O . ARG A 1 448 ? -19.509 -17.503 25.023 1.00 52.41 448 ARG A O 1
ATOM 3525 N N . ARG A 1 449 ? -18.073 -17.567 26.765 1.00 50.22 449 ARG A N 1
ATOM 3526 C CA . ARG A 1 449 ? -18.695 -18.662 27.558 1.00 50.22 449 ARG A CA 1
ATOM 3527 C C . ARG A 1 449 ? -19.455 -19.706 26.704 1.00 50.22 449 ARG A C 1
ATOM 3529 O O . ARG A 1 449 ? -20.655 -19.888 26.878 1.00 50.22 449 ARG A O 1
ATOM 3536 N N . GLY A 1 450 ? -18.760 -20.382 25.786 1.00 50.25 450 GLY A N 1
ATOM 3537 C CA . GLY A 1 450 ? -19.341 -21.448 24.952 1.00 50.25 450 GLY A CA 1
ATOM 3538 C C . GLY A 1 450 ? -20.007 -20.996 23.643 1.00 50.25 450 GLY A C 1
ATOM 3539 O O . GLY A 1 450 ? -20.609 -21.819 22.962 1.00 50.25 450 GLY A O 1
ATOM 3540 N N . SER A 1 451 ? -19.894 -19.721 23.264 1.00 56.22 451 SER A N 1
ATOM 3541 C CA . SER A 1 451 ? -20.285 -19.194 21.948 1.00 56.22 451 SER A CA 1
ATOM 3542 C C . SER A 1 451 ? -19.101 -18.516 21.250 1.00 56.22 451 SER A C 1
ATOM 3544 O O . SER A 1 451 ? -18.219 -17.965 21.916 1.00 56.22 451 SER A O 1
ATOM 3546 N N . TYR A 1 452 ? -19.101 -18.546 19.915 1.00 61.16 452 TYR A N 1
ATOM 3547 C CA . TYR A 1 452 ? -18.113 -17.893 19.055 1.00 61.16 452 TYR A CA 1
ATOM 3548 C C . TYR A 1 452 ? -18.806 -16.862 18.156 1.00 61.16 452 TYR A C 1
ATOM 3550 O O . TYR A 1 452 ? -19.810 -17.173 17.516 1.00 61.16 452 TYR A O 1
ATOM 3558 N N . TYR A 1 453 ? -18.278 -15.638 18.126 1.00 66.25 453 TYR A N 1
ATOM 3559 C CA . TYR A 1 453 ? -18.759 -14.556 17.262 1.00 66.25 453 TYR A CA 1
ATOM 3560 C C . TYR A 1 453 ? -17.566 -13.883 16.572 1.00 66.25 453 TYR A C 1
ATOM 3562 O O . TYR A 1 453 ? -16.494 -13.807 17.182 1.00 66.25 453 TYR A O 1
ATOM 3570 N N . PRO A 1 454 ? -17.713 -13.405 15.325 1.00 69.00 454 PRO A N 1
ATOM 3571 C CA . PRO A 1 454 ? -16.665 -12.620 14.684 1.00 69.00 454 PRO A CA 1
ATOM 3572 C C . PRO A 1 454 ? -16.494 -11.288 15.422 1.00 69.00 454 PRO A C 1
ATOM 3574 O O . PRO A 1 454 ? -17.468 -10.730 15.932 1.00 69.00 454 PRO A O 1
ATOM 3577 N N . VAL A 1 455 ? -15.265 -10.771 15.463 1.00 75.75 455 VAL A N 1
ATOM 3578 C CA . VAL A 1 455 ? -15.040 -9.363 15.826 1.00 75.75 455 VAL A CA 1
ATOM 3579 C C . VAL A 1 455 ? -15.646 -8.494 14.727 1.00 75.75 455 VAL A C 1
ATOM 3581 O O . VAL A 1 455 ? -15.343 -8.710 13.556 1.00 75.75 455 VAL A O 1
ATOM 3584 N N . GLN A 1 456 ? -16.502 -7.539 15.084 1.00 76.69 456 GLN A N 1
ATOM 3585 C CA . GLN A 1 456 ? -17.111 -6.621 14.124 1.00 76.69 456 GLN A CA 1
ATOM 3586 C C . GLN A 1 456 ? -16.159 -5.456 13.841 1.00 76.69 456 GLN A C 1
ATOM 3588 O O . GLN A 1 456 ? -15.873 -4.655 14.727 1.00 76.69 456 GLN A O 1
ATOM 3593 N N . LEU A 1 457 ? -15.680 -5.368 12.608 1.00 79.94 457 LEU A N 1
ATOM 3594 C CA . LEU A 1 457 ? -14.823 -4.315 12.087 1.00 79.94 457 LEU A CA 1
ATOM 3595 C C . LEU A 1 457 ? -15.703 -3.261 11.409 1.00 79.94 457 LEU A C 1
ATOM 3597 O O . LEU A 1 457 ? -16.290 -3.506 10.352 1.00 79.94 457 LEU A O 1
ATOM 3601 N N . TYR A 1 458 ? -15.804 -2.097 12.035 1.00 80.19 458 TYR A N 1
ATOM 3602 C CA . TYR A 1 458 ? -16.435 -0.908 11.480 1.00 80.19 458 TYR A CA 1
ATOM 3603 C C . TYR A 1 458 ? -15.374 -0.139 10.712 1.00 80.19 458 TYR A C 1
ATOM 3605 O O . TYR A 1 458 ? -14.415 0.352 11.305 1.00 80.19 458 TYR A O 1
ATOM 3613 N N . VAL A 1 459 ? -15.525 -0.088 9.395 1.00 79.75 459 VAL A N 1
ATOM 3614 C CA . VAL A 1 459 ? -14.610 0.626 8.510 1.00 79.75 459 VAL A CA 1
ATOM 3615 C C . VAL A 1 459 ? -15.340 1.835 7.964 1.00 79.75 459 VAL A C 1
ATOM 3617 O O . VAL A 1 459 ? -16.388 1.715 7.323 1.00 79.75 459 VAL A O 1
ATOM 3620 N N . ASN A 1 460 ? -14.778 3.004 8.223 1.00 80.19 460 ASN A N 1
ATOM 3621 C CA . ASN A 1 460 ? -15.395 4.268 7.893 1.00 80.19 460 ASN A CA 1
ATOM 3622 C C . ASN A 1 460 ? -14.377 5.207 7.253 1.00 80.19 460 ASN A C 1
ATOM 3624 O O . ASN A 1 460 ? -13.170 5.108 7.479 1.00 80.19 460 ASN A O 1
ATOM 3628 N N . GLN A 1 461 ? -14.882 6.138 6.455 1.00 80.69 461 GLN A N 1
ATOM 3629 C CA . GLN A 1 461 ? -14.091 7.217 5.888 1.00 80.69 461 GLN A CA 1
ATOM 3630 C C . GLN A 1 461 ? -14.373 8.519 6.631 1.00 80.69 461 GLN A C 1
ATOM 3632 O O . GLN A 1 461 ? -15.509 8.807 7.019 1.00 80.69 461 GLN A O 1
ATOM 3637 N N . ILE A 1 462 ? -13.331 9.321 6.792 1.00 82.69 462 ILE A N 1
ATOM 3638 C CA . ILE A 1 462 ? -13.440 10.687 7.280 1.00 82.69 462 ILE A CA 1
ATOM 3639 C C . ILE A 1 462 ? -13.488 11.608 6.070 1.00 82.69 462 ILE A C 1
ATOM 3641 O O . ILE A 1 462 ? -12.582 11.589 5.240 1.00 82.69 462 ILE A O 1
ATOM 3645 N N . VAL A 1 463 ? -14.526 12.437 6.005 1.00 77.44 463 VAL A N 1
ATOM 3646 C CA . VAL A 1 463 ? -14.662 13.486 4.991 1.00 77.44 463 VAL A CA 1
ATOM 3647 C C . VAL A 1 463 ? -14.630 14.841 5.677 1.00 77.44 463 VAL A C 1
ATOM 3649 O O . VAL A 1 463 ? -15.325 15.053 6.671 1.00 77.44 463 VAL A O 1
ATOM 3652 N N . ASP A 1 464 ? -13.826 15.762 5.156 1.00 76.94 464 ASP A N 1
ATOM 3653 C CA . ASP A 1 464 ? -13.833 17.149 5.611 1.00 76.94 464 ASP A CA 1
ATOM 3654 C C . ASP A 1 464 ? -14.928 17.926 4.869 1.00 76.94 464 ASP A C 1
ATOM 3656 O O . ASP A 1 464 ? -15.025 17.880 3.645 1.00 76.94 464 ASP A O 1
ATOM 3660 N N . SER A 1 465 ? -15.750 18.671 5.605 1.00 68.31 465 SER A N 1
ATOM 3661 C CA . SER A 1 465 ? -16.796 19.544 5.051 1.00 68.31 465 SER A CA 1
ATOM 3662 C C . SER A 1 465 ? -16.286 20.574 4.030 1.00 68.31 465 SER A C 1
ATOM 3664 O O . SER A 1 465 ? -17.063 21.062 3.207 1.00 68.31 465 SER A O 1
ATOM 3666 N N . SER A 1 466 ? -14.992 20.901 4.066 1.00 66.88 466 SER A N 1
ATOM 3667 C CA . SER A 1 466 ? -14.328 21.785 3.106 1.00 66.88 466 SER A CA 1
ATOM 3668 C C . SER A 1 466 ? -13.854 21.082 1.825 1.00 66.88 466 SER A C 1
ATOM 3670 O O . SER A 1 466 ? -13.587 21.765 0.832 1.00 66.88 466 SER A O 1
ATOM 3672 N N . ASP A 1 467 ? -13.809 19.745 1.803 1.00 66.19 467 ASP A N 1
ATOM 3673 C CA . ASP A 1 467 ? -13.309 18.940 0.686 1.00 66.19 467 ASP A CA 1
ATOM 3674 C C . ASP A 1 467 ? -14.425 18.074 0.075 1.00 66.19 467 ASP A C 1
ATOM 3676 O O . ASP A 1 467 ? -14.648 16.917 0.423 1.00 66.19 467 ASP A O 1
ATOM 3680 N N . THR A 1 468 ? -15.172 18.674 -0.855 1.00 56.12 468 THR A N 1
ATOM 3681 C CA . THR A 1 468 ? -16.374 18.071 -1.471 1.00 56.12 468 THR A CA 1
ATOM 3682 C C . THR A 1 468 ? -16.077 17.093 -2.613 1.00 56.12 468 THR A C 1
ATOM 3684 O O . THR A 1 468 ? -17.009 16.594 -3.243 1.00 56.12 468 THR A O 1
ATOM 3687 N N . GLY A 1 469 ? -14.799 16.833 -2.907 1.00 61.69 469 GLY A N 1
ATOM 3688 C CA . GLY A 1 469 ? -14.372 16.025 -4.050 1.00 61.69 469 GLY A CA 1
ATOM 3689 C C . GLY A 1 469 ? -13.630 14.739 -3.700 1.00 61.69 469 GLY A C 1
ATOM 3690 O O . GLY A 1 469 ? -13.271 14.023 -4.626 1.00 61.69 469 GLY A O 1
ATOM 3691 N N . THR A 1 470 ? -13.373 14.447 -2.424 1.00 69.31 470 THR A N 1
ATOM 3692 C CA . THR A 1 470 ? -12.521 13.323 -1.996 1.00 69.31 470 THR A CA 1
ATOM 3693 C C . THR A 1 470 ? -13.237 11.984 -2.109 1.00 69.31 470 THR A C 1
ATOM 3695 O O . THR A 1 470 ? -14.306 11.781 -1.534 1.00 69.31 470 THR A O 1
ATOM 3698 N N . ASN A 1 471 ? -12.633 11.068 -2.862 1.00 70.69 471 ASN A N 1
ATOM 3699 C CA . ASN A 1 471 ? -13.093 9.695 -2.979 1.00 70.69 471 ASN A CA 1
ATOM 3700 C C . ASN A 1 471 ? -12.653 8.888 -1.743 1.00 70.69 471 ASN A C 1
ATOM 3702 O O . ASN A 1 471 ? -11.636 9.207 -1.117 1.00 70.69 471 ASN A O 1
ATOM 3706 N N . PRO A 1 472 ? -13.372 7.811 -1.394 1.00 71.75 472 PRO A N 1
ATOM 3707 C CA . PRO A 1 472 ? -12.907 6.889 -0.368 1.00 71.75 472 PRO A CA 1
ATOM 3708 C C . PRO A 1 472 ? -11.550 6.289 -0.757 1.00 71.75 472 PRO A C 1
ATOM 3710 O O . PRO A 1 472 ? -11.388 5.783 -1.869 1.00 71.75 472 PRO A O 1
ATOM 3713 N N . ILE A 1 473 ? -10.593 6.287 0.173 1.00 76.44 473 ILE A N 1
ATOM 3714 C CA . ILE A 1 473 ? -9.327 5.561 0.004 1.00 76.44 473 ILE A CA 1
ATOM 3715 C C . ILE A 1 473 ? -9.621 4.063 -0.132 1.00 76.44 473 ILE A C 1
ATOM 3717 O O . ILE A 1 473 ? -10.458 3.506 0.583 1.00 76.44 473 ILE A O 1
ATOM 3721 N N . GLN A 1 474 ? -8.940 3.391 -1.055 1.00 73.75 474 GLN A N 1
ATOM 3722 C CA . GLN A 1 474 ? -9.147 1.965 -1.277 1.00 73.75 474 GLN A CA 1
ATOM 3723 C C . GLN A 1 474 ? -8.587 1.144 -0.108 1.00 73.75 474 GLN A C 1
ATOM 3725 O O . GLN A 1 474 ? -7.449 1.356 0.311 1.00 73.75 474 GLN A O 1
ATOM 3730 N N . ILE A 1 475 ? -9.360 0.169 0.381 1.00 74.88 475 ILE A N 1
ATOM 3731 C CA . ILE A 1 475 ? -8.923 -0.757 1.435 1.00 74.88 475 ILE A CA 1
ATOM 3732 C C . ILE A 1 475 ? -8.818 -2.170 0.864 1.00 74.88 475 ILE A C 1
ATOM 3734 O O . ILE A 1 475 ? -9.741 -2.685 0.237 1.00 74.88 475 ILE A O 1
ATOM 3738 N N . ILE A 1 476 ? -7.674 -2.804 1.087 1.00 73.12 476 ILE A N 1
ATOM 3739 C CA . ILE A 1 476 ? -7.332 -4.136 0.599 1.00 73.12 476 ILE A CA 1
ATOM 3740 C C . ILE A 1 476 ? -7.025 -5.013 1.799 1.00 73.12 476 ILE A C 1
ATOM 3742 O O . ILE A 1 476 ? -6.236 -4.637 2.654 1.00 73.12 476 ILE A O 1
ATOM 3746 N N . THR A 1 477 ? -7.658 -6.180 1.902 1.00 71.81 477 THR A N 1
ATOM 3747 C CA . THR A 1 477 ? -7.530 -7.015 3.100 1.00 71.81 477 THR A CA 1
ATOM 3748 C C . THR A 1 477 ? -7.485 -8.503 2.783 1.00 71.81 477 THR A C 1
ATOM 3750 O O . THR A 1 477 ? -8.179 -8.983 1.889 1.00 71.81 477 THR A O 1
ATOM 3753 N N . ASN A 1 478 ? -6.672 -9.239 3.545 1.00 66.81 478 ASN A N 1
ATOM 3754 C CA . ASN A 1 478 ? -6.674 -10.705 3.590 1.00 66.81 478 ASN A CA 1
ATOM 3755 C C . ASN A 1 478 ? -7.592 -11.248 4.707 1.00 66.81 478 ASN A C 1
ATOM 3757 O O . ASN A 1 478 ? -7.630 -12.457 4.944 1.00 66.81 478 ASN A O 1
ATOM 3761 N N . VAL A 1 479 ? -8.335 -10.377 5.404 1.00 65.00 479 VAL A N 1
ATOM 3762 C CA . VAL A 1 479 ? -9.414 -10.786 6.304 1.00 65.00 479 VAL A CA 1
ATOM 3763 C C . VAL A 1 479 ? -10.540 -11.345 5.427 1.00 65.00 479 VAL A C 1
ATOM 3765 O O . VAL A 1 479 ? -11.344 -10.614 4.863 1.00 65.00 479 VAL A O 1
ATOM 3768 N N . SER A 1 480 ? -10.513 -12.667 5.265 1.00 52.97 480 SER A N 1
ATOM 3769 C CA . SER A 1 480 ? -11.350 -13.482 4.385 1.00 52.97 480 SER A CA 1
ATOM 3770 C C . SER A 1 480 ? -12.832 -13.118 4.382 1.00 52.97 480 SER A C 1
ATOM 3772 O O . SER A 1 480 ? -13.390 -12.723 5.405 1.00 52.97 480 SER A O 1
ATOM 3774 N N . TYR A 1 481 ? -13.447 -13.332 3.218 1.00 48.41 481 TYR A N 1
ATOM 3775 C CA . TYR A 1 481 ? -14.864 -13.192 2.909 1.00 48.41 481 TYR A CA 1
ATOM 3776 C C . TYR A 1 481 ? -15.441 -14.577 2.567 1.00 48.41 481 TYR A C 1
ATOM 3778 O O . TYR A 1 481 ? -14.833 -15.333 1.809 1.00 48.41 481 TYR A O 1
ATOM 3786 N N . LYS A 1 482 ? -16.627 -14.929 3.080 1.00 45.12 482 LYS A N 1
ATOM 3787 C CA . LYS A 1 482 ? -17.412 -16.055 2.540 1.00 45.12 482 LYS A CA 1
ATOM 3788 C C . LYS A 1 482 ? -18.727 -15.552 1.926 1.00 45.12 482 LYS A C 1
ATOM 3790 O O . LYS A 1 482 ? -19.402 -14.755 2.581 1.00 45.12 482 LYS A O 1
ATOM 3795 N N . PRO A 1 483 ? -19.103 -16.013 0.717 1.00 43.78 483 PRO A N 1
ATOM 3796 C CA . PRO A 1 483 ? -20.428 -15.767 0.156 1.00 43.78 483 PRO A CA 1
ATOM 3797 C C . PRO A 1 483 ? -21.513 -16.509 0.951 1.00 43.78 483 PRO A C 1
ATOM 3799 O O . PRO A 1 483 ? -21.311 -17.646 1.394 1.00 43.78 483 PRO A O 1
ATOM 3802 N N . ASP A 1 484 ? -22.666 -15.864 1.117 1.00 43.81 484 ASP A N 1
ATOM 3803 C CA . ASP A 1 484 ? -23.881 -16.523 1.587 1.00 43.81 484 ASP A CA 1
ATOM 3804 C C . ASP A 1 484 ? -24.391 -17.472 0.484 1.00 43.81 484 ASP A C 1
ATOM 3806 O O . ASP A 1 484 ? -24.391 -17.131 -0.697 1.00 43.81 484 ASP A O 1
ATOM 3810 N N . ALA A 1 485 ? -24.809 -18.687 0.846 1.00 45.44 485 ALA A N 1
ATOM 3811 C CA . ALA A 1 485 ? -25.324 -19.664 -0.117 1.00 45.44 485 ALA A CA 1
ATOM 3812 C C . ALA A 1 485 ? -26.722 -19.301 -0.658 1.00 45.44 485 ALA A C 1
ATOM 3814 O O . ALA A 1 485 ? -27.169 -19.902 -1.636 1.00 45.44 485 ALA A O 1
ATOM 3815 N N . THR A 1 486 ? -27.423 -18.367 -0.008 1.00 46.47 486 THR A N 1
ATOM 3816 C CA . THR A 1 486 ? -28.787 -17.941 -0.353 1.00 46.47 486 THR A CA 1
ATOM 3817 C C . THR A 1 486 ? -28.880 -16.569 -1.011 1.00 46.47 486 THR A C 1
ATOM 3819 O O . THR A 1 486 ? -29.871 -16.320 -1.695 1.00 46.47 486 THR A O 1
ATOM 3822 N N . ASP A 1 487 ? -27.860 -15.723 -0.867 1.00 46.47 487 ASP A N 1
ATOM 3823 C CA . ASP A 1 487 ? -27.776 -14.425 -1.536 1.00 46.47 487 ASP A CA 1
ATOM 3824 C C . ASP A 1 487 ? -26.316 -14.139 -1.944 1.00 46.47 487 ASP A C 1
ATOM 3826 O O . ASP A 1 487 ? -25.521 -13.655 -1.132 1.00 46.47 487 ASP A O 1
ATOM 3830 N N . PRO A 1 488 ? -25.921 -14.481 -3.184 1.00 42.72 488 PRO A N 1
ATOM 3831 C CA . PRO A 1 488 ? -24.570 -14.234 -3.676 1.00 42.72 488 PRO A CA 1
ATOM 3832 C C . PRO A 1 488 ? -24.277 -12.739 -3.866 1.00 42.72 488 PRO A C 1
ATOM 3834 O O . PRO A 1 488 ? -23.136 -12.399 -4.163 1.00 42.72 488 PRO A O 1
ATOM 3837 N N . ASP A 1 489 ? -25.264 -11.851 -3.691 1.00 40.94 489 ASP A N 1
ATOM 3838 C CA . ASP A 1 489 ? -25.093 -10.412 -3.840 1.00 40.94 489 ASP A CA 1
ATOM 3839 C C . ASP A 1 489 ? -24.808 -9.672 -2.520 1.00 40.94 489 ASP A C 1
ATOM 3841 O O . ASP A 1 489 ? -24.269 -8.563 -2.576 1.00 40.94 489 ASP A O 1
ATOM 3845 N N . ASP A 1 490 ? -25.080 -10.282 -1.358 1.00 42.22 490 ASP A N 1
ATOM 3846 C CA . ASP A 1 490 ? -24.900 -9.706 -0.011 1.00 42.22 490 ASP A CA 1
ATOM 3847 C C . ASP A 1 490 ? -23.603 -10.234 0.638 1.00 42.22 490 ASP A C 1
ATOM 3849 O O . ASP A 1 490 ? -23.567 -10.932 1.656 1.00 42.22 490 ASP A O 1
ATOM 3853 N N . ILE A 1 491 ? -22.488 -9.965 -0.036 1.00 50.19 491 ILE A N 1
ATOM 3854 C CA . ILE A 1 491 ? -21.172 -10.494 0.319 1.00 50.19 491 ILE A CA 1
ATOM 3855 C C . ILE A 1 491 ? -20.528 -9.557 1.331 1.00 50.19 491 ILE A C 1
ATOM 3857 O O . ILE A 1 491 ? -20.193 -8.441 0.964 1.00 50.19 491 ILE A O 1
ATOM 3861 N N . MET A 1 492 ? -20.333 -10.022 2.574 1.00 50.22 492 MET A N 1
ATOM 3862 C CA . MET A 1 492 ? -19.130 -9.773 3.397 1.00 50.22 492 MET A CA 1
ATOM 3863 C C . MET A 1 492 ? -19.257 -10.377 4.814 1.00 50.22 492 MET A C 1
ATOM 3865 O O . MET A 1 492 ? -19.309 -9.670 5.821 1.00 50.22 492 MET A O 1
ATOM 3869 N N . ASN A 1 493 ? -19.232 -11.716 4.892 1.00 50.62 493 ASN A N 1
ATOM 3870 C CA . ASN A 1 493 ? -19.067 -12.527 6.116 1.00 50.62 493 ASN A CA 1
ATOM 3871 C C . ASN A 1 493 ? -20.288 -12.748 7.019 1.00 50.62 493 ASN A C 1
ATOM 3873 O O . ASN A 1 493 ? -20.230 -12.394 8.194 1.00 50.62 493 ASN A O 1
ATOM 3877 N N . SER A 1 494 ? -21.339 -13.434 6.558 1.00 41.72 494 SER A N 1
ATOM 3878 C CA . SER A 1 494 ? -22.316 -14.024 7.488 1.00 41.72 494 SER A CA 1
ATOM 3879 C C . SER A 1 494 ? -21.729 -15.264 8.192 1.00 41.72 494 SER A C 1
ATOM 3881 O O . SER A 1 494 ? -21.192 -16.179 7.565 1.00 41.72 494 SER A O 1
ATOM 3883 N N . VAL A 1 495 ? -21.791 -15.298 9.527 1.00 44.38 495 VAL A N 1
ATOM 3884 C CA . VAL A 1 495 ? -21.461 -16.493 10.333 1.00 44.38 495 VAL A CA 1
ATOM 3885 C C . VAL A 1 495 ? -22.727 -17.321 10.572 1.00 44.38 495 VAL A C 1
ATOM 3887 O O . VAL A 1 495 ? -23.845 -16.813 10.467 1.00 44.38 495 VAL A O 1
ATOM 3890 N N . VAL A 1 496 ? -22.563 -18.588 10.967 1.00 42.00 496 VAL A N 1
ATOM 3891 C CA . VAL A 1 496 ? -23.590 -19.356 11.692 1.00 42.00 496 VAL A CA 1
ATOM 3892 C C . VAL A 1 496 ? -24.150 -18.442 12.798 1.00 42.00 496 VAL A C 1
ATOM 3894 O O . VAL A 1 496 ? -23.408 -18.092 13.711 1.00 42.00 496 VAL A O 1
ATOM 3897 N N . ASN A 1 497 ? -25.416 -18.018 12.688 1.00 46.44 497 ASN A N 1
ATOM 3898 C CA . ASN A 1 497 ? -26.143 -17.037 13.533 1.00 46.44 497 ASN A CA 1
ATOM 3899 C C . ASN A 1 497 ? -26.271 -15.580 13.017 1.00 46.44 497 ASN A C 1
ATOM 3901 O O . ASN A 1 497 ? -26.813 -14.748 13.741 1.00 46.44 497 ASN A O 1
ATOM 3905 N N . GLY A 1 498 ? -25.847 -15.247 11.791 1.00 54.72 498 GLY A N 1
ATOM 3906 C CA . GLY A 1 498 ? -26.257 -14.004 11.106 1.00 54.72 498 GLY A CA 1
ATOM 3907 C C . GLY A 1 498 ? -25.509 -12.709 11.471 1.00 54.72 498 GLY A C 1
ATOM 3908 O O . GLY A 1 498 ? -25.986 -11.629 11.130 1.00 54.72 498 GLY A O 1
ATOM 3909 N N . LEU A 1 499 ? -24.351 -12.776 12.143 1.00 55.75 499 LEU A N 1
ATOM 3910 C CA . LEU A 1 499 ? -23.486 -11.604 12.389 1.00 55.75 499 LEU A CA 1
ATOM 3911 C C . LEU A 1 499 ? -22.416 -11.437 11.298 1.00 55.75 499 LEU A C 1
ATOM 3913 O O . LEU A 1 499 ? -21.930 -12.443 10.778 1.00 55.75 499 LEU A O 1
ATOM 3917 N N . ARG A 1 500 ? -22.041 -10.176 11.008 1.00 65.31 500 ARG A N 1
ATOM 3918 C CA . ARG A 1 500 ? -21.049 -9.776 9.987 1.00 65.31 500 ARG A CA 1
ATOM 3919 C C . ARG A 1 500 ? -19.702 -9.367 10.599 1.00 65.31 500 ARG A C 1
ATOM 3921 O O . ARG A 1 500 ? -19.698 -8.649 11.598 1.00 65.31 500 ARG A O 1
ATOM 3928 N N . GLN A 1 501 ? -18.583 -9.807 10.004 1.00 68.38 501 GLN A N 1
ATOM 3929 C CA . GLN A 1 501 ? -17.229 -9.381 10.412 1.00 68.38 501 GLN A CA 1
ATOM 3930 C C . GLN A 1 501 ? -16.908 -7.960 9.940 1.00 68.38 501 GLN A C 1
ATOM 3932 O O . GLN A 1 501 ? -16.332 -7.209 10.709 1.00 68.38 501 GLN A O 1
ATOM 3937 N N . PHE A 1 502 ? -17.296 -7.571 8.726 1.00 71.25 502 PHE A N 1
ATOM 3938 C CA . PHE A 1 502 ? -17.252 -6.170 8.305 1.00 71.25 502 PHE A CA 1
ATOM 3939 C C . PHE A 1 502 ? -18.649 -5.575 8.425 1.00 71.25 502 PHE A C 1
ATOM 3941 O O . PHE A 1 502 ? -19.624 -6.160 7.950 1.00 71.25 502 PHE A O 1
ATOM 3948 N N . VAL A 1 503 ? -18.751 -4.429 9.092 1.00 65.75 503 VAL A N 1
ATOM 3949 C CA . VAL A 1 503 ? -20.011 -3.709 9.250 1.00 65.75 503 VAL A CA 1
ATOM 3950 C C . VAL A 1 503 ? -19.927 -2.430 8.437 1.00 65.75 503 VAL A C 1
ATOM 3952 O O . VAL A 1 503 ? -19.238 -1.488 8.815 1.00 65.75 503 VAL A O 1
ATOM 3955 N N . THR A 1 504 ? -20.645 -2.410 7.319 1.00 58.19 504 THR A N 1
ATOM 3956 C CA . THR A 1 504 ? -20.907 -1.203 6.540 1.00 58.19 504 THR A CA 1
ATOM 3957 C C . THR A 1 504 ? -22.364 -0.824 6.792 1.00 58.19 504 THR A C 1
ATOM 3959 O O . THR A 1 504 ? -23.280 -1.622 6.580 1.00 58.19 504 THR A O 1
ATOM 3962 N N . SER A 1 505 ? -22.615 0.355 7.361 1.00 48.06 505 SER A N 1
ATOM 3963 C CA . SER A 1 505 ? -23.989 0.804 7.574 1.00 48.06 505 SER A CA 1
ATOM 3964 C C . SER A 1 505 ? -24.566 1.271 6.233 1.00 48.06 505 SER A C 1
ATOM 3966 O O . SER A 1 505 ? -24.109 2.236 5.623 1.00 48.06 505 SER A O 1
ATOM 3968 N N . GLN A 1 506 ? -25.569 0.548 5.730 1.00 48.34 506 GLN A N 1
ATOM 3969 C CA . GLN A 1 506 ? -26.355 1.002 4.589 1.00 48.34 506 GLN A CA 1
ATOM 3970 C C . GLN A 1 506 ? -27.065 2.321 4.969 1.00 48.34 506 GLN A C 1
ATOM 3972 O O . GLN A 1 506 ? -27.832 2.358 5.929 1.00 48.34 506 GLN A O 1
ATOM 3977 N N . ILE A 1 507 ? -26.854 3.367 4.154 1.00 42.38 507 ILE A N 1
ATOM 3978 C CA . ILE A 1 507 ? -27.784 4.488 3.876 1.00 42.38 507 ILE A CA 1
ATOM 3979 C C . ILE A 1 507 ? -27.591 5.830 4.630 1.00 42.38 507 ILE A C 1
ATOM 3981 O O . ILE A 1 507 ? -28.114 6.831 4.139 1.00 42.38 507 ILE A O 1
ATOM 3985 N N . SER A 1 508 ? -26.834 5.971 5.728 1.00 46.66 508 SER A N 1
ATOM 3986 C CA . SER A 1 508 ? -26.749 7.285 6.414 1.00 46.66 508 SER A CA 1
ATOM 3987 C C . SER A 1 508 ? -25.572 8.173 5.978 1.00 46.66 508 SER A C 1
ATOM 3989 O O . SER A 1 508 ? -24.457 7.716 5.746 1.00 46.66 508 SER A O 1
ATOM 3991 N N . SER A 1 509 ? -25.815 9.490 5.930 1.00 53.69 509 SER A N 1
ATOM 3992 C CA . SER A 1 509 ? -24.799 10.534 5.711 1.00 53.69 509 SER A CA 1
ATOM 3993 C C . SER A 1 509 ? -23.858 10.739 6.906 1.00 53.69 509 SER A C 1
ATOM 3995 O O . SER A 1 509 ? -23.027 11.634 6.859 1.00 53.69 509 SER A O 1
ATOM 3997 N N . THR A 1 510 ? -24.031 9.977 7.989 1.00 60.84 510 THR A N 1
ATOM 3998 C CA . THR A 1 510 ? -23.175 9.937 9.184 1.00 60.84 510 THR A CA 1
ATOM 3999 C C . THR A 1 510 ? -23.376 8.605 9.910 1.00 60.84 510 THR A C 1
ATOM 4001 O O . THR A 1 510 ? -24.515 8.171 10.104 1.00 60.84 510 THR A O 1
ATOM 4004 N N . ASP A 1 511 ? -22.295 7.945 10.326 1.00 65.25 511 ASP A N 1
ATOM 4005 C CA . ASP A 1 511 ? -22.365 6.716 11.126 1.00 65.25 511 ASP A CA 1
ATOM 4006 C C . ASP A 1 511 ? -22.218 7.035 12.620 1.00 65.25 511 ASP A C 1
ATOM 4008 O O . ASP A 1 511 ? -21.124 7.315 13.113 1.00 65.25 511 ASP A O 1
ATOM 4012 N N . THR A 1 512 ? -23.341 6.997 13.340 1.00 67.44 512 THR A N 1
ATOM 4013 C CA . THR A 1 512 ? -23.418 7.281 14.783 1.00 67.44 512 THR A CA 1
ATOM 4014 C C . THR A 1 512 ? -23.070 6.079 15.659 1.00 67.44 512 THR A C 1
ATOM 4016 O O . THR A 1 512 ? -23.026 6.206 16.883 1.00 67.44 512 THR A O 1
ATOM 4019 N N . SER A 1 513 ? -22.849 4.903 15.059 1.00 66.00 513 SER A N 1
ATOM 4020 C CA . SER A 1 513 ? -22.446 3.698 15.788 1.00 66.00 513 SER A CA 1
ATOM 4021 C C . SER A 1 513 ? -20.948 3.670 16.097 1.00 66.00 513 SER A C 1
ATOM 4023 O O . SER A 1 513 ? -20.520 2.940 16.993 1.00 66.00 513 SER A O 1
ATOM 4025 N N . VAL A 1 514 ? -20.176 4.497 15.393 1.00 72.75 514 VAL A N 1
ATOM 4026 C CA . VAL A 1 514 ? -18.744 4.689 15.598 1.00 72.75 514 VAL A CA 1
ATOM 4027 C C . VAL A 1 514 ? -18.513 5.813 16.611 1.00 72.75 514 VAL A C 1
ATOM 4029 O O . VAL A 1 514 ? -19.108 6.885 16.480 1.00 72.75 514 VAL A O 1
ATOM 4032 N N . PRO A 1 515 ? -17.654 5.607 17.623 1.00 74.88 515 PRO A N 1
ATOM 4033 C CA . PRO A 1 515 ? -17.286 6.662 18.550 1.00 74.88 515 PRO A CA 1
ATOM 4034 C C . PRO A 1 515 ? -16.627 7.837 17.821 1.00 74.88 515 PRO A C 1
ATOM 4036 O O . PRO A 1 515 ? -15.655 7.650 17.095 1.00 74.88 515 PRO A O 1
ATOM 4039 N N . ASP A 1 516 ? -17.103 9.050 18.091 1.00 71.00 516 ASP A N 1
ATOM 4040 C CA . ASP A 1 516 ? -16.474 10.295 17.644 1.00 71.00 516 ASP A CA 1
ATOM 4041 C C . ASP A 1 516 ? -15.222 10.604 18.491 1.00 71.00 516 ASP A C 1
ATOM 4043 O O . ASP A 1 516 ? -15.179 11.522 19.310 1.00 71.00 516 ASP A O 1
ATOM 4047 N N . MET A 1 517 ? -14.222 9.728 18.408 1.00 75.38 517 MET A N 1
ATOM 4048 C CA . MET A 1 517 ? -12.933 9.932 19.057 1.00 75.38 517 MET A CA 1
ATOM 4049 C C . MET A 1 517 ? -11.997 10.599 18.059 1.00 75.38 517 MET A C 1
ATOM 4051 O O . MET A 1 517 ? -11.601 9.998 17.074 1.00 75.38 517 MET A O 1
ATOM 4055 N N . GLY A 1 518 ? -11.614 11.848 18.299 1.00 74.00 518 GLY A N 1
ATOM 4056 C CA . GLY A 1 518 ? -10.613 12.503 17.459 1.00 74.00 518 GLY A CA 1
ATOM 4057 C C . GLY A 1 518 ? -11.074 12.861 16.040 1.00 74.00 518 GLY A C 1
ATOM 4058 O O . GLY A 1 518 ? -10.201 13.057 15.188 1.00 74.00 518 GLY A O 1
ATOM 4059 N N . LEU A 1 519 ? -12.383 12.985 15.764 1.00 81.38 519 LEU A N 1
ATOM 4060 C CA . LEU A 1 519 ? -12.829 13.792 14.621 1.00 81.38 519 LEU A CA 1
ATOM 4061 C C . LEU A 1 519 ? -12.689 15.275 14.967 1.00 81.38 519 LEU A C 1
ATOM 4063 O O . LEU A 1 519 ? -12.895 15.707 16.104 1.00 81.38 519 LEU A O 1
ATOM 4067 N N . LEU A 1 520 ? -12.321 16.070 13.971 1.00 81.94 520 LEU A N 1
ATOM 4068 C CA . LEU A 1 520 ? -12.378 17.523 14.069 1.00 81.94 520 LEU A CA 1
ATOM 4069 C C . LEU A 1 520 ? -13.819 18.012 13.888 1.00 81.94 520 LEU A C 1
ATOM 4071 O O . LEU A 1 520 ? -14.637 17.360 13.252 1.00 81.94 520 LEU A O 1
ATOM 4075 N N . ALA A 1 521 ? -14.116 19.223 14.364 1.00 80.50 521 ALA A N 1
ATOM 4076 C CA . ALA A 1 521 ? -15.442 19.830 14.200 1.00 80.50 521 ALA A CA 1
ATOM 4077 C C . ALA A 1 521 ? -15.873 20.011 12.726 1.00 80.50 521 ALA A C 1
ATOM 4079 O O . ALA A 1 521 ? -17.055 20.199 12.452 1.00 80.50 521 ALA A O 1
ATOM 4080 N N . THR A 1 522 ? -14.919 19.991 11.789 1.00 81.31 522 THR A N 1
ATOM 4081 C CA . THR A 1 522 ? -15.141 20.078 10.336 1.00 81.31 522 THR A CA 1
ATOM 4082 C C . THR A 1 522 ? -15.218 18.715 9.652 1.00 81.31 522 THR A C 1
ATOM 4084 O O . THR A 1 522 ? -15.516 18.656 8.460 1.00 81.31 522 THR A O 1
ATOM 4087 N N . GLU A 1 523 ? -14.940 17.633 10.378 1.00 83.62 523 GLU A N 1
ATOM 4088 C CA . GLU A 1 523 ? -14.889 16.269 9.865 1.00 83.62 523 GLU A CA 1
ATOM 4089 C C . GLU A 1 523 ? -16.233 15.560 10.078 1.00 83.62 523 GLU A C 1
ATOM 4091 O O . GLU A 1 523 ? -16.962 15.800 11.038 1.00 83.62 523 GLU A O 1
ATOM 4096 N N . SER A 1 524 ? -16.581 14.671 9.154 1.00 79.88 524 SER A N 1
ATOM 4097 C CA . SER A 1 524 ? -17.749 13.799 9.237 1.00 79.88 524 SER A CA 1
ATOM 4098 C C . SER A 1 524 ? -17.333 12.354 9.026 1.00 79.88 524 SER A C 1
ATOM 4100 O O . SER A 1 524 ? -16.529 12.047 8.147 1.00 79.88 524 SER A O 1
ATOM 4102 N N . ASN A 1 525 ? -17.906 11.465 9.832 1.00 80.00 525 ASN A N 1
ATOM 4103 C CA . ASN A 1 525 ? -17.669 10.034 9.748 1.00 80.00 525 ASN A CA 1
ATOM 4104 C C . ASN A 1 525 ? -18.725 9.363 8.865 1.00 80.00 525 ASN A C 1
ATOM 4106 O O . ASN A 1 525 ? -19.894 9.277 9.252 1.00 80.00 525 ASN A O 1
ATOM 4110 N N . LEU A 1 526 ? -18.318 8.879 7.694 1.00 75.75 526 LEU A N 1
ATOM 4111 C CA . LEU A 1 526 ? -19.197 8.193 6.750 1.00 75.75 526 LEU A CA 1
ATOM 4112 C C . LEU A 1 526 ? -18.885 6.702 6.731 1.00 75.75 526 LEU A C 1
ATOM 4114 O O . LEU A 1 526 ? -17.724 6.297 6.750 1.00 75.75 526 LEU A O 1
ATOM 4118 N N . ALA A 1 527 ? -19.924 5.877 6.643 1.00 69.25 527 ALA A N 1
ATOM 4119 C CA . ALA A 1 527 ? -19.752 4.450 6.405 1.00 69.25 527 ALA A CA 1
ATOM 4120 C C . ALA A 1 527 ? -18.964 4.220 5.111 1.00 69.25 527 ALA A C 1
ATOM 4122 O O . ALA A 1 527 ? -19.195 4.909 4.115 1.00 69.25 527 ALA A O 1
ATOM 4123 N N . TYR A 1 528 ? -18.050 3.255 5.109 1.00 68.25 528 TYR A N 1
ATOM 4124 C CA . TYR A 1 528 ? -17.370 2.846 3.886 1.00 68.25 528 TYR A CA 1
ATOM 4125 C C . TYR A 1 528 ? -18.279 1.939 3.035 1.00 68.25 528 TYR A C 1
ATOM 4127 O O . TYR A 1 528 ? -18.955 1.081 3.609 1.00 68.25 528 TYR A O 1
ATOM 4135 N N . PRO A 1 529 ? -18.307 2.053 1.692 1.00 53.09 529 PRO A N 1
ATOM 4136 C CA . PRO A 1 529 ? -17.653 3.059 0.834 1.00 53.09 529 PRO A CA 1
ATOM 4137 C C . PRO A 1 529 ? -18.452 4.375 0.656 1.00 53.09 529 PRO A C 1
ATOM 4139 O O . PRO A 1 529 ? -18.006 5.276 -0.049 1.00 53.09 529 PRO A O 1
ATOM 4142 N N . GLY A 1 530 ? -19.615 4.525 1.298 1.00 48.78 530 GLY A N 1
ATOM 4143 C CA . GLY A 1 530 ? -20.430 5.749 1.297 1.00 48.78 530 GLY A CA 1
ATOM 4144 C C . GLY A 1 530 ? -21.839 5.535 0.739 1.00 48.78 530 GLY A C 1
ATOM 4145 O O . GLY A 1 530 ? -22.070 4.677 -0.108 1.00 48.78 530 GLY A O 1
ATOM 4146 N N . ALA A 1 531 ? -22.815 6.310 1.219 1.00 37.12 531 ALA A N 1
ATOM 4147 C CA . ALA A 1 531 ? -24.197 6.226 0.753 1.00 37.12 531 ALA A CA 1
ATOM 4148 C C . ALA A 1 531 ? -24.389 6.966 -0.588 1.00 37.12 531 ALA A C 1
ATOM 4150 O O . ALA A 1 531 ? -24.154 8.170 -0.663 1.00 37.12 531 ALA A O 1
ATOM 4151 N N . GLY A 1 532 ? -24.909 6.280 -1.617 1.00 40.00 532 GLY A N 1
ATOM 4152 C CA . GLY A 1 532 ? -25.728 6.940 -2.646 1.00 40.00 532 GLY A CA 1
ATOM 4153 C C . GLY A 1 532 ? -25.262 6.965 -4.107 1.00 40.00 532 GLY A C 1
ATOM 4154 O O . GLY A 1 532 ? -25.854 7.718 -4.877 1.00 40.00 532 GLY A O 1
ATOM 4155 N N . SER A 1 533 ? -24.296 6.163 -4.558 1.00 35.75 533 SER A N 1
ATOM 4156 C CA . SER A 1 533 ? -24.053 6.022 -6.003 1.00 35.75 533 SER A CA 1
ATOM 4157 C C . SER A 1 533 ? -23.781 4.570 -6.389 1.00 35.75 533 SER A C 1
ATOM 4159 O O . SER A 1 533 ? -23.014 3.875 -5.733 1.00 35.75 533 SER A O 1
ATOM 4161 N N . ALA A 1 534 ? -24.376 4.128 -7.498 1.00 36.00 534 ALA A N 1
ATOM 4162 C CA . ALA A 1 534 ? -24.083 2.842 -8.141 1.00 36.00 534 ALA A CA 1
ATOM 4163 C C . ALA A 1 534 ? -22.606 2.707 -8.593 1.00 36.00 534 ALA A C 1
ATOM 4165 O O . ALA A 1 534 ? -22.199 1.665 -9.090 1.00 36.00 534 ALA A O 1
ATOM 4166 N N . ALA A 1 535 ? -21.802 3.769 -8.442 1.00 36.84 535 ALA A N 1
ATOM 4167 C CA . ALA A 1 535 ? -20.359 3.780 -8.671 1.00 36.84 535 ALA A CA 1
ATOM 4168 C C . ALA A 1 535 ? -19.546 3.353 -7.431 1.00 36.84 535 ALA A C 1
ATOM 4170 O O . ALA A 1 535 ? -18.353 3.104 -7.558 1.00 36.84 535 ALA A O 1
ATOM 4171 N N . ASN A 1 536 ? -20.195 3.254 -6.263 1.00 39.91 536 ASN A N 1
ATOM 4172 C CA . ASN A 1 536 ? -19.586 2.949 -4.968 1.00 39.91 536 ASN A CA 1
ATOM 4173 C C . ASN A 1 536 ? -20.141 1.643 -4.364 1.00 39.91 536 ASN A C 1
ATOM 4175 O O . ASN A 1 536 ? -20.126 1.455 -3.151 1.00 39.91 536 ASN A O 1
ATOM 4179 N N . GLU A 1 537 ? -20.709 0.759 -5.183 1.00 39.25 537 GLU A N 1
ATOM 4180 C CA . GLU A 1 537 ? -21.137 -0.567 -4.736 1.00 39.25 537 GLU A CA 1
ATOM 4181 C C . GLU A 1 537 ? -19.913 -1.474 -4.547 1.00 39.25 537 GLU A C 1
ATOM 4183 O O . GLU A 1 537 ? -18.886 -1.287 -5.197 1.00 39.25 537 GLU A O 1
ATOM 4188 N N . ILE A 1 538 ? -20.022 -2.464 -3.653 1.00 47.97 538 ILE A N 1
ATOM 4189 C CA . ILE A 1 538 ? -19.078 -3.586 -3.570 1.00 47.97 538 ILE A CA 1
ATOM 4190 C C . ILE A 1 538 ? -19.082 -4.257 -4.953 1.00 47.97 538 ILE A C 1
ATOM 4192 O O . ILE A 1 538 ? -19.991 -5.023 -5.270 1.00 47.97 538 ILE A O 1
ATOM 4196 N N . GLY A 1 539 ? -18.128 -3.876 -5.801 1.00 42.19 539 GLY A N 1
ATOM 4197 C CA . GLY A 1 539 ? -18.138 -4.202 -7.221 1.00 42.19 539 GLY A CA 1
ATOM 4198 C C . GLY A 1 539 ? -17.730 -5.645 -7.487 1.00 42.19 539 GLY A C 1
ATOM 4199 O O . GLY A 1 539 ? -16.940 -6.233 -6.747 1.00 42.19 539 GLY A O 1
ATOM 4200 N N . ASP A 1 540 ? -18.249 -6.204 -8.574 1.00 41.62 540 ASP A N 1
ATOM 4201 C CA . ASP A 1 540 ? -17.788 -7.473 -9.126 1.00 41.62 540 ASP A CA 1
ATOM 4202 C C . ASP A 1 540 ? -16.348 -7.322 -9.647 1.00 41.62 540 ASP A C 1
ATOM 4204 O O . ASP A 1 540 ? -16.092 -6.607 -10.617 1.00 41.62 540 ASP A O 1
ATOM 4208 N N . ILE A 1 541 ? -15.386 -8.000 -9.017 1.00 42.16 541 ILE A N 1
ATOM 4209 C CA . ILE A 1 541 ? -13.983 -8.008 -9.448 1.00 42.16 541 ILE A CA 1
ATOM 4210 C C . ILE A 1 541 ? -13.676 -9.323 -10.120 1.00 42.16 541 ILE A C 1
ATOM 4212 O O . ILE A 1 541 ? -13.798 -10.367 -9.489 1.00 42.16 541 ILE A O 1
ATOM 4216 N N . THR A 1 542 ? -13.185 -9.273 -11.354 1.00 39.59 542 THR A N 1
ATOM 4217 C CA . THR A 1 542 ? -12.632 -10.457 -12.018 1.00 39.59 542 THR A CA 1
ATOM 4218 C C . THR A 1 542 ? -11.136 -10.556 -11.738 1.00 39.59 542 THR A C 1
ATOM 4220 O O . THR A 1 542 ? -10.373 -9.656 -12.085 1.00 39.59 542 THR A O 1
ATOM 4223 N N . PHE A 1 543 ? -10.727 -11.632 -11.075 1.00 39.28 543 PHE A N 1
ATOM 4224 C CA . PHE A 1 543 ? -9.342 -11.946 -10.747 1.00 39.28 543 PHE A CA 1
ATOM 4225 C C . PHE A 1 543 ? -8.584 -12.457 -11.992 1.00 39.28 543 PHE A C 1
ATOM 4227 O O . PHE A 1 543 ? -9.210 -12.865 -12.972 1.00 39.28 543 PHE A O 1
ATOM 4234 N N . PRO A 1 544 ? -7.233 -12.455 -11.991 1.00 34.78 544 PRO A N 1
ATOM 4235 C CA . PRO A 1 544 ? -6.423 -12.944 -13.117 1.00 34.78 544 PRO A CA 1
ATOM 4236 C C . PRO A 1 544 ? -6.644 -14.421 -13.483 1.00 34.78 544 PRO A C 1
ATOM 4238 O O . PRO A 1 544 ? -6.301 -14.842 -14.584 1.00 34.78 544 PRO A O 1
ATOM 4241 N N . ASP A 1 545 ? -7.213 -15.207 -12.568 1.00 41.62 545 ASP A N 1
ATOM 4242 C CA . ASP A 1 545 ? -7.653 -16.588 -12.793 1.00 41.62 545 ASP A CA 1
ATOM 4243 C C . ASP A 1 545 ? -9.021 -16.685 -13.505 1.00 41.62 545 ASP A C 1
ATOM 4245 O O . ASP A 1 545 ? -9.460 -17.779 -13.860 1.00 41.62 545 ASP A O 1
ATOM 4249 N N . GLY A 1 546 ? -9.673 -15.546 -13.754 1.00 36.06 546 GLY A N 1
ATOM 4250 C CA . GLY A 1 546 ? -10.979 -15.435 -14.394 1.00 36.06 546 GLY A CA 1
ATOM 4251 C C . GLY A 1 546 ? -12.169 -15.519 -13.434 1.00 36.06 546 GLY A C 1
ATOM 4252 O O . GLY A 1 546 ? -13.305 -15.460 -13.902 1.00 36.06 546 GLY A O 1
ATOM 4253 N N . GLU A 1 547 ? -11.958 -15.648 -12.120 1.00 39.53 547 GLU A N 1
ATOM 4254 C CA . GLU A 1 547 ? -13.055 -15.697 -11.148 1.00 39.53 547 GLU A CA 1
ATOM 4255 C C . GLU A 1 547 ? -13.585 -14.294 -10.833 1.00 39.53 547 GLU A C 1
ATOM 4257 O O . GLU A 1 547 ? -12.810 -13.402 -10.510 1.00 39.53 547 GLU A O 1
ATOM 4262 N N . THR A 1 548 ? -14.904 -14.088 -10.869 1.00 40.22 548 THR A N 1
ATOM 4263 C CA . THR A 1 548 ? -15.537 -12.820 -10.466 1.00 40.22 548 THR A CA 1
ATOM 4264 C C . THR A 1 548 ? -16.041 -12.894 -9.021 1.00 40.22 548 THR A C 1
ATOM 4266 O O . THR A 1 548 ? -16.804 -13.802 -8.694 1.00 40.22 548 THR A O 1
ATOM 4269 N N . LYS A 1 549 ? -15.632 -11.970 -8.139 1.00 46.78 549 LYS A N 1
ATOM 4270 C CA . LYS A 1 549 ? -16.055 -11.930 -6.724 1.00 46.78 549 LYS A CA 1
ATOM 4271 C C . LYS A 1 549 ? -16.294 -10.494 -6.258 1.00 46.78 549 LYS A C 1
ATOM 4273 O O . LYS A 1 549 ? -15.534 -9.601 -6.623 1.00 46.78 549 LYS A O 1
ATOM 4278 N N . LYS A 1 550 ? -17.300 -10.281 -5.405 1.00 43.84 550 LYS A N 1
ATOM 4279 C CA . LYS A 1 550 ? -17.517 -8.995 -4.727 1.00 43.84 550 LYS A CA 1
ATOM 4280 C C . LYS A 1 550 ? -16.509 -8.807 -3.598 1.00 43.84 550 LYS A C 1
ATOM 4282 O O . LYS A 1 550 ? -16.363 -9.697 -2.758 1.00 43.84 550 LYS A O 1
ATOM 4287 N N . ALA A 1 551 ? -15.844 -7.657 -3.535 1.00 47.06 551 ALA A N 1
ATOM 4288 C CA . ALA A 1 551 ? -14.991 -7.307 -2.401 1.00 47.06 551 ALA A CA 1
ATOM 4289 C C . ALA A 1 551 ? -14.959 -5.791 -2.130 1.00 47.06 551 ALA A C 1
ATOM 4291 O O . ALA A 1 551 ? -15.322 -4.987 -2.979 1.00 47.06 551 ALA A O 1
ATOM 4292 N N . ILE A 1 552 ? -14.526 -5.410 -0.917 1.00 50.44 552 ILE A N 1
ATOM 4293 C CA . ILE A 1 552 ? -14.194 -4.014 -0.537 1.00 50.44 552 ILE A CA 1
ATOM 4294 C C . ILE A 1 552 ? -13.102 -3.441 -1.457 1.00 50.44 552 ILE A C 1
ATOM 4296 O O . ILE A 1 552 ? -12.969 -2.231 -1.615 1.00 50.44 552 ILE A O 1
ATOM 4300 N N . THR A 1 553 ? -12.316 -4.319 -2.072 1.00 47.62 553 THR A N 1
ATOM 4301 C CA . THR A 1 553 ? -11.312 -3.976 -3.067 1.00 47.62 553 THR A CA 1
ATOM 4302 C C . THR A 1 553 ? -11.990 -3.609 -4.385 1.00 47.62 553 THR A C 1
ATOM 4304 O O . THR A 1 553 ? -12.846 -4.345 -4.838 1.00 47.62 553 THR A O 1
ATOM 4307 N N . TYR A 1 554 ? -11.608 -2.526 -5.053 1.00 40.38 554 TYR A N 1
ATOM 4308 C CA . TYR A 1 554 ? -11.872 -2.375 -6.489 1.00 40.38 554 TYR A CA 1
ATOM 4309 C C . TYR A 1 554 ? -10.814 -3.151 -7.297 1.00 40.38 554 TYR A C 1
ATOM 4311 O O . TYR A 1 554 ? -9.724 -3.406 -6.769 1.00 40.38 554 TYR A O 1
ATOM 4319 N N . PRO A 1 555 ? -11.088 -3.547 -8.557 1.00 38.56 555 PRO A N 1
ATOM 4320 C CA . PRO A 1 555 ? -10.055 -4.087 -9.429 1.00 38.56 555 PRO A CA 1
ATOM 4321 C C . PRO A 1 555 ? -8.910 -3.083 -9.579 1.00 38.56 555 PRO A C 1
ATOM 4323 O O . PRO A 1 555 ? -9.115 -1.870 -9.582 1.00 38.56 555 PRO A O 1
ATOM 4326 N N . LEU A 1 556 ? -7.707 -3.629 -9.696 1.00 47.94 556 LEU A N 1
ATOM 4327 C CA . LEU A 1 556 ? -6.445 -2.912 -9.782 1.00 47.94 556 LEU A CA 1
ATOM 4328 C C . LEU A 1 556 ? -6.378 -2.044 -11.051 1.00 47.94 556 LEU A C 1
ATOM 4330 O O . LEU A 1 556 ? -5.970 -2.531 -12.104 1.00 47.94 556 LEU A O 1
ATOM 4334 N N . ASP A 1 557 ? -6.735 -0.766 -10.958 1.00 39.47 557 ASP A N 1
ATOM 4335 C CA . ASP A 1 557 ? -6.384 0.218 -11.986 1.00 39.47 557 ASP A CA 1
ATOM 4336 C C . ASP A 1 557 ? -5.061 0.869 -11.564 1.00 39.47 557 ASP A C 1
ATOM 4338 O O . ASP A 1 557 ? -5.015 1.981 -11.041 1.00 39.47 557 ASP A O 1
ATOM 4342 N N . ASP A 1 558 ? -3.976 0.095 -11.670 1.00 42.09 558 ASP A N 1
ATOM 4343 C CA . ASP A 1 558 ? -2.627 0.647 -11.578 1.00 42.09 558 ASP A CA 1
ATOM 4344 C C . ASP A 1 558 ? -2.380 1.440 -12.862 1.00 42.09 558 ASP A C 1
ATOM 4346 O O . ASP A 1 558 ? -2.066 0.871 -13.911 1.00 42.09 558 ASP A O 1
ATOM 4350 N N . LYS A 1 559 ? -2.615 2.753 -12.793 1.00 42.84 559 LYS A N 1
ATOM 4351 C CA . LYS A 1 559 ? -2.413 3.670 -13.915 1.00 42.84 559 LYS A CA 1
ATOM 4352 C C . LYS A 1 559 ? -0.972 4.151 -14.002 1.00 42.84 559 LYS A C 1
ATOM 4354 O O . LYS A 1 559 ? -0.716 5.044 -14.808 1.00 42.84 559 LYS A O 1
ATOM 4359 N N . ARG A 1 560 ? -0.029 3.582 -13.237 1.00 44.91 560 ARG A N 1
ATOM 4360 C CA . ARG A 1 560 ? 1.387 3.946 -13.335 1.00 44.91 560 ARG A CA 1
ATOM 4361 C C . ARG A 1 560 ? 1.885 3.676 -14.750 1.00 44.91 560 ARG A C 1
ATOM 4363 O O . ARG A 1 560 ? 2.052 2.542 -15.190 1.00 44.91 560 ARG A O 1
ATOM 4370 N N . LEU A 1 561 ? 2.094 4.770 -15.476 1.00 42.56 561 LEU A N 1
ATOM 4371 C CA . LEU A 1 561 ? 2.573 4.794 -16.859 1.00 42.56 561 LEU A CA 1
ATOM 4372 C C . LEU A 1 561 ? 4.099 4.649 -16.949 1.00 42.56 561 LEU A C 1
ATOM 4374 O O . LEU A 1 561 ? 4.643 4.560 -18.051 1.00 42.56 561 LEU A O 1
ATOM 4378 N N . GLU A 1 562 ? 4.805 4.660 -15.815 1.00 49.81 562 GLU A N 1
ATOM 4379 C CA . GLU A 1 562 ? 6.238 4.395 -15.785 1.00 49.81 562 GLU A CA 1
ATOM 4380 C C . GLU A 1 562 ? 6.459 2.896 -16.023 1.00 49.81 562 GLU A C 1
ATOM 4382 O O . GLU A 1 562 ? 6.232 2.064 -15.150 1.00 49.81 562 GLU A O 1
ATOM 4387 N N . GLY A 1 563 ? 6.834 2.533 -17.255 1.00 51.72 563 GLY A N 1
ATOM 4388 C CA . GLY A 1 563 ? 7.138 1.139 -17.590 1.00 51.72 563 GLY A CA 1
ATOM 4389 C C . GLY A 1 563 ? 8.133 0.530 -16.595 1.00 51.72 563 GLY A C 1
ATOM 4390 O O . GLY A 1 563 ? 9.134 1.141 -16.219 1.00 51.72 563 GLY A O 1
ATOM 4391 N N . ARG A 1 564 ? 7.825 -0.682 -16.144 1.00 59.31 564 ARG A N 1
ATOM 4392 C CA . ARG A 1 564 ? 8.511 -1.358 -15.044 1.00 59.31 564 ARG A CA 1
ATOM 4393 C C . ARG A 1 564 ? 9.775 -2.100 -15.452 1.00 59.31 564 ARG A C 1
ATOM 4395 O O . ARG A 1 564 ? 10.522 -2.554 -14.596 1.00 59.31 564 ARG A O 1
ATOM 4402 N N . LEU A 1 565 ? 10.007 -2.304 -16.741 1.00 70.56 565 LEU A N 1
ATOM 4403 C CA . LEU A 1 565 ? 11.207 -2.967 -17.226 1.00 70.56 565 LEU A CA 1
ATOM 4404 C C . LEU A 1 565 ? 11.594 -2.395 -18.589 1.00 70.56 565 LEU A C 1
ATOM 4406 O O . LEU A 1 565 ? 10.878 -2.590 -19.574 1.00 70.56 565 LEU A O 1
ATOM 4410 N N . TYR A 1 566 ? 12.738 -1.714 -18.632 1.00 74.31 566 TYR A N 1
ATOM 4411 C CA . TYR A 1 566 ? 13.337 -1.172 -19.852 1.00 74.31 566 TYR A CA 1
ATOM 4412 C C . TYR A 1 566 ? 14.756 -1.707 -20.040 1.00 74.31 566 TYR A C 1
ATOM 4414 O O . TYR A 1 566 ? 15.507 -1.904 -19.083 1.00 74.31 566 TYR A O 1
ATOM 4422 N N . SER A 1 567 ? 15.144 -1.892 -21.294 1.00 80.31 567 SER A N 1
ATOM 4423 C CA . SER A 1 567 ? 16.541 -2.011 -21.694 1.00 80.31 567 SER A CA 1
ATOM 4424 C C . SER A 1 567 ? 17.123 -0.606 -21.812 1.00 80.31 567 SER A C 1
ATOM 4426 O O . SER A 1 567 ? 16.495 0.282 -22.382 1.00 80.31 567 SER A O 1
ATOM 4428 N N . ILE A 1 568 ? 18.312 -0.393 -21.260 1.00 79.12 568 ILE A N 1
ATOM 4429 C CA . ILE A 1 568 ? 19.093 0.832 -21.418 1.00 79.12 568 ILE A CA 1
ATOM 4430 C C . ILE A 1 568 ? 20.191 0.535 -22.431 1.00 79.12 568 ILE A C 1
ATOM 4432 O O . ILE A 1 568 ? 20.969 -0.389 -22.216 1.00 79.12 568 ILE A O 1
ATOM 4436 N N . THR A 1 569 ? 20.305 1.340 -23.482 1.00 80.81 569 THR A N 1
ATOM 4437 C CA . THR A 1 569 ? 21.396 1.275 -24.460 1.00 80.81 569 THR A CA 1
ATOM 4438 C C . THR A 1 569 ? 22.145 2.600 -24.491 1.00 80.81 569 THR A C 1
ATOM 4440 O O . THR A 1 569 ? 21.584 3.622 -24.859 1.00 80.81 569 THR A O 1
ATOM 4443 N N . VAL A 1 570 ? 23.432 2.598 -24.155 1.00 79.62 570 VAL A N 1
ATOM 4444 C CA . VAL A 1 570 ? 24.322 3.758 -24.253 1.00 79.62 570 VAL A CA 1
ATOM 4445 C C . VAL A 1 570 ? 25.182 3.640 -25.506 1.00 79.62 570 VAL A C 1
ATOM 4447 O O . VAL A 1 570 ? 26.012 2.737 -25.635 1.00 79.62 570 VAL A O 1
ATOM 4450 N N . LYS A 1 571 ? 25.008 4.585 -26.426 1.00 81.69 571 LYS A N 1
ATOM 4451 C CA . LYS A 1 571 ? 25.755 4.722 -27.674 1.00 81.69 571 LYS A CA 1
ATOM 4452 C C . LYS A 1 571 ? 26.834 5.795 -27.539 1.00 81.69 571 LYS A C 1
ATOM 4454 O O . LYS A 1 571 ? 26.538 6.942 -27.209 1.00 81.69 571 LYS A O 1
ATOM 4459 N N . PHE A 1 572 ? 28.073 5.432 -27.860 1.00 80.62 572 PHE A N 1
ATOM 4460 C CA . PHE A 1 572 ? 29.216 6.339 -27.976 1.00 80.62 572 PHE A CA 1
ATOM 4461 C C . PHE A 1 572 ? 29.676 6.423 -29.429 1.00 80.62 572 PHE A C 1
ATOM 4463 O O . PHE A 1 572 ? 30.167 5.432 -29.970 1.00 80.62 572 PHE A O 1
ATOM 4470 N N . ASP A 1 573 ? 29.602 7.607 -30.033 1.00 81.94 573 ASP A N 1
ATOM 4471 C CA . ASP A 1 573 ? 30.138 7.869 -31.373 1.00 81.94 573 ASP A CA 1
ATOM 4472 C C . ASP A 1 573 ? 31.430 8.690 -31.273 1.00 81.94 573 ASP A C 1
ATOM 4474 O O . ASP A 1 573 ? 31.433 9.796 -30.730 1.00 81.94 573 ASP A O 1
ATOM 4478 N N . ASN A 1 574 ? 32.542 8.161 -31.800 1.00 82.44 574 ASN A N 1
ATOM 4479 C CA . ASN A 1 574 ? 33.805 8.899 -31.859 1.00 82.44 574 ASN A CA 1
ATOM 4480 C C . ASN A 1 574 ? 33.764 9.921 -33.004 1.00 82.44 574 ASN A C 1
ATOM 4482 O O . ASN A 1 574 ? 33.910 9.573 -34.179 1.00 82.44 574 ASN A O 1
ATOM 4486 N N . LEU A 1 575 ? 33.603 11.196 -32.655 1.00 80.56 575 LEU A N 1
ATOM 4487 C CA . LEU A 1 575 ? 33.509 12.294 -33.617 1.00 80.56 575 LEU A CA 1
ATOM 4488 C C . LEU A 1 575 ? 34.876 12.699 -34.185 1.00 80.56 575 LEU A C 1
ATOM 4490 O O . LEU A 1 575 ? 34.952 13.314 -35.247 1.00 80.56 575 LEU A O 1
ATOM 4494 N N . THR A 1 576 ? 35.966 12.380 -33.482 1.00 78.44 576 THR A N 1
ATOM 4495 C CA . THR A 1 576 ? 37.334 12.759 -33.873 1.00 78.44 576 THR A CA 1
ATOM 4496 C C . THR A 1 576 ? 37.992 11.709 -34.768 1.00 78.44 576 THR A C 1
ATOM 4498 O O . THR A 1 576 ? 38.763 12.052 -35.665 1.00 78.44 576 THR A O 1
ATOM 4501 N N . ARG A 1 577 ? 37.684 10.425 -34.561 1.00 70.69 577 ARG A N 1
ATOM 4502 C CA . ARG A 1 577 ? 38.247 9.294 -35.309 1.00 70.69 577 ARG A CA 1
ATOM 4503 C C . ARG A 1 577 ? 37.131 8.369 -35.786 1.00 70.69 577 ARG A C 1
ATOM 4505 O O . ARG A 1 577 ? 36.921 7.301 -35.230 1.00 70.69 577 ARG A O 1
ATOM 4512 N N . THR A 1 578 ? 36.486 8.744 -36.887 1.00 59.38 578 THR A N 1
ATOM 4513 C CA . THR A 1 578 ? 35.346 8.021 -37.491 1.00 59.38 578 THR A CA 1
ATOM 4514 C C . THR A 1 578 ? 35.649 6.585 -37.945 1.00 59.38 578 THR A C 1
ATOM 4516 O O . THR A 1 578 ? 34.730 5.819 -38.218 1.00 59.38 578 THR A O 1
ATOM 4519 N N . VAL A 1 579 ? 36.930 6.208 -38.029 1.00 51.12 579 VAL A N 1
ATOM 4520 C CA . VAL A 1 579 ? 37.394 4.847 -38.361 1.00 51.12 579 VAL A CA 1
ATOM 4521 C C . VAL A 1 579 ? 37.392 3.897 -37.154 1.00 51.12 579 VAL A C 1
ATOM 4523 O O . VAL A 1 579 ? 37.345 2.686 -37.353 1.00 51.12 579 VAL A O 1
ATOM 4526 N N . ASP A 1 580 ? 37.432 4.424 -35.924 1.00 54.53 580 ASP A N 1
ATOM 4527 C CA . ASP A 1 580 ? 37.259 3.654 -34.688 1.00 54.53 580 ASP A CA 1
ATOM 4528 C C . ASP A 1 580 ? 35.789 3.813 -34.251 1.00 54.53 580 ASP A C 1
ATOM 4530 O O . ASP A 1 580 ? 35.374 4.859 -33.758 1.00 54.53 580 ASP A O 1
ATOM 4534 N N . ALA A 1 581 ? 34.996 2.780 -34.542 1.00 63.31 581 ALA A N 1
ATOM 4535 C CA . ALA A 1 581 ? 33.537 2.817 -34.654 1.00 63.31 581 ALA A CA 1
ATOM 4536 C C . ALA A 1 581 ? 32.750 3.176 -33.377 1.00 63.31 581 ALA A C 1
ATOM 4538 O O . ALA A 1 581 ? 33.247 3.066 -32.252 1.00 63.31 581 ALA A O 1
ATOM 4539 N N . THR A 1 582 ? 31.474 3.515 -33.610 1.00 65.88 582 THR A N 1
ATOM 4540 C CA . THR A 1 582 ? 30.370 3.542 -32.642 1.00 65.88 582 THR A CA 1
ATOM 4541 C C . THR A 1 582 ? 30.413 2.345 -31.699 1.00 65.88 582 THR A C 1
ATOM 4543 O O . THR A 1 582 ? 30.576 1.204 -32.141 1.00 65.88 582 THR A O 1
ATOM 4546 N N . ARG A 1 583 ? 30.228 2.595 -30.404 1.00 71.31 583 ARG A N 1
ATOM 4547 C CA . ARG A 1 583 ? 30.158 1.556 -29.370 1.00 71.31 583 ARG A CA 1
ATOM 4548 C C . ARG A 1 583 ? 28.819 1.588 -28.667 1.00 71.31 583 ARG A C 1
ATOM 4550 O O . ARG A 1 583 ? 28.288 2.666 -28.426 1.00 71.31 583 ARG A O 1
ATOM 4557 N N . TYR A 1 584 ? 28.330 0.405 -28.319 1.00 71.19 584 TYR A N 1
ATOM 4558 C CA . TYR A 1 584 ? 27.069 0.207 -27.623 1.00 71.19 584 TYR A CA 1
ATOM 4559 C C . TYR A 1 584 ? 27.329 -0.538 -26.320 1.00 71.19 584 TYR A C 1
ATOM 4561 O O . TYR A 1 584 ? 28.054 -1.538 -26.304 1.00 71.19 584 TYR A O 1
ATOM 4569 N N . PHE A 1 585 ? 26.731 -0.039 -25.251 1.00 73.12 585 PHE A N 1
ATOM 4570 C CA . PHE A 1 585 ? 26.722 -0.652 -23.932 1.00 73.12 585 PHE A CA 1
ATOM 4571 C C . PHE A 1 585 ? 25.280 -0.799 -23.505 1.00 73.12 585 PHE A C 1
ATOM 4573 O O . PHE A 1 585 ? 24.526 0.161 -23.624 1.00 73.12 585 PHE A O 1
ATOM 4580 N N . THR A 1 586 ? 24.893 -1.965 -23.012 1.00 67.62 586 THR A N 1
ATOM 4581 C CA . THR A 1 586 ? 23.514 -2.196 -22.600 1.00 67.62 586 THR A CA 1
ATOM 4582 C C . THR A 1 586 ? 23.422 -2.617 -21.149 1.00 67.62 586 THR A C 1
ATOM 4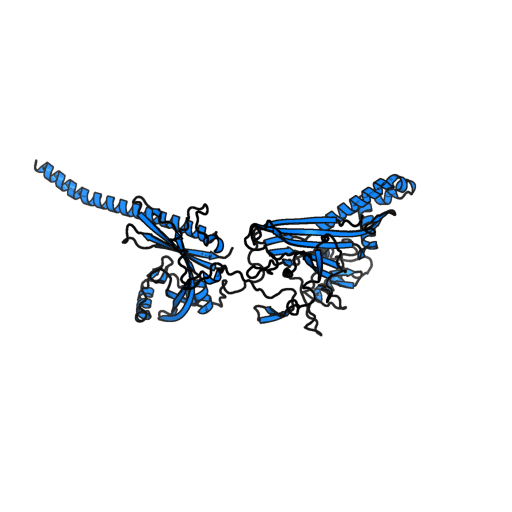584 O O . THR A 1 586 ? 24.364 -3.137 -20.549 1.00 67.62 586 THR A O 1
ATOM 4587 N N . GLY A 1 587 ? 22.259 -2.364 -20.572 1.00 63.69 587 GLY A N 1
ATOM 4588 C CA . GLY A 1 587 ? 21.870 -2.832 -19.258 1.00 63.69 587 GLY A CA 1
ATOM 4589 C C . GLY A 1 587 ? 20.357 -2.972 -19.187 1.00 63.69 587 GLY A C 1
ATOM 4590 O O . GLY A 1 587 ? 19.641 -2.510 -20.067 1.00 63.69 587 GLY A O 1
ATOM 4591 N N . ALA A 1 588 ? 19.862 -3.598 -18.127 1.00 65.19 588 ALA A N 1
ATOM 4592 C CA . ALA A 1 588 ? 18.443 -3.572 -17.801 1.00 65.19 588 ALA A CA 1
ATOM 4593 C C . ALA A 1 588 ? 18.183 -2.565 -16.676 1.00 65.19 588 ALA A C 1
ATOM 4595 O O . ALA A 1 588 ? 19.047 -2.353 -15.816 1.00 65.19 588 ALA A O 1
ATOM 4596 N N . LYS A 1 589 ? 16.986 -1.987 -16.692 1.00 61.81 589 LYS A N 1
ATOM 4597 C CA . LYS A 1 589 ? 16.378 -1.230 -15.605 1.00 61.81 589 LYS A CA 1
ATOM 4598 C C . LYS A 1 589 ? 15.075 -1.913 -15.214 1.00 61.81 589 LYS A C 1
ATOM 4600 O O . LYS A 1 589 ? 14.162 -1.956 -16.035 1.00 61.81 589 LYS A O 1
ATOM 4605 N N . GLY A 1 590 ? 15.012 -2.442 -13.995 1.00 52.34 590 GLY A N 1
ATOM 4606 C CA . GLY A 1 590 ? 13.747 -2.810 -13.356 1.00 52.34 590 GLY A CA 1
ATOM 4607 C C . GLY A 1 590 ? 13.107 -1.592 -12.686 1.00 52.34 590 GLY A C 1
ATOM 4608 O O . GLY A 1 590 ? 13.788 -0.591 -12.472 1.00 52.34 590 GLY A O 1
ATOM 4609 N N . ALA A 1 591 ? 11.811 -1.667 -12.399 1.00 40.53 591 ALA A N 1
ATOM 4610 C CA . ALA A 1 591 ? 11.130 -0.742 -11.505 1.00 40.53 591 ALA A CA 1
ATOM 4611 C C . ALA A 1 591 ? 11.751 -0.839 -10.111 1.00 40.53 591 ALA A C 1
ATOM 4613 O O . ALA A 1 591 ? 12.036 -1.952 -9.657 1.00 40.53 591 ALA A O 1
ATOM 4614 N N . ASP A 1 592 ? 11.924 0.319 -9.479 1.00 34.66 592 ASP A N 1
ATOM 4615 C CA . ASP A 1 592 ? 12.103 0.429 -8.032 1.00 34.66 592 ASP A CA 1
ATOM 4616 C C . ASP A 1 592 ? 10.799 0.099 -7.291 1.00 34.66 592 ASP A C 1
ATOM 4618 O O . ASP A 1 592 ? 9.714 0.590 -7.706 1.00 34.66 592 ASP A O 1
#

Foldseek 3Di:
DVVVVVVVVVVCVVVVVVVVVVVVVVVVVQVVQLVVVVVVVVVQVQVVVQVDFPVRLQDADDPPGPWGFDDPVPRQPQPDPDDDDDDPLSRWDWAKEFEWEDDPLDIDTQGIFIKTKGKTWTDWFQTTPVRFTKTKMKMWMDVQLRCCQVRQWGFDAQDDPVSQVNNCVNCVVVPFPWDQAPRRWTFGADPVRHTRYTYIYHNPDHDDRLLPDDPDDCDDPDPQFEAEFEPADCPVVVVVLVVVLVVLVVVCVVCVVVCVVVVNNVCSVDDVSSVVVSLVFCVVQVVFWAKEKEWEWEADDDDPHGGQWIKIWIKIWIWGWGDDPRDTACPDPVRGATDIDTRDIDIRRDRAGHAYEYADDANFSDDDPQFTFGRQEYHYEYEYACRQQCLDPPGDHHEYEHEYDPDHPSNVSCVVNPDDDPPPADRLSVLVVVVCVVDVLAGHWGRDRNDIDAREYFYWYKDFLVGPRGADHQYHYSNDKDADPVDLQPTADQDPPGDGNYDFDEDDPADPVDDPHPDDPRIGIAGPRHYDDPVRGQDFDQDPVRDTHRDSGDYDPPVPSRRFKIKMKMWIQRPRCVVVGIHIDIDMHGHD

pLDDT: mean 70.65, std 16.66, range [27.27, 94.44]

Sequence (592 aa):
MIEIIIAVAVMTLLISPIIAQVFQTIQTSSRSKETQYVIDNAEMVLEYFRANSLSDLAVTGDKGDAVTLVSNGENPKYYDGKDHYNDPSKKHSKVSCNVWKSASGSYSNSGSVSYSVIDYTLESIQLGKEKNTYSRVVSLDDLSNRVMAETGLEIRHDVTNAELEALKTASSSQGYNWKITTEGNAAATDSDGHVIAVLATDKGGTYHDPNTTTLGNIQNIDSYSMAIIEGTQATTDNQFQQDFISNMVDIIARKKHELIANGTYDDYKDKDKLNDAFEVIRQSNSSSFSRMIKLSITGEDIVGSKPSYYRVTCDVYYKAIYSFLGENFGSDASDNEPFRYNIFSQDFYTSEPPDVLFIYEPFVRRTDSSYVSYADKEYFLVKGDRYTSGSIAGTDASKVYLVKSDSTWAQEMYEKYPSTFGNGLANPFTTAKQGKELNDNYNYFLTRRGSYYPVQLYVNQIVDSSDTGTNPIQIITNVSYKPDATDPDDIMNSVVNGLRQFVTSQISSTDTSVPDMGLLATESNLAYPGAGSAANEIGDITFPDGETKKAITYPLDDKRLEGRLYSITVKFDNLTRTVDATRYFTGAKGAD

Radius of gyration: 35.23 Å; chains: 1; bounding box: 113×56×107 Å